Protein AF-0000000068856417 (afdb_homodimer)

Foldseek 3Di:
DAAAEDEDCPPPVLVLLQCQLDPVSCVVVQKFKAFALQLLVLCVVLVWAFQAKEFEPVCVVVCVCVVVCVSHDSHRYYYYHPVSVCSSDPDPDGNGMMTMTRQDADDFDPQWQEEEEEDQQQDLLLLLLLLLLCQVLVGRAYEYEPNHHDCRRHNNSVNNSNSSSPHHYDYDHDPVVVVVSCVSNVAQEEEAEQPFQAALLQDQLQGRYYYYFDDVSPPPHPGYHHRNPHDPLHVDDRSVSSSVSSNSSSVCNVVVDHRD/DAAAEDEDCPPPVLVLLQCQLDPVSCVVVQKFKAFALQLLVLCVVLVWAFQAKEFEPVCVVVCVCVVVCVSHDSHRYYYYHPVSVCSSDPDPDGNGMMTMTRQDADDFDPQWQEEEEEDQQQDLLLLLLLLLLCQVLVGRAYEYEPNHHDCRRHNNSVNNSNSSSPHHYDYDHDPVVVVVSCVSNVAQEEEAEQPFQAALLQDQLQGRYYYYFDDVSPPPHPGYHHRNPHDPLHVDDRSVSSSVSSNSSSVCNVVVDHRD

Organism: Emiliania huxleyi (strain CCMP1516) (NCBI:txid280463)

Radius of gyration: 24.49 Å; Cα contacts (8 Å, |Δi|>4): 1118; chains: 2; bounding box: 59×57×61 Å

Nearest PDB structures (foldseek):
  7qiu-assembly1_B  TM=8.416E-01  e=6.974E-22  Bacillus subtilis
  5l0z-assembly1_B  TM=7.896E-01  e=1.982E-21  Sinorhizobium meliloti 1021
  1x7p-assembly1_A  TM=8.608E-01  e=5.141E-20  Streptomyces viridochromogenes
  2i6d-assembly1_A  TM=8.213E-01  e=2.246E-19  Porphyromonas gingivalis W83
  3gyq-assembly1_B  TM=7.066E-01  e=2.794E-16  Streptomyces cyaneus

Structure (mmCIF, N/CA/C/O backbone):
data_AF-0000000068856417-model_v1
#
loop_
_entity.id
_entity.type
_entity.pdbx_description
1 polymer 'RNA 2-O ribose methyltransferase substrate binding domain-containing protein'
#
loop_
_atom_site.group_PDB
_atom_site.id
_atom_site.type_symbol
_atom_site.label_atom_id
_atom_site.label_alt_id
_atom_site.label_comp_id
_atom_site.label_asym_id
_atom_site.label_entity_id
_atom_site.label_seq_id
_atom_site.pdbx_PDB_ins_code
_atom_site.Cartn_x
_atom_site.Cartn_y
_atom_site.Cartn_z
_atom_site.occupancy
_atom_site.B_iso_or_equiv
_atom_site.auth_seq_id
_atom_site.auth_comp_id
_atom_site.auth_asym_id
_atom_site.auth_atom_id
_atom_site.pdbx_PDB_model_num
ATOM 1 N N . MET A 1 1 ? -13.047 20 32.531 1 62.34 1 MET A N 1
ATOM 2 C CA . MET A 1 1 ? -14.469 20.219 32.25 1 62.34 1 MET A CA 1
ATOM 3 C C . MET A 1 1 ? -14.992 19.172 31.281 1 62.34 1 MET A C 1
ATOM 5 O O . MET A 1 1 ? -14.266 18.703 30.406 1 62.34 1 MET A O 1
ATOM 9 N N . LYS A 1 2 ? -16.156 18.578 31.5 1 74.81 2 LYS A N 1
ATOM 10 C CA . LYS A 1 2 ? -16.766 17.531 30.688 1 74.81 2 LYS A CA 1
ATOM 11 C C . LYS A 1 2 ? -17.266 18.094 29.359 1 74.81 2 LYS A C 1
ATOM 13 O O . LYS A 1 2 ? -17.812 19.188 29.297 1 74.81 2 LYS A O 1
ATOM 18 N N . PRO A 1 3 ? -17.125 17.422 28.281 1 84.38 3 PRO A N 1
ATOM 19 C CA . PRO A 1 3 ? -17.641 17.891 26.984 1 84.38 3 PRO A CA 1
ATOM 20 C C . PRO A 1 3 ? -19.172 18.047 26.984 1 84.38 3 PRO A C 1
ATOM 22 O O . PRO A 1 3 ? -19.859 17.344 27.719 1 84.38 3 PRO A O 1
ATOM 25 N N . GLN A 1 4 ? -19.625 19.109 26.344 1 91.25 4 GLN A N 1
ATOM 26 C CA . GLN A 1 4 ? -21.062 19.281 26.156 1 91.25 4 GLN A CA 1
ATOM 27 C C . GLN A 1 4 ? -21.672 18.047 25.469 1 91.25 4 GLN A C 1
ATOM 29 O O . GLN A 1 4 ? -21.062 17.484 24.547 1 91.25 4 GLN A O 1
ATOM 34 N N . HIS A 1 5 ? -22.797 17.625 25.938 1 94.75 5 HIS A N 1
ATOM 35 C CA . HIS A 1 5 ? -23.453 16.484 25.328 1 94.75 5 HIS A CA 1
ATOM 36 C C . HIS A 1 5 ? -24.469 16.922 24.281 1 94.75 5 HIS A C 1
ATOM 38 O O . HIS A 1 5 ? -25.359 17.719 24.578 1 94.75 5 HIS A O 1
ATOM 44 N N . LEU A 1 6 ? -24.297 16.453 23.047 1 94.31 6 LEU A N 1
ATOM 45 C CA . LEU A 1 6 ? -25.203 16.766 21.953 1 94.31 6 LEU A CA 1
ATOM 46 C C . LEU A 1 6 ? -26.156 15.609 21.672 1 94.31 6 LEU A C 1
ATOM 48 O O . LEU A 1 6 ? -25.719 14.484 21.422 1 94.31 6 LEU A O 1
ATOM 52 N N . ASN A 1 7 ? -27.484 15.859 21.609 1 91.94 7 ASN A N 1
ATOM 53 C CA . ASN A 1 7 ? -28.469 14.789 21.484 1 91.94 7 ASN A CA 1
ATOM 54 C C . ASN A 1 7 ? -29.359 14.984 20.266 1 91.94 7 ASN A C 1
ATOM 56 O O . ASN A 1 7 ? -30.297 14.219 20.047 1 91.94 7 ASN A O 1
ATOM 60 N N . SER A 1 8 ? -29.125 16.031 19.547 1 91.44 8 SER A N 1
ATOM 61 C CA . SER A 1 8 ? -29.953 16.312 18.391 1 91.44 8 SER A CA 1
ATOM 62 C C . SER A 1 8 ? -29.156 16.188 17.094 1 91.44 8 SER A C 1
ATOM 64 O O . SER A 1 8 ? -28.094 16.781 16.953 1 91.44 8 SER A O 1
ATOM 66 N N . PRO A 1 9 ? -29.734 15.461 16.109 1 89.38 9 PRO A N 1
ATOM 67 C CA . PRO A 1 9 ? -29.078 15.383 14.812 1 89.38 9 PRO A CA 1
ATOM 68 C C . PRO A 1 9 ? -29.078 16.719 14.07 1 89.38 9 PRO A C 1
ATOM 70 O O . PRO A 1 9 ? -28.328 16.891 13.102 1 89.38 9 PRO A O 1
ATOM 73 N N . ASN A 1 10 ? -29.891 17.641 14.586 1 92.81 10 ASN A N 1
ATOM 74 C CA . ASN A 1 10 ? -30.031 18.938 13.914 1 92.81 10 ASN A CA 1
ATOM 75 C C . ASN A 1 10 ? -29.016 19.953 14.438 1 92.81 10 ASN A C 1
ATOM 77 O O . ASN A 1 10 ? -28.984 21.094 13.992 1 92.81 10 ASN A O 1
ATOM 81 N N . ASN A 1 11 ? -28.25 19.531 15.352 1 94.12 11 ASN A N 1
ATOM 82 C CA . ASN A 1 11 ? -27.188 20.406 15.82 1 94.12 11 ASN A CA 1
ATOM 83 C C . ASN A 1 11 ? -26.297 20.875 14.68 1 94.12 11 ASN A C 1
ATOM 85 O O . ASN A 1 11 ? -25.844 20.062 13.867 1 94.12 11 ASN A O 1
ATOM 89 N N . PRO A 1 12 ? -26.062 22.172 14.625 1 94.5 12 PRO A N 1
ATOM 90 C CA . PRO A 1 12 ? -25.328 22.719 13.484 1 94.5 12 PRO A CA 1
ATOM 91 C C . PRO A 1 12 ? -23.922 22.125 13.352 1 94.5 12 PRO A C 1
ATOM 93 O O . PRO A 1 12 ? -23.438 21.953 12.234 1 94.5 12 PRO A O 1
ATOM 96 N N . ARG A 1 13 ? -23.266 21.828 14.398 1 94.06 13 ARG A N 1
ATOM 97 C CA . ARG A 1 13 ? -21.922 21.266 14.359 1 94.06 13 ARG A CA 1
ATOM 98 C C . ARG A 1 13 ? -21.938 19.844 13.836 1 94.06 13 ARG A C 1
ATOM 100 O O . ARG A 1 13 ? -21.047 19.438 13.086 1 94.06 13 ARG A O 1
ATOM 107 N N . LEU A 1 14 ? -22.922 19.094 14.211 1 94.94 14 LEU A N 1
ATOM 108 C CA . LEU A 1 14 ? -23.078 17.734 13.711 1 94.94 14 LEU A CA 1
ATOM 109 C C . LEU A 1 14 ? -23.375 17.734 12.211 1 94.94 14 LEU A C 1
ATOM 111 O O . LEU A 1 14 ? -22.812 16.938 11.461 1 94.94 14 LEU A O 1
ATOM 115 N N . LYS A 1 15 ? -24.203 18.641 11.82 1 95 15 LYS A N 1
ATOM 116 C CA . LYS A 1 15 ? -24.547 18.766 10.406 1 95 15 LYS A CA 1
ATOM 117 C C . LYS A 1 15 ? -23.312 19.156 9.578 1 95 15 LYS A C 1
ATOM 119 O O . LYS A 1 15 ? -23.109 18.625 8.484 1 95 15 LYS A O 1
ATOM 124 N N . LEU A 1 16 ? -22.625 20.109 10.164 1 95.38 16 LEU A N 1
ATOM 125 C CA . LEU A 1 16 ? -21.406 20.531 9.492 1 95.38 16 LEU A CA 1
ATOM 126 C C . LEU A 1 16 ? -20.438 19.359 9.32 1 95.38 16 LEU A C 1
ATOM 128 O O . LEU A 1 16 ? -19.891 19.156 8.227 1 95.38 16 LEU A O 1
ATOM 132 N N . ALA A 1 17 ? -20.219 18.594 10.352 1 94.88 17 ALA A N 1
ATOM 133 C CA . ALA A 1 17 ? -19.344 17.438 10.305 1 94.88 17 ALA A CA 1
ATOM 134 C C . ALA A 1 17 ? -19.766 16.453 9.219 1 94.88 17 ALA A C 1
ATOM 136 O O . ALA A 1 17 ? -18.938 15.961 8.453 1 94.88 17 ALA A O 1
ATOM 137 N N . LYS A 1 18 ? -20.984 16.203 9.117 1 93.56 18 LYS A N 1
ATOM 138 C CA . LYS A 1 18 ? -21.531 15.273 8.125 1 93.56 18 LYS A CA 1
ATOM 139 C C . LYS A 1 18 ? -21.312 15.789 6.707 1 93.56 18 LYS A C 1
ATOM 141 O O . LYS A 1 18 ? -20.969 15.023 5.809 1 93.56 18 LYS A O 1
ATOM 146 N N . ARG A 1 19 ? -21.469 17.078 6.531 1 94.31 19 ARG A N 1
ATOM 147 C CA . ARG A 1 19 ? -21.344 17.688 5.207 1 94.31 19 ARG A CA 1
ATOM 148 C C . ARG A 1 19 ? -19.906 17.656 4.727 1 94.31 19 ARG A C 1
ATOM 150 O O . ARG A 1 19 ? -19.641 17.641 3.52 1 94.31 19 ARG A O 1
ATOM 157 N N . LEU A 1 20 ? -18.953 17.594 5.637 1 95.12 20 LEU A N 1
ATOM 158 C CA . LEU A 1 20 ? -17.547 17.703 5.305 1 95.12 20 LEU A CA 1
ATOM 159 C C . LEU A 1 20 ? -17.016 16.422 4.68 1 95.12 20 LEU A C 1
ATOM 161 O O . LEU A 1 20 ? -15.875 16.359 4.215 1 95.12 20 LEU A O 1
ATOM 165 N N . HIS A 1 21 ? -17.844 15.422 4.621 1 93.75 21 HIS A N 1
ATOM 166 C CA . HIS A 1 21 ? -17.469 14.234 3.857 1 93.75 21 HIS A CA 1
ATOM 167 C C . HIS A 1 21 ? -17.406 14.531 2.365 1 93.75 21 HIS A C 1
ATOM 169 O O . HIS A 1 21 ? -16.656 13.883 1.629 1 93.75 21 HIS A O 1
ATOM 175 N N . ALA A 1 22 ? -18.156 15.539 1.98 1 93.88 22 ALA A N 1
ATOM 176 C CA . ALA A 1 22 ? -18.172 15.945 0.58 1 93.88 22 ALA A CA 1
ATOM 177 C C . ALA A 1 22 ? -17.031 16.922 0.274 1 93.88 22 ALA A C 1
ATOM 179 O O . ALA A 1 22 ? -16.875 17.922 0.968 1 93.88 22 ALA A O 1
ATOM 180 N N . ARG A 1 23 ? -16.375 16.625 -0.775 1 94.62 23 ARG A N 1
ATOM 181 C CA . ARG A 1 23 ? -15.25 17.453 -1.191 1 94.62 23 ARG A CA 1
ATOM 182 C C . ARG A 1 23 ? -15.68 18.906 -1.379 1 94.62 23 ARG A C 1
ATOM 184 O O . ARG A 1 23 ? -15 19.828 -0.934 1 94.62 23 ARG A O 1
ATOM 191 N N . ARG A 1 24 ? -16.797 19.078 -2.006 1 95.31 24 ARG A N 1
ATOM 192 C CA . ARG A 1 24 ? -17.297 20.422 -2.311 1 95.31 24 ARG A CA 1
ATOM 193 C C . ARG A 1 24 ? -17.453 21.25 -1.041 1 95.31 24 ARG A C 1
ATOM 195 O O . ARG A 1 24 ? -17.125 22.438 -1.029 1 95.31 24 ARG A O 1
ATOM 202 N N . GLN A 1 25 ? -17.906 20.641 -0.025 1 96 25 GLN A N 1
ATOM 203 C CA . GLN A 1 25 ? -18.125 21.344 1.236 1 96 25 GLN A CA 1
ATOM 204 C C . GLN A 1 25 ? -16.781 21.703 1.894 1 96 25 GLN A C 1
ATOM 206 O O . GLN A 1 25 ? -16.641 22.766 2.486 1 96 25 GLN A O 1
ATOM 211 N N . ARG A 1 26 ? -15.836 20.797 1.819 1 96.31 26 ARG A N 1
ATOM 212 C CA . ARG A 1 26 ? -14.508 21.094 2.346 1 96.31 26 ARG A CA 1
ATOM 213 C C . ARG A 1 26 ? -13.867 22.25 1.603 1 96.31 26 ARG A C 1
ATOM 215 O O . ARG A 1 26 ? -13.266 23.141 2.221 1 96.31 26 ARG A O 1
ATOM 222 N N . GLU A 1 27 ? -14.031 22.281 0.336 1 94.88 27 GLU A N 1
ATOM 223 C CA . GLU A 1 27 ? -13.484 23.359 -0.479 1 94.88 27 GLU A CA 1
ATOM 224 C C . GLU A 1 27 ? -14.172 24.688 -0.166 1 94.88 27 GLU A C 1
ATOM 226 O O . GLU A 1 27 ? -13.516 25.734 -0.114 1 94.88 27 GLU A O 1
ATOM 231 N N . LYS A 1 28 ? -15.391 24.625 0.04 1 96.25 28 LYS A N 1
ATOM 232 C CA . LYS A 1 28 ? -16.172 25.828 0.326 1 96.25 28 LYS A CA 1
ATOM 233 C C . LYS A 1 28 ? -15.844 26.375 1.711 1 96.25 28 LYS A C 1
ATOM 235 O O . LYS A 1 28 ? -15.703 27.594 1.886 1 96.25 28 LYS A O 1
ATOM 240 N N . THR A 1 29 ? -15.695 25.562 2.717 1 96 29 THR A N 1
ATOM 241 C CA . THR A 1 29 ? -15.57 26 4.105 1 96 29 THR A CA 1
ATOM 242 C C . THR A 1 29 ? -14.102 26.156 4.488 1 96 29 THR A C 1
ATOM 244 O O . THR A 1 29 ? -13.773 26.859 5.449 1 96 29 THR A O 1
ATOM 247 N N . GLY A 1 30 ? -13.234 25.406 3.791 1 96.25 30 GLY A N 1
ATOM 248 C CA . GLY A 1 30 ? -11.836 25.391 4.164 1 96.25 30 GLY A CA 1
ATOM 249 C C . GLY A 1 30 ? -11.555 24.5 5.363 1 96.25 30 GLY A C 1
ATOM 250 O O . GLY A 1 30 ? -10.484 24.578 5.969 1 96.25 30 GLY A O 1
ATOM 251 N N . LEU A 1 31 ? -12.57 23.656 5.676 1 97.19 31 LEU A N 1
ATOM 252 C CA . LEU A 1 31 ? -12.43 22.766 6.816 1 97.19 31 LEU A CA 1
ATOM 253 C C . LEU A 1 31 ? -12.18 21.328 6.355 1 97.19 31 LEU A C 1
ATOM 255 O O . LEU A 1 31 ? -12.523 20.969 5.23 1 97.19 31 LEU A O 1
ATOM 259 N N . ILE A 1 32 ? -11.523 20.547 7.242 1 97.12 32 ILE A N 1
ATOM 260 C CA . ILE A 1 32 ? -11.352 19.125 7.012 1 97.12 32 ILE A CA 1
ATOM 261 C C . ILE A 1 32 ? -11.875 18.328 8.211 1 97.12 32 ILE A C 1
ATOM 263 O O . ILE A 1 32 ? -11.984 18.875 9.312 1 97.12 32 ILE A O 1
ATOM 267 N N . LEU A 1 33 ? -12.25 17.109 7.945 1 96.44 33 LEU A N 1
ATOM 268 C CA . LEU A 1 33 ? -12.773 16.188 8.953 1 96.44 33 LEU A CA 1
ATOM 269 C C . LEU A 1 33 ? -11.797 15.047 9.211 1 96.44 33 LEU A C 1
ATOM 271 O O . LEU A 1 33 ? -11.406 14.344 8.273 1 96.44 33 LEU A O 1
ATOM 275 N N . LEU A 1 34 ? -11.391 14.953 10.445 1 96.62 34 LEU A N 1
ATOM 276 C CA . LEU A 1 34 ? -10.5 13.859 10.844 1 96.62 34 LEU A CA 1
ATOM 277 C C . LEU A 1 34 ? -11.211 12.898 11.781 1 96.62 34 LEU A C 1
ATOM 279 O O . LEU A 1 34 ? -11.945 13.32 12.68 1 96.62 34 LEU A O 1
ATOM 283 N N . GLU A 1 35 ? -10.992 11.656 11.523 1 94.88 35 GLU A N 1
ATOM 284 C CA . GLU A 1 35 ? -11.555 10.617 12.375 1 94.88 35 GLU A CA 1
ATOM 285 C C . GLU A 1 35 ? -10.469 9.75 12.992 1 94.88 35 GLU A C 1
ATOM 287 O O . GLU A 1 35 ? -9.5 9.391 12.32 1 94.88 35 GLU A O 1
ATOM 292 N N . GLY A 1 36 ? -10.648 9.5 14.25 1 93.56 36 GLY A N 1
ATOM 293 C CA . GLY A 1 36 ? -9.727 8.609 14.945 1 93.56 36 GLY A CA 1
ATOM 294 C C . GLY A 1 36 ? -8.711 9.344 15.797 1 93.56 36 GLY A C 1
ATOM 295 O O . GLY A 1 36 ? -8.234 10.414 15.422 1 93.56 36 GLY A O 1
ATOM 296 N N . GLN A 1 37 ? -8.359 8.742 16.891 1 93.25 37 GLN A N 1
ATOM 297 C CA . GLN A 1 37 ? -7.492 9.359 17.891 1 93.25 37 GLN A CA 1
ATOM 298 C C . GLN A 1 37 ? -6.113 9.664 17.312 1 93.25 37 GLN A C 1
ATOM 300 O O . GLN A 1 37 ? -5.582 10.758 17.5 1 93.25 37 GLN A O 1
ATOM 305 N N . ARG A 1 38 ? -5.574 8.773 16.578 1 91.38 38 ARG A N 1
ATOM 306 C CA . ARG A 1 38 ? -4.215 8.922 16.062 1 91.38 38 ARG A CA 1
ATOM 307 C C . ARG A 1 38 ? -4.121 10.078 15.078 1 91.38 38 ARG A C 1
ATOM 309 O O . ARG A 1 38 ? -3.227 10.922 15.18 1 91.38 38 ARG A O 1
ATOM 316 N N . LEU A 1 39 ? -5.02 10.109 14.172 1 94 39 LEU A N 1
ATOM 317 C CA . LEU A 1 39 ? -5 11.148 13.148 1 94 39 LEU A CA 1
ATOM 318 C C . LEU A 1 39 ? -5.211 12.523 13.766 1 94 39 LEU A C 1
ATOM 320 O O . LEU A 1 39 ? -4.543 13.492 13.383 1 94 39 LEU A O 1
ATOM 324 N N . ILE A 1 40 ? -6.07 12.602 14.703 1 96.44 40 ILE A N 1
ATOM 325 C CA . ILE A 1 40 ? -6.348 13.867 15.375 1 96.44 40 ILE A CA 1
ATOM 326 C C . ILE A 1 40 ? -5.125 14.305 16.188 1 96.44 40 ILE A C 1
ATOM 328 O O . ILE A 1 40 ? -4.73 15.469 16.141 1 96.44 40 ILE A O 1
ATOM 332 N N . ALA A 1 41 ? -4.57 13.359 16.859 1 94.81 41 ALA A N 1
ATOM 333 C CA . ALA A 1 41 ? -3.355 13.656 17.625 1 94.81 41 ALA A CA 1
ATOM 334 C C . ALA A 1 41 ? -2.242 14.148 16.703 1 94.81 41 ALA A C 1
ATOM 336 O O . ALA A 1 41 ? -1.537 15.109 17.016 1 94.81 41 ALA A O 1
ATOM 337 N N . ASP A 1 42 ? -2.117 13.531 15.602 1 93.94 42 ASP A N 1
ATOM 338 C CA . ASP A 1 42 ? -1.106 13.93 14.625 1 93.94 42 ASP A CA 1
ATOM 339 C C . ASP A 1 42 ? -1.337 15.359 14.141 1 93.94 42 ASP A C 1
ATOM 341 O O . ASP A 1 42 ? -0.383 16.109 13.953 1 93.94 42 ASP A O 1
ATOM 345 N N . ALA A 1 43 ? -2.561 15.664 13.898 1 96.69 43 ALA A N 1
ATOM 346 C CA . ALA A 1 43 ? -2.893 17.031 13.469 1 96.69 43 ALA A CA 1
ATOM 347 C C . ALA A 1 43 ? -2.502 18.047 14.531 1 96.69 43 ALA A C 1
ATOM 349 O O . ALA A 1 43 ? -1.894 19.078 14.227 1 96.69 43 ALA A O 1
ATOM 350 N N . LEU A 1 44 ? -2.797 17.719 15.75 1 96.25 44 LEU A N 1
ATOM 351 C CA . LEU A 1 44 ? -2.441 18.594 16.859 1 96.25 44 LEU A CA 1
ATOM 352 C C . LEU A 1 44 ? -0.927 18.719 16.984 1 96.25 44 LEU A C 1
ATOM 354 O O . LEU A 1 44 ? -0.406 19.828 17.188 1 96.25 44 LEU A O 1
ATOM 358 N N . ASP A 1 45 ? -0.272 17.609 16.812 1 93.88 45 ASP A N 1
ATOM 359 C CA . ASP A 1 45 ? 1.186 17.594 16.891 1 93.88 45 ASP A CA 1
ATOM 360 C C . ASP A 1 45 ? 1.801 18.422 15.766 1 93.88 45 ASP A C 1
ATOM 362 O O . ASP A 1 45 ? 2.871 19.016 15.945 1 93.88 45 ASP A O 1
ATOM 366 N N . ALA A 1 46 ? 1.123 18.484 14.664 1 93.31 46 ALA A N 1
ATOM 367 C CA . ALA A 1 46 ? 1.611 19.25 13.516 1 93.31 46 ALA A CA 1
ATOM 368 C C . ALA A 1 46 ? 1.322 20.734 13.68 1 93.31 46 ALA A C 1
ATOM 370 O O . ALA A 1 46 ? 1.658 21.547 12.805 1 93.31 46 ALA A O 1
ATOM 371 N N . GLY A 1 47 ? 0.628 21.078 14.734 1 94.5 47 GLY A N 1
ATOM 372 C CA . GLY A 1 47 ? 0.387 22.484 15.039 1 94.5 47 GLY A CA 1
ATOM 373 C C . GLY A 1 47 ? -0.976 22.969 14.586 1 94.5 47 GLY A C 1
ATOM 374 O O . GLY A 1 47 ? -1.279 24.156 14.68 1 94.5 47 GLY A O 1
ATOM 375 N N . LEU A 1 48 ? -1.753 22.078 14.102 1 95.69 48 LEU A N 1
ATOM 376 C CA . LEU A 1 48 ? -3.1 22.469 13.711 1 95.69 48 LEU A CA 1
ATOM 377 C C . LEU A 1 48 ? -3.986 22.656 14.938 1 95.69 48 LEU A C 1
ATOM 379 O O . LEU A 1 48 ? -3.781 22 15.961 1 95.69 48 LEU A O 1
ATOM 383 N N . SER A 1 49 ? -4.945 23.516 14.789 1 94.44 49 SER A N 1
ATOM 384 C CA . SER A 1 49 ? -5.906 23.766 15.859 1 94.44 49 SER A CA 1
ATOM 385 C C . SER A 1 49 ? -7.281 23.203 15.5 1 94.44 49 SER A C 1
ATOM 387 O O . SER A 1 49 ? -7.797 23.469 14.406 1 94.44 49 SER A O 1
ATOM 389 N N . ALA A 1 50 ? -7.828 22.547 16.406 1 96.94 50 ALA A N 1
ATOM 390 C CA . ALA A 1 50 ? -9.164 21.984 16.203 1 96.94 50 ALA A CA 1
ATOM 391 C C . ALA A 1 50 ? -10.242 23.047 16.391 1 96.94 50 ALA A C 1
ATOM 393 O O . ALA A 1 50 ? -10.141 23.891 17.297 1 96.94 50 ALA A O 1
ATOM 394 N N . ASP A 1 51 ? -11.258 22.938 15.531 1 96.94 51 ASP A N 1
ATOM 395 C CA . ASP A 1 51 ? -12.43 23.812 15.68 1 96.94 51 ASP A CA 1
ATOM 396 C C . ASP A 1 51 ? -13.523 23.125 16.5 1 96.94 51 ASP A C 1
ATOM 398 O O . ASP A 1 51 ? -14.328 23.797 17.141 1 96.94 51 ASP A O 1
ATOM 402 N N . PHE A 1 52 ? -13.547 21.906 16.406 1 97.5 52 PHE A N 1
ATOM 403 C CA . PHE A 1 52 ? -14.578 21.109 17.047 1 97.5 52 PHE A CA 1
ATOM 404 C C . PHE A 1 52 ? -14.133 19.656 17.203 1 97.5 52 PHE A C 1
ATOM 406 O O . PHE A 1 52 ? -13.508 19.094 16.297 1 97.5 52 PHE A O 1
ATOM 413 N N . VAL A 1 53 ? -14.336 19.016 18.391 1 97.5 53 VAL A N 1
ATOM 414 C CA . VAL A 1 53 ? -14.055 17.609 18.641 1 97.5 53 VAL A CA 1
ATOM 415 C C . VAL A 1 53 ? -15.305 16.906 19.156 1 97.5 53 VAL A C 1
ATOM 417 O O . VAL A 1 53 ? -15.93 17.359 20.109 1 97.5 53 VAL A O 1
ATOM 420 N N . LEU A 1 54 ? -15.688 15.828 18.484 1 96.75 54 LEU A N 1
ATOM 421 C CA . LEU A 1 54 ? -16.859 15.039 18.875 1 96.75 54 LEU A CA 1
ATOM 422 C C . LEU A 1 54 ? -16.438 13.633 19.312 1 96.75 54 LEU A C 1
ATOM 424 O O . LEU A 1 54 ? -15.703 12.953 18.594 1 96.75 54 LEU A O 1
ATOM 428 N N . VAL A 1 55 ? -16.922 13.242 20.469 1 96.19 55 VAL A N 1
ATOM 429 C CA . VAL A 1 55 ? -16.578 11.922 21 1 96.19 55 VAL A CA 1
ATOM 430 C C . VAL A 1 55 ? -17.859 11.141 21.281 1 96.19 55 VAL A C 1
ATOM 432 O O . VAL A 1 55 ? -18.875 11.719 21.688 1 96.19 55 VAL A O 1
ATOM 435 N N . SER A 1 56 ? -17.812 9.875 20.984 1 94.69 56 SER A N 1
ATOM 436 C CA . SER A 1 56 ? -18.938 9.039 21.391 1 94.69 56 SER A CA 1
ATOM 437 C C . SER A 1 56 ? -19 8.883 22.906 1 94.69 56 SER A C 1
ATOM 439 O O . SER A 1 56 ? -17.953 8.828 23.562 1 94.69 56 SER A O 1
ATOM 441 N N . ASP A 1 57 ? -20.188 8.648 23.344 1 93.88 57 ASP A N 1
ATOM 442 C CA . ASP A 1 57 ? -20.375 8.484 24.797 1 93.88 57 ASP A CA 1
ATOM 443 C C . ASP A 1 57 ? -19.625 7.27 25.312 1 93.88 57 ASP A C 1
ATOM 445 O O . ASP A 1 57 ? -19.078 7.301 26.406 1 93.88 57 ASP A O 1
ATOM 449 N N . GLU A 1 58 ? -19.578 6.312 24.547 1 91.75 58 GLU A N 1
ATOM 450 C CA . GLU A 1 58 ? -18.891 5.078 24.922 1 91.75 58 GLU A CA 1
ATOM 451 C C . GLU A 1 58 ? -17.406 5.316 25.141 1 91.75 58 GLU A C 1
ATOM 453 O O . GLU A 1 58 ? -16.844 4.922 26.156 1 91.75 58 GLU A O 1
ATOM 458 N N . GLN A 1 59 ? -16.812 6.008 24.234 1 90.62 59 GLN A N 1
ATOM 459 C CA . GLN A 1 59 ? -15.375 6.273 24.312 1 90.62 59 GLN A CA 1
ATOM 460 C C . GLN A 1 59 ? -15.062 7.262 25.438 1 90.62 59 GLN A C 1
ATOM 462 O O . GLN A 1 59 ? -14 7.195 26.047 1 90.62 59 GLN A O 1
ATOM 467 N N . LEU A 1 60 ? -15.922 8.148 25.688 1 90.25 60 LEU A N 1
ATOM 468 C CA . LEU A 1 60 ? -15.75 9.109 26.766 1 90.25 60 LEU A CA 1
ATOM 469 C C . LEU A 1 60 ? -15.758 8.398 28.125 1 90.25 60 LEU A C 1
ATOM 471 O O . LEU A 1 60 ? -14.945 8.703 28.984 1 90.25 60 LEU A O 1
ATOM 475 N N . ARG A 1 61 ? -16.547 7.449 28.219 1 89.19 61 ARG A N 1
ATOM 476 C CA . ARG A 1 61 ? -16.734 6.742 29.484 1 89.19 61 ARG A CA 1
ATOM 477 C C . ARG A 1 61 ? -15.523 5.863 29.797 1 89.19 61 ARG A C 1
ATOM 479 O O . ARG A 1 61 ? -15.109 5.77 30.953 1 89.19 61 ARG A O 1
ATOM 486 N N . ASP A 1 62 ? -14.938 5.336 28.828 1 89.69 62 ASP A N 1
ATOM 487 C CA . ASP A 1 62 ? -13.867 4.379 29.062 1 89.69 62 ASP A CA 1
ATOM 488 C C . ASP A 1 62 ? -12.523 5.086 29.234 1 89.69 62 ASP A C 1
ATOM 490 O O . ASP A 1 62 ? -11.516 4.453 29.547 1 89.69 62 ASP A O 1
ATOM 494 N N . GLY A 1 63 ? -12.516 6.348 29.094 1 87.81 63 GLY A N 1
ATOM 495 C CA . GLY A 1 63 ? -11.32 7.148 29.344 1 87.81 63 GLY A CA 1
ATOM 496 C C . GLY A 1 63 ? -10.258 6.977 28.281 1 87.81 63 GLY A C 1
ATOM 497 O O . GLY A 1 63 ? -9.141 7.473 28.438 1 87.81 63 GLY A O 1
ATOM 498 N N . ALA A 1 64 ? -10.602 6.301 27.25 1 86.5 64 ALA A N 1
ATOM 499 C CA . ALA A 1 64 ? -9.641 5.973 26.203 1 86.5 64 ALA A CA 1
ATOM 500 C C . ALA A 1 64 ? -9.125 7.238 25.516 1 86.5 64 ALA A C 1
ATOM 502 O O . ALA A 1 64 ? -7.992 7.273 25.031 1 86.5 64 ALA A O 1
ATOM 503 N N . LEU A 1 65 ? -9.898 8.32 25.609 1 92.19 65 LEU A N 1
ATOM 504 C CA . LEU A 1 65 ? -9.578 9.516 24.844 1 92.19 65 LEU A CA 1
ATOM 505 C C . LEU A 1 65 ? -9.18 10.664 25.766 1 92.19 65 LEU A C 1
ATOM 507 O O . LEU A 1 65 ? -9.102 11.812 25.328 1 92.19 65 LEU A O 1
ATOM 511 N N . ASP A 1 66 ? -8.906 10.391 27.047 1 92.44 66 ASP A N 1
ATOM 512 C CA . ASP A 1 66 ? -8.609 11.422 28.031 1 92.44 66 ASP A CA 1
ATOM 513 C C . ASP A 1 66 ? -7.375 12.227 27.625 1 92.44 66 ASP A C 1
ATOM 515 O O . ASP A 1 66 ? -7.371 13.453 27.719 1 92.44 66 ASP A O 1
ATOM 519 N N . ARG A 1 67 ? -6.441 11.508 27.203 1 92.75 67 ARG A N 1
ATOM 520 C CA . ARG A 1 67 ? -5.199 12.164 26.812 1 92.75 67 ARG A CA 1
ATOM 521 C C . ARG A 1 67 ? -5.422 13.109 25.641 1 92.75 67 ARG A C 1
ATOM 523 O O . ARG A 1 67 ? -4.879 14.219 25.609 1 92.75 67 ARG A O 1
ATOM 530 N N . LEU A 1 68 ? -6.156 12.688 24.75 1 94.31 68 LEU A N 1
ATOM 531 C CA . LEU A 1 68 ? -6.441 13.508 23.578 1 94.31 68 LEU A CA 1
ATOM 532 C C . LEU A 1 68 ? -7.285 14.727 23.953 1 94.31 68 LEU A C 1
ATOM 534 O O . LEU A 1 68 ? -6.98 15.844 23.547 1 94.31 68 LEU A O 1
ATOM 538 N N . LEU A 1 69 ? -8.25 14.523 24.766 1 94.38 69 LEU A N 1
ATOM 539 C CA . LEU A 1 69 ? -9.172 15.586 25.156 1 94.38 69 LEU A CA 1
ATOM 540 C C . LEU A 1 69 ? -8.477 16.641 26.016 1 94.38 69 LEU A C 1
ATOM 542 O O . LEU A 1 69 ? -8.875 17.797 26.016 1 94.38 69 LEU A O 1
ATOM 546 N N . ALA A 1 70 ? -7.461 16.188 26.672 1 94.62 70 ALA A N 1
ATOM 547 C CA . ALA A 1 70 ? -6.691 17.125 27.484 1 94.62 70 ALA A CA 1
ATOM 548 C C . ALA A 1 70 ? -5.91 18.109 26.625 1 94.62 70 ALA A C 1
ATOM 550 O O . ALA A 1 70 ? -5.465 19.156 27.109 1 94.62 70 ALA A O 1
ATOM 551 N N . ARG A 1 71 ? -5.785 17.797 25.344 1 94.94 71 ARG A N 1
ATOM 552 C CA . ARG A 1 71 ? -4.969 18.609 24.453 1 94.94 71 ARG A CA 1
ATOM 553 C C . ARG A 1 71 ? -5.809 19.703 23.781 1 94.94 71 ARG A C 1
ATOM 555 O O . ARG A 1 71 ? -5.277 20.531 23.047 1 94.94 71 ARG A O 1
ATOM 562 N N . VAL A 1 72 ? -7.102 19.641 23.984 1 95.06 72 VAL A N 1
ATOM 563 C CA . VAL A 1 72 ? -7.977 20.609 23.328 1 95.06 72 VAL A CA 1
ATOM 564 C C . VAL A 1 72 ? -8.812 21.328 24.375 1 95.06 72 VAL A C 1
ATOM 566 O O . VAL A 1 72 ? -9.078 20.797 25.453 1 95.06 72 VAL A O 1
ATOM 569 N N . PRO A 1 73 ? -9.219 22.609 24.062 1 93.94 73 PRO A N 1
ATOM 570 C CA . PRO A 1 73 ? -10.117 23.312 25 1 93.94 73 PRO A CA 1
ATOM 571 C C . PRO A 1 73 ? -11.453 22.594 25.172 1 93.94 73 PRO A C 1
ATOM 573 O O . PRO A 1 73 ? -12.008 22.062 24.219 1 93.94 73 PRO A O 1
ATOM 576 N N . ALA A 1 74 ? -11.914 22.625 26.359 1 92.12 74 ALA A N 1
ATOM 577 C CA . ALA A 1 74 ? -13.172 21.953 26.703 1 92.12 74 ALA A CA 1
ATOM 578 C C . ALA A 1 74 ? -14.336 22.562 25.922 1 92.12 74 ALA A C 1
ATOM 580 O O . ALA A 1 74 ? -15.289 21.859 25.578 1 92.12 74 ALA A O 1
ATOM 581 N N . GLU A 1 75 ? -14.203 23.766 25.609 1 93.75 75 GLU A N 1
ATOM 582 C CA . GLU A 1 75 ? -15.289 24.516 24.984 1 93.75 75 GLU A CA 1
ATOM 583 C C . GLU A 1 75 ? -15.547 24.016 23.562 1 93.75 75 GLU A C 1
ATOM 585 O O . GLU A 1 75 ? -16.625 24.25 23 1 93.75 75 GLU A O 1
ATOM 590 N N . ILE A 1 76 ? -14.555 23.328 23.031 1 95.81 76 ILE A N 1
ATOM 591 C CA . ILE A 1 76 ? -14.734 22.906 21.641 1 95.81 76 ILE A CA 1
ATOM 592 C C . ILE A 1 76 ? -14.969 21.391 21.578 1 95.81 76 ILE A C 1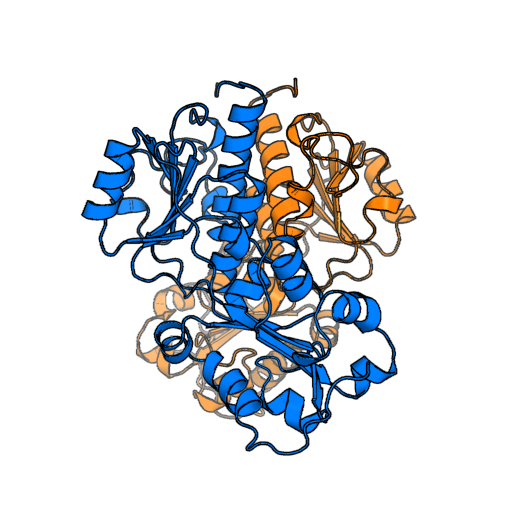
ATOM 594 O O . ILE A 1 76 ? -15.039 20.812 20.5 1 95.81 76 ILE A O 1
ATOM 598 N N . ALA A 1 77 ? -15.047 20.766 22.703 1 96.62 77 ALA A N 1
ATOM 599 C CA . ALA A 1 77 ? -15.281 19.328 22.781 1 96.62 77 ALA A CA 1
ATOM 600 C C . ALA A 1 77 ? -16.734 19.031 23.125 1 96.62 77 ALA A C 1
ATOM 602 O O . ALA A 1 77 ? -17.344 19.719 23.953 1 96.62 77 ALA A O 1
ATOM 603 N N . ALA A 1 78 ? -17.281 18 22.453 1 97 78 ALA A N 1
ATOM 604 C CA . ALA A 1 78 ? -18.641 17.562 22.75 1 97 78 ALA A CA 1
ATOM 605 C C . ALA A 1 78 ? -18.75 16.031 22.656 1 97 78 ALA A C 1
ATOM 607 O O . ALA A 1 78 ? -17.875 15.375 22.109 1 97 78 ALA A O 1
ATOM 608 N N . SER A 1 79 ? -19.734 15.516 23.281 1 96.5 79 SER A N 1
ATOM 609 C CA . SER A 1 79 ? -20.047 14.094 23.188 1 96.5 79 SER A CA 1
ATOM 610 C C . SER A 1 79 ? -21.438 13.867 22.641 1 96.5 79 SER A C 1
ATOM 612 O O . SER A 1 79 ? -22.266 14.789 22.609 1 96.5 79 SER A O 1
ATOM 614 N N . THR A 1 80 ? -21.656 12.711 22.078 1 95.88 80 THR A N 1
ATOM 615 C CA . THR A 1 80 ? -22.984 12.367 21.578 1 95.88 80 THR A CA 1
ATOM 616 C C . THR A 1 80 ? -23.219 10.859 21.672 1 95.88 80 THR A C 1
ATOM 618 O O . THR A 1 80 ? -22.328 10.109 22.047 1 95.88 80 THR A O 1
ATOM 621 N N . THR A 1 81 ? -24.422 10.43 21.312 1 93.88 81 THR A N 1
ATOM 622 C CA . THR A 1 81 ? -24.781 9.016 21.375 1 93.88 81 THR A CA 1
ATOM 623 C C . THR A 1 81 ? -24.156 8.25 20.219 1 93.88 81 THR A C 1
ATOM 625 O O . THR A 1 81 ? -23.781 8.836 19.203 1 93.88 81 THR A O 1
ATOM 628 N N . ALA A 1 82 ? -24.094 6.918 20.453 1 91.12 82 ALA A N 1
ATOM 629 C CA . ALA A 1 82 ? -23.453 6.059 19.453 1 91.12 82 ALA A CA 1
ATOM 630 C C . ALA A 1 82 ? -24.188 6.148 18.125 1 91.12 82 ALA A C 1
ATOM 632 O O . ALA A 1 82 ? -23.547 6.285 17.078 1 91.12 82 ALA A O 1
ATOM 633 N N . PRO A 1 83 ? -25.5 6.152 18.078 1 91.06 83 PRO A N 1
ATOM 634 C CA . PRO A 1 83 ? -26.219 6.25 16.797 1 91.06 83 PRO A CA 1
ATOM 635 C C . PRO A 1 83 ? -25.969 7.578 16.078 1 91.06 83 PRO A C 1
ATOM 637 O O . PRO A 1 83 ? -25.766 7.605 14.867 1 91.06 83 PRO A O 1
ATOM 640 N N . LEU A 1 84 ? -26 8.633 16.875 1 92.81 84 LEU A N 1
ATOM 641 C CA . LEU A 1 84 ? -25.75 9.938 16.281 1 92.81 84 LEU A CA 1
ATOM 642 C C . LEU A 1 84 ? -24.312 10.039 15.773 1 92.81 84 LEU A C 1
ATOM 644 O O . LEU A 1 84 ? -24.062 10.625 14.719 1 92.81 84 LEU A O 1
ATOM 648 N N . PHE A 1 85 ? -23.406 9.523 16.516 1 94.56 85 PHE A N 1
ATOM 649 C CA . PHE A 1 85 ? -22.016 9.523 16.094 1 94.56 85 PHE A CA 1
ATOM 650 C C . PHE A 1 85 ? -21.844 8.758 14.789 1 94.56 85 PHE A C 1
ATOM 652 O O . PHE A 1 85 ? -21.125 9.203 13.891 1 94.56 85 PHE A O 1
ATOM 659 N N . ARG A 1 86 ? -22.438 7.605 14.656 1 91.38 86 ARG A N 1
ATOM 660 C CA . ARG A 1 86 ? -22.344 6.781 13.453 1 91.38 86 ARG A CA 1
ATOM 661 C C . ARG A 1 86 ? -22.891 7.52 12.242 1 91.38 86 ARG A C 1
ATOM 663 O O . ARG A 1 86 ? -22.391 7.348 11.125 1 91.38 86 ARG A O 1
ATOM 670 N N . ASP A 1 87 ? -23.844 8.289 12.461 1 90.44 87 ASP A N 1
ATOM 671 C CA . ASP A 1 87 ? -24.469 9.055 11.391 1 90.44 87 ASP A CA 1
ATOM 672 C C . ASP A 1 87 ? -23.484 10.078 10.812 1 90.44 87 ASP A C 1
ATOM 674 O O . ASP A 1 87 ? -23.562 10.414 9.625 1 90.44 87 ASP A O 1
ATOM 678 N N . VAL A 1 88 ? -22.625 10.539 11.648 1 91.5 88 VAL A N 1
ATOM 679 C CA . VAL A 1 88 ? -21.688 11.586 11.234 1 91.5 88 VAL A CA 1
ATOM 680 C C . VAL A 1 88 ? -20.391 10.961 10.758 1 91.5 88 VAL A C 1
ATOM 682 O O . VAL A 1 88 ? -19.594 11.609 10.07 1 91.5 88 VAL A O 1
ATOM 685 N N . SER A 1 89 ? -20.172 9.742 11.008 1 88.06 89 SER A N 1
ATOM 686 C CA . SER A 1 89 ? -18.922 9.062 10.703 1 88.06 89 SER A CA 1
ATOM 687 C C . SER A 1 89 ? -18.953 8.43 9.312 1 88.06 89 SER A C 1
ATOM 689 O O . SER A 1 89 ? -20.031 8.156 8.773 1 88.06 89 SER A O 1
ATOM 691 N N . ASP A 1 90 ? -17.766 8.312 8.633 1 75.12 90 ASP A N 1
ATOM 692 C CA . ASP A 1 90 ? -17.594 7.719 7.312 1 75.12 90 ASP A CA 1
ATOM 693 C C . ASP A 1 90 ? -17.297 6.223 7.418 1 75.12 90 ASP A C 1
ATOM 695 O O . ASP A 1 90 ? -17.344 5.504 6.422 1 75.12 90 ASP A O 1
ATOM 699 N N . THR A 1 91 ? -17.094 5.73 8.609 1 71.44 91 THR A N 1
ATOM 700 C CA . THR A 1 91 ? -16.656 4.348 8.742 1 71.44 91 THR A CA 1
ATOM 701 C C . THR A 1 91 ? -17.766 3.475 9.32 1 71.44 91 THR A C 1
ATOM 703 O O . THR A 1 91 ? -18.656 3.975 10.016 1 71.44 91 THR A O 1
ATOM 706 N N . THR A 1 92 ? -17.719 2.271 8.875 1 67.5 92 THR A N 1
ATOM 707 C CA . THR A 1 92 ? -18.672 1.299 9.383 1 67.5 92 THR A CA 1
ATOM 708 C C . THR A 1 92 ? -18.438 1.046 10.875 1 67.5 92 THR A C 1
ATOM 710 O O . THR A 1 92 ? -19.391 0.771 11.617 1 67.5 92 THR A O 1
ATOM 713 N N . THR A 1 93 ? -17.203 1.13 11.312 1 66.69 93 THR A N 1
ATOM 714 C CA . THR A 1 93 ? -16.844 0.994 12.719 1 66.69 93 THR A CA 1
ATOM 715 C C . THR A 1 93 ? -16.109 2.232 13.211 1 66.69 93 THR A C 1
ATOM 717 O O . THR A 1 93 ? -14.875 2.27 13.188 1 66.69 93 THR A O 1
ATOM 720 N N . PRO A 1 94 ? -16.875 3.043 13.68 1 74.25 94 PRO A N 1
ATOM 721 C CA . PRO A 1 94 ? -16.266 4.332 14 1 74.25 94 PRO A CA 1
ATOM 722 C C . PRO A 1 94 ? -15.273 4.238 15.164 1 74.25 94 PRO A C 1
ATOM 724 O O . PRO A 1 94 ? -15.477 3.449 16.094 1 74.25 94 PRO A O 1
ATOM 727 N N . ALA A 1 95 ? -14.219 4.988 15.109 1 80.94 95 ALA A N 1
ATOM 728 C CA . ALA A 1 95 ? -13.156 5.031 16.109 1 80.94 95 ALA A CA 1
ATOM 729 C C . ALA A 1 95 ? -13.617 5.773 17.359 1 80.94 95 ALA A C 1
ATOM 731 O O . ALA A 1 95 ? -12.93 5.762 18.391 1 80.94 95 ALA A O 1
ATOM 732 N N . GLY A 1 96 ? -14.797 6.445 17.281 1 92 96 GLY A N 1
ATOM 733 C CA . GLY A 1 96 ? -15.406 7.055 18.453 1 92 96 GLY A CA 1
ATOM 734 C C . GLY A 1 96 ? -14.984 8.5 18.672 1 92 96 GLY A C 1
ATOM 735 O O . GLY A 1 96 ? -15.328 9.109 19.688 1 92 96 GLY A O 1
ATOM 736 N N . VAL A 1 97 ? -14.219 9.023 17.797 1 95.56 97 VAL A N 1
ATOM 737 C CA . VAL A 1 97 ? -13.844 10.43 17.906 1 95.56 97 VAL A CA 1
ATOM 738 C C . VAL A 1 97 ? -13.641 11.023 16.516 1 95.56 97 VAL A C 1
ATOM 740 O O . VAL A 1 97 ? -13.094 10.359 15.625 1 95.56 97 VAL A O 1
ATOM 743 N N . LEU A 1 98 ? -14.148 12.188 16.312 1 96.25 98 LEU A N 1
ATOM 744 C CA . LEU A 1 98 ? -13.922 12.953 15.086 1 96.25 98 LEU A CA 1
ATOM 745 C C . LEU A 1 98 ? -13.688 14.43 15.406 1 96.25 98 LEU A C 1
ATOM 747 O O . LEU A 1 98 ? -14.094 14.906 16.469 1 96.25 98 LEU A O 1
ATOM 751 N N . ALA A 1 99 ? -13 15.109 14.523 1 97.31 99 ALA A N 1
ATOM 752 C CA . ALA A 1 99 ? -12.68 16.516 14.781 1 97.31 99 ALA A CA 1
ATOM 753 C C . ALA A 1 99 ? -12.633 17.312 13.484 1 97.31 99 ALA A C 1
ATOM 755 O O . ALA A 1 99 ? -12.344 16.766 12.414 1 97.31 99 ALA A O 1
ATOM 756 N N . LEU A 1 100 ? -12.984 18.516 13.648 1 97.81 100 LEU A N 1
ATOM 757 C CA . LEU A 1 100 ? -12.906 19.469 12.547 1 97.81 100 LEU A CA 1
ATOM 758 C C . LEU A 1 100 ? -11.688 20.375 12.688 1 97.81 100 LEU A C 1
ATOM 760 O O . LEU A 1 100 ? -11.398 20.859 13.781 1 97.81 100 LEU A O 1
ATOM 764 N N . PHE A 1 101 ? -10.945 20.531 11.617 1 98.06 101 PHE A N 1
ATOM 765 C CA . PHE A 1 101 ? -9.789 21.406 11.57 1 98.06 101 PHE A CA 1
ATOM 766 C C . PHE A 1 101 ? -9.867 22.344 10.359 1 98.06 101 PHE A C 1
ATOM 768 O O . PHE A 1 101 ? -10.492 22 9.352 1 98.06 101 PHE A O 1
ATOM 775 N N . GLN A 1 102 ? -9.195 23.5 10.539 1 96.88 102 GLN A N 1
ATOM 776 C CA . GLN A 1 102 ? -8.898 24.281 9.344 1 96.88 102 GLN A CA 1
ATOM 777 C C . GLN A 1 102 ? -7.867 23.578 8.469 1 96.88 102 GLN A C 1
ATOM 779 O O . GLN A 1 102 ? -6.855 23.094 8.969 1 96.88 102 GLN A O 1
ATOM 784 N N . LYS A 1 103 ? -8.188 23.469 7.219 1 96.19 103 LYS A N 1
ATOM 785 C CA . LYS A 1 103 ? -7.219 22.891 6.297 1 96.19 103 LYS A CA 1
ATOM 786 C C . LYS A 1 103 ? -5.898 23.656 6.332 1 96.19 103 LYS A C 1
ATOM 788 O O . LYS A 1 103 ? -5.879 24.875 6.176 1 96.19 103 LYS A O 1
ATOM 793 N N . PRO A 1 104 ? -4.84 22.969 6.559 1 95.88 104 PRO A N 1
ATOM 794 C CA . PRO A 1 104 ? -3.564 23.688 6.605 1 95.88 104 PRO A CA 1
ATOM 795 C C . PRO A 1 104 ? -3.105 24.156 5.23 1 95.88 104 PRO A C 1
ATOM 797 O O . PRO A 1 104 ? -3.418 23.531 4.219 1 95.88 104 PRO A O 1
ATOM 800 N N . ILE A 1 105 ? -2.402 25.297 5.262 1 92.19 105 ILE A N 1
ATOM 801 C CA . ILE A 1 105 ? -1.751 25.828 4.066 1 92.19 105 ILE A CA 1
ATOM 802 C C . ILE A 1 105 ? -0.239 25.656 4.184 1 92.19 105 ILE A C 1
ATOM 804 O O . ILE A 1 105 ? 0.412 26.328 4.984 1 92.19 105 ILE A O 1
ATOM 808 N N . LEU A 1 106 ? 0.22 24.703 3.461 1 93.25 106 LEU A N 1
ATOM 809 C CA . LEU A 1 106 ? 1.659 24.469 3.422 1 93.25 106 LEU A CA 1
ATOM 810 C C . LEU A 1 106 ? 2.256 24.969 2.107 1 93.25 106 LEU A C 1
ATOM 812 O O . LEU A 1 106 ? 1.702 24.703 1.035 1 93.25 106 LEU A O 1
ATOM 816 N N . THR A 1 107 ? 3.332 25.656 2.148 1 93.75 107 THR A N 1
ATOM 817 C CA . THR A 1 107 ? 3.965 26.219 0.964 1 93.75 107 THR A CA 1
ATOM 818 C C . THR A 1 107 ? 5.215 25.438 0.585 1 93.75 107 THR A C 1
ATOM 820 O O . THR A 1 107 ? 5.977 25.016 1.458 1 93.75 107 THR A O 1
ATOM 823 N N . LEU A 1 108 ? 5.336 25.203 -0.676 1 94.69 108 LEU A N 1
ATOM 824 C CA . LEU A 1 108 ? 6.566 24.609 -1.179 1 94.69 108 LEU A CA 1
ATOM 825 C C . LEU A 1 108 ? 7.75 25.547 -0.972 1 94.69 108 LEU A C 1
ATOM 827 O O . LEU A 1 108 ? 7.625 26.75 -1.153 1 94.69 108 LEU A O 1
ATOM 831 N N . PRO A 1 109 ? 8.875 24.969 -0.632 1 95 109 PRO A N 1
ATOM 832 C CA . PRO A 1 109 ? 10.062 25.828 -0.57 1 95 109 PRO A CA 1
ATOM 833 C C . PRO A 1 109 ? 10.453 26.391 -1.936 1 95 109 PRO A C 1
ATOM 835 O O . PRO A 1 109 ? 10.102 25.812 -2.967 1 95 109 PRO A O 1
ATOM 838 N N . PRO A 1 110 ? 11.117 27.453 -1.922 1 93.12 110 PRO A N 1
ATOM 839 C CA . PRO A 1 110 ? 11.484 28.109 -3.176 1 93.12 110 PRO A CA 1
ATOM 840 C C . PRO A 1 110 ? 12.344 27.234 -4.078 1 93.12 110 PRO A C 1
ATOM 842 O O . PRO A 1 110 ? 12.25 27.312 -5.305 1 93.12 110 PRO A O 1
ATOM 845 N N . SER A 1 111 ? 13.203 26.406 -3.465 1 94 111 SER A N 1
ATOM 846 C CA . SER A 1 111 ? 14.07 25.516 -4.23 1 94 111 SER A CA 1
ATOM 847 C C . SER A 1 111 ? 13.992 24.078 -3.715 1 94 111 SER A C 1
ATOM 849 O O . SER A 1 111 ? 14.93 23.578 -3.098 1 94 111 SER A O 1
ATOM 851 N N . PRO A 1 112 ? 12.891 23.5 -4.09 1 96.69 112 PRO A N 1
ATOM 852 C CA . PRO A 1 112 ? 12.781 22.109 -3.625 1 96.69 112 PRO A CA 1
ATOM 853 C C . PRO A 1 112 ? 13.812 21.188 -4.273 1 96.69 112 PRO A C 1
ATOM 855 O O . PRO A 1 112 ? 14.125 21.344 -5.453 1 96.69 112 PRO A O 1
ATOM 858 N N . SER A 1 113 ? 14.32 20.25 -3.486 1 95.81 113 SER A N 1
ATOM 859 C CA . SER A 1 113 ? 15.367 19.344 -3.955 1 95.81 113 SER A CA 1
ATOM 860 C C . SER A 1 113 ? 14.797 18 -4.359 1 95.81 113 SER A C 1
ATOM 862 O O . SER A 1 113 ? 15.359 17.312 -5.215 1 95.81 113 SER A O 1
ATOM 864 N N . LEU A 1 114 ? 13.734 17.578 -3.748 1 97 114 LEU A N 1
ATOM 865 C CA . LEU A 1 114 ? 13.047 16.328 -4.062 1 97 114 LEU A CA 1
ATOM 866 C C . LEU A 1 114 ? 11.539 16.531 -4.141 1 97 114 LEU A C 1
ATOM 868 O O . LEU A 1 114 ? 10.906 16.891 -3.145 1 97 114 LEU A O 1
ATOM 872 N N . VAL A 1 115 ? 11.023 16.297 -5.344 1 97.44 115 VAL A N 1
ATOM 873 C CA . VAL A 1 115 ? 9.609 16.562 -5.594 1 97.44 115 VAL A CA 1
ATOM 874 C C . VAL A 1 115 ? 8.93 15.297 -6.113 1 97.44 115 VAL A C 1
ATOM 876 O O . VAL A 1 115 ? 9.5 14.578 -6.938 1 97.44 115 VAL A O 1
ATOM 879 N N . LEU A 1 116 ? 7.734 15.023 -5.609 1 96.62 116 LEU A N 1
ATOM 880 C CA . LEU A 1 116 ? 6.906 13.945 -6.148 1 96.62 116 LEU A CA 1
ATOM 881 C C . LEU A 1 116 ? 5.812 14.508 -7.051 1 96.62 116 LEU A C 1
ATOM 883 O O . LEU A 1 116 ? 5.117 15.453 -6.676 1 96.62 116 LEU A O 1
ATOM 887 N N . VAL A 1 117 ? 5.727 13.961 -8.219 1 95.19 117 VAL A N 1
ATOM 888 C CA . VAL A 1 117 ? 4.629 14.289 -9.125 1 95.19 117 VAL A CA 1
ATOM 889 C C . VAL A 1 117 ? 3.684 13.094 -9.242 1 95.19 117 VAL A C 1
ATOM 891 O O . VAL A 1 117 ? 4.066 12.039 -9.742 1 95.19 117 VAL A O 1
ATOM 894 N N . CYS A 1 118 ? 2.439 13.312 -8.727 1 94.75 118 CYS A N 1
ATOM 895 C CA . CYS A 1 118 ? 1.406 12.289 -8.859 1 94.75 118 CYS A CA 1
ATOM 896 C C . CYS A 1 118 ? 0.601 12.5 -10.141 1 94.75 118 CYS A C 1
ATOM 898 O O . CYS A 1 118 ? -0.119 13.492 -10.266 1 94.75 118 CYS A O 1
ATOM 900 N N . ASP A 1 119 ? 0.749 11.547 -11 1 91.88 119 ASP A N 1
ATOM 901 C CA . ASP A 1 119 ? 0.054 11.633 -12.273 1 91.88 119 ASP A CA 1
ATOM 902 C C . ASP A 1 119 ? -1.174 10.727 -12.297 1 91.88 119 ASP A C 1
ATOM 904 O O . ASP A 1 119 ? -1.079 9.555 -12.664 1 91.88 119 ASP A O 1
ATOM 908 N N . SER A 1 120 ? -2.273 11.297 -11.93 1 90.12 120 SER A N 1
ATOM 909 C CA . SER A 1 120 ? -3.58 10.648 -12.008 1 90.12 120 SER A CA 1
ATOM 910 C C . SER A 1 120 ? -3.664 9.461 -11.055 1 90.12 120 SER A C 1
ATOM 912 O O . SER A 1 120 ? -4.07 8.367 -11.453 1 90.12 120 SER A O 1
ATOM 914 N N . ILE A 1 121 ? -3.084 9.617 -9.883 1 94 121 ILE A N 1
ATOM 915 C CA . ILE A 1 121 ? -3.303 8.648 -8.82 1 94 121 ILE A CA 1
ATOM 916 C C . ILE A 1 121 ? -4.738 8.758 -8.305 1 94 121 ILE A C 1
ATOM 918 O O . ILE A 1 121 ? -5.012 9.508 -7.363 1 94 121 ILE A O 1
ATOM 922 N N . SER A 1 122 ? -5.621 7.992 -8.891 1 93.12 122 SER A N 1
ATOM 923 C CA . SER A 1 122 ? -7.051 8.188 -8.688 1 93.12 122 SER A CA 1
ATOM 924 C C . SER A 1 122 ? -7.547 7.434 -7.457 1 93.12 122 SER A C 1
ATOM 926 O O . SER A 1 122 ? -8.625 7.73 -6.934 1 93.12 122 SER A O 1
ATOM 928 N N . ASP A 1 123 ? -6.844 6.438 -7.047 1 93.06 123 ASP A N 1
ATOM 929 C CA . ASP A 1 123 ? -7.23 5.707 -5.844 1 93.06 123 ASP A CA 1
ATOM 930 C C . ASP A 1 123 ? -6.805 6.457 -4.582 1 93.06 123 ASP A C 1
ATOM 932 O O . ASP A 1 123 ? -5.613 6.695 -4.371 1 93.06 123 ASP A O 1
ATOM 936 N N . PRO A 1 124 ? -7.695 6.805 -3.646 1 95.56 124 PRO A N 1
ATOM 937 C CA . PRO A 1 124 ? -7.352 7.594 -2.461 1 95.56 124 PRO A CA 1
ATOM 938 C C . PRO A 1 124 ? -6.375 6.871 -1.534 1 95.56 124 PRO A C 1
ATOM 940 O O . PRO A 1 124 ? -5.531 7.512 -0.906 1 95.56 124 PRO A O 1
ATOM 943 N N . GLY A 1 125 ? -6.477 5.586 -1.405 1 94.81 125 GLY A N 1
ATOM 944 C CA . GLY A 1 125 ? -5.52 4.832 -0.607 1 94.81 125 GLY A CA 1
ATOM 945 C C . GLY A 1 125 ? -4.102 4.926 -1.132 1 94.81 125 GLY A C 1
ATOM 946 O O . GLY A 1 125 ? -3.162 5.137 -0.361 1 94.81 125 GLY A O 1
ATOM 947 N N . ASN A 1 126 ? -3.973 4.805 -2.438 1 94.06 126 ASN A N 1
ATOM 948 C CA . ASN A 1 126 ? -2.666 4.926 -3.074 1 94.06 126 ASN A CA 1
ATOM 949 C C . ASN A 1 126 ? -2.086 6.328 -2.898 1 94.06 126 ASN A C 1
ATOM 951 O O . ASN A 1 126 ? -0.894 6.48 -2.621 1 94.06 126 ASN A O 1
ATOM 955 N N . LEU A 1 127 ? -2.949 7.281 -3.064 1 96.62 127 LEU A N 1
ATOM 956 C CA . LEU A 1 127 ? -2.48 8.648 -2.893 1 96.62 127 LEU A CA 1
ATOM 957 C C . LEU A 1 127 ? -2.004 8.883 -1.463 1 96.62 127 LEU A C 1
ATOM 959 O O . LEU A 1 127 ? -0.914 9.422 -1.249 1 96.62 127 LEU A O 1
ATOM 963 N N . GLY A 1 128 ? -2.82 8.477 -0.489 1 97 128 GLY A N 1
ATOM 964 C CA . GLY A 1 128 ? -2.41 8.602 0.9 1 97 128 GLY A CA 1
ATOM 965 C C . GLY A 1 128 ? -1.102 7.895 1.203 1 97 128 GLY A C 1
ATOM 966 O O . GLY A 1 128 ? -0.225 8.461 1.862 1 97 128 GLY A O 1
ATOM 967 N N . THR A 1 129 ? -0.966 6.73 0.696 1 95.5 129 THR A N 1
ATOM 968 C CA . THR A 1 129 ? 0.237 5.93 0.899 1 95.5 129 THR A CA 1
ATOM 969 C C . THR A 1 129 ? 1.461 6.641 0.332 1 95.5 129 THR A C 1
ATOM 971 O O . THR A 1 129 ? 2.512 6.688 0.974 1 95.5 129 THR A O 1
ATOM 974 N N . LEU A 1 130 ? 1.297 7.164 -0.802 1 95.88 130 LEU A N 1
ATOM 975 C CA . LEU A 1 130 ? 2.391 7.883 -1.448 1 95.88 130 LEU A CA 1
ATOM 976 C C . LEU A 1 130 ? 2.771 9.125 -0.65 1 95.88 130 LEU A C 1
ATOM 978 O O . LEU A 1 130 ? 3.957 9.414 -0.477 1 95.88 130 LEU A O 1
ATOM 982 N N . LEU A 1 131 ? 1.791 9.828 -0.211 1 97.06 131 LEU A N 1
ATOM 983 C CA . LEU A 1 131 ? 2.055 11.008 0.609 1 97.06 131 LEU A CA 1
ATOM 984 C C . LEU A 1 131 ? 2.775 10.625 1.897 1 97.06 131 LEU A C 1
ATOM 986 O O . LEU A 1 131 ? 3.721 11.297 2.311 1 97.06 131 LEU A O 1
ATOM 990 N N . ARG A 1 132 ? 2.305 9.516 2.486 1 95.94 132 ARG A N 1
ATOM 991 C CA . ARG A 1 132 ? 2.943 9.031 3.705 1 95.94 132 ARG A CA 1
ATOM 992 C C . ARG A 1 132 ? 4.402 8.664 3.453 1 95.94 132 ARG A C 1
ATOM 994 O O . ARG A 1 132 ? 5.285 9.031 4.234 1 95.94 132 ARG A O 1
ATOM 1001 N N . ALA A 1 133 ? 4.645 8.031 2.387 1 94.69 133 ALA A N 1
ATOM 1002 C CA . ALA A 1 133 ? 6.008 7.691 1.996 1 94.69 133 ALA A CA 1
ATOM 1003 C C . ALA A 1 133 ? 6.824 8.953 1.713 1 94.69 133 ALA A C 1
ATOM 1005 O O . ALA A 1 133 ? 8.016 9.008 2.02 1 94.69 133 ALA A O 1
ATOM 1006 N N . SER A 1 134 ? 6.219 9.906 1.116 1 96.19 134 SER A N 1
ATOM 1007 C CA . SER A 1 134 ? 6.875 11.18 0.808 1 96.19 134 SER A CA 1
ATOM 1008 C C . SER A 1 134 ? 7.336 11.883 2.078 1 96.19 134 SER A C 1
ATOM 1010 O O . SER A 1 134 ? 8.477 12.344 2.16 1 96.19 134 SER A O 1
ATOM 1012 N N . ALA A 1 135 ? 6.453 11.922 3.051 1 94.62 135 ALA A N 1
ATOM 1013 C CA . ALA A 1 135 ? 6.809 12.539 4.324 1 94.62 135 ALA A CA 1
ATOM 1014 C C . ALA A 1 135 ? 7.992 11.828 4.969 1 94.62 135 ALA A C 1
ATOM 1016 O O . ALA A 1 135 ? 8.938 12.469 5.438 1 94.62 135 ALA A O 1
ATOM 1017 N N . ALA A 1 136 ? 7.953 10.539 4.914 1 91.44 136 ALA A N 1
ATOM 1018 C CA . ALA A 1 136 ? 9 9.734 5.539 1 91.44 136 ALA A CA 1
ATOM 1019 C C . ALA A 1 136 ? 10.32 9.883 4.789 1 91.44 136 ALA A C 1
ATOM 1021 O O . ALA A 1 136 ? 11.398 9.812 5.395 1 91.44 136 ALA A O 1
ATOM 1022 N N . ALA A 1 137 ? 10.289 10.102 3.496 1 93.38 137 ALA A N 1
ATOM 1023 C CA . ALA A 1 137 ? 11.484 10.156 2.658 1 93.38 137 ALA A CA 1
ATOM 1024 C C . ALA A 1 137 ? 12.055 11.57 2.619 1 93.38 137 ALA A C 1
ATOM 1026 O O . ALA A 1 137 ? 13.125 11.797 2.045 1 93.38 137 ALA A O 1
ATOM 1027 N N . GLY A 1 138 ? 11.352 12.484 3.123 1 93.94 138 GLY A N 1
ATOM 1028 C CA . GLY A 1 138 ? 11.836 13.852 3.148 1 93.94 138 GLY A CA 1
ATOM 1029 C C . GLY A 1 138 ? 11.562 14.609 1.862 1 93.94 138 GLY A C 1
ATOM 1030 O O . GLY A 1 138 ? 12.367 15.453 1.449 1 93.94 138 GLY A O 1
ATOM 1031 N N . VAL A 1 139 ? 10.508 14.312 1.202 1 96.44 139 VAL A N 1
ATOM 1032 C CA . VAL A 1 139 ? 10.078 15.023 0.003 1 96.44 139 VAL A CA 1
ATOM 1033 C C . VAL A 1 139 ? 9.695 16.453 0.361 1 96.44 139 VAL A C 1
ATOM 1035 O O . VAL A 1 139 ? 9.047 16.688 1.384 1 96.44 139 VAL A O 1
ATOM 1038 N N . ASP A 1 140 ? 10.094 17.391 -0.525 1 97.5 140 ASP A N 1
ATOM 1039 C CA . ASP A 1 140 ? 9.883 18.797 -0.245 1 97.5 140 ASP A CA 1
ATOM 1040 C C . ASP A 1 140 ? 8.461 19.219 -0.614 1 97.5 140 ASP A C 1
ATOM 1042 O O . ASP A 1 140 ? 7.934 20.188 -0.068 1 97.5 140 ASP A O 1
ATOM 1046 N N . GLY A 1 141 ? 7.914 18.516 -1.546 1 97.44 141 GLY A N 1
ATOM 1047 C CA . GLY A 1 141 ? 6.566 18.828 -1.991 1 97.44 141 GLY A CA 1
ATOM 1048 C C . GLY A 1 141 ? 6.027 17.844 -3.006 1 97.44 141 GLY A C 1
ATOM 1049 O O . GLY A 1 141 ? 6.793 17.094 -3.629 1 97.44 141 GLY A O 1
ATOM 1050 N N . CYS A 1 142 ? 4.699 17.891 -3.121 1 97.69 142 CYS A N 1
ATOM 1051 C CA . CYS A 1 142 ? 4.02 16.984 -4.051 1 97.69 142 CYS A CA 1
ATOM 1052 C C . CYS A 1 142 ? 3.16 17.766 -5.035 1 97.69 142 CYS A C 1
ATOM 1054 O O . CYS A 1 142 ? 2.379 18.641 -4.633 1 97.69 142 CYS A O 1
ATOM 1056 N N . LEU A 1 143 ? 3.398 17.5 -6.305 1 96.88 143 LEU A N 1
ATOM 1057 C CA . LEU A 1 143 ? 2.51 18.016 -7.34 1 96.88 143 LEU A CA 1
ATOM 1058 C C . LEU A 1 143 ? 1.418 17.016 -7.672 1 96.88 143 LEU A C 1
ATOM 1060 O O . LEU A 1 143 ? 1.712 15.867 -8.023 1 96.88 143 LEU A O 1
ATOM 1064 N N . LEU A 1 144 ? 0.168 17.453 -7.508 1 96.44 144 LEU A N 1
ATOM 1065 C CA . LEU A 1 144 ? -0.977 16.609 -7.832 1 96.44 144 LEU A CA 1
ATOM 1066 C C . LEU A 1 144 ? -1.58 17 -9.18 1 96.44 144 LEU A C 1
ATOM 1068 O O . LEU A 1 144 ? -2.23 18.031 -9.289 1 96.44 144 LEU A O 1
ATOM 1072 N N . MET A 1 145 ? -1.355 16.141 -10.133 1 94.12 145 MET A N 1
ATOM 1073 C CA . MET A 1 145 ? -1.9 16.406 -11.461 1 94.12 145 MET A CA 1
ATOM 1074 C C . MET A 1 145 ? -3.395 16.109 -11.508 1 94.12 145 MET A C 1
ATOM 1076 O O . MET A 1 145 ? -3.934 15.484 -10.594 1 94.12 145 MET A O 1
ATOM 1080 N N . ALA A 1 146 ? -4.027 16.562 -12.609 1 91.62 146 ALA A N 1
ATOM 1081 C CA . ALA A 1 146 ? -5.445 16.281 -12.812 1 91.62 146 ALA A CA 1
ATOM 1082 C C . ALA A 1 146 ? -5.703 14.773 -12.789 1 91.62 146 ALA A C 1
ATOM 1084 O O . ALA A 1 146 ? -4.922 13.992 -13.336 1 91.62 146 ALA A O 1
ATOM 1085 N N . GLY A 1 147 ? -6.824 14.445 -12.125 1 91.69 147 GLY A N 1
ATOM 1086 C CA . GLY A 1 147 ? -7.188 13.031 -12.078 1 91.69 147 GLY A CA 1
ATOM 1087 C C . GLY A 1 147 ? -6.824 12.367 -10.766 1 91.69 147 GLY A C 1
ATOM 1088 O O . GLY A 1 147 ? -7.281 11.266 -10.477 1 91.69 147 GLY A O 1
ATOM 1089 N N . CYS A 1 148 ? -6.035 13.055 -9.938 1 95.06 148 CYS A N 1
ATOM 1090 C CA . CYS A 1 148 ? -5.691 12.508 -8.625 1 95.06 148 CYS A CA 1
ATOM 1091 C C . CYS A 1 148 ? -6.898 12.539 -7.695 1 95.06 148 CYS A C 1
ATOM 1093 O O . CYS A 1 148 ? -7.777 13.391 -7.832 1 95.06 148 CYS A O 1
ATOM 1095 N N . ALA A 1 149 ? -6.918 11.586 -6.848 1 95.94 149 ALA A N 1
ATOM 1096 C CA . ALA A 1 149 ? -7.918 11.594 -5.781 1 95.94 149 ALA A CA 1
ATOM 1097 C C . ALA A 1 149 ? -7.766 12.82 -4.891 1 95.94 149 ALA A C 1
ATOM 1099 O O . ALA A 1 149 ? -6.73 13.492 -4.918 1 95.94 149 ALA A O 1
ATOM 1100 N N . ASP A 1 150 ? -8.812 13.109 -4.18 1 96.56 150 ASP A N 1
ATOM 1101 C CA . ASP A 1 150 ? -8.789 14.18 -3.186 1 96.56 150 ASP A CA 1
ATOM 1102 C C . ASP A 1 150 ? -7.922 13.789 -1.986 1 96.56 150 ASP A C 1
ATOM 1104 O O . ASP A 1 150 ? -8.266 12.867 -1.243 1 96.56 150 ASP A O 1
ATOM 1108 N N . PRO A 1 151 ? -6.82 14.516 -1.757 1 97.62 151 PRO A N 1
ATOM 1109 C CA . PRO A 1 151 ? -5.926 14.133 -0.664 1 97.62 151 PRO A CA 1
ATOM 1110 C C . PRO A 1 151 ? -6.539 14.375 0.714 1 97.62 151 PRO A C 1
ATOM 1112 O O . PRO A 1 151 ? -6.02 13.883 1.72 1 97.62 151 PRO A O 1
ATOM 1115 N N . TRP A 1 152 ? -7.633 15.008 0.805 1 97.25 152 TRP A N 1
ATOM 1116 C CA . TRP A 1 152 ? -8.219 15.383 2.086 1 97.25 152 TRP A CA 1
ATOM 1117 C C . TRP A 1 152 ? -9.484 14.578 2.359 1 97.25 152 TRP A C 1
ATOM 1119 O O . TRP A 1 152 ? -10.172 14.805 3.361 1 97.25 152 TRP A O 1
ATOM 1129 N N . GLY A 1 153 ? -9.766 13.695 1.467 1 95.44 153 GLY A N 1
ATOM 1130 C CA . GLY A 1 153 ? -10.852 12.758 1.742 1 95.44 153 GLY A CA 1
ATOM 1131 C C . GLY A 1 153 ? -10.516 11.766 2.838 1 95.44 153 GLY A C 1
ATOM 1132 O O . GLY A 1 153 ? -9.344 11.516 3.119 1 95.44 153 GLY A O 1
ATOM 1133 N N . PRO A 1 154 ? -11.531 11.141 3.395 1 91.56 154 PRO A N 1
ATOM 1134 C CA . PRO A 1 154 ? -11.32 10.273 4.559 1 91.56 154 PRO A CA 1
ATOM 1135 C C . PRO A 1 154 ? -10.375 9.117 4.27 1 91.56 154 PRO A C 1
ATOM 1137 O O . PRO A 1 154 ? -9.484 8.828 5.074 1 91.56 154 PRO A O 1
ATOM 1140 N N . LYS A 1 155 ? -10.555 8.523 3.127 1 92.25 155 LYS A N 1
ATOM 1141 C CA . LYS A 1 155 ? -9.727 7.367 2.793 1 92.25 155 LYS A CA 1
ATOM 1142 C C . LYS A 1 155 ? -8.273 7.777 2.59 1 92.25 155 LYS A C 1
ATOM 1144 O O . LYS A 1 155 ? -7.359 7.094 3.057 1 92.25 155 LYS A O 1
ATOM 1149 N N . ALA A 1 156 ? -8.07 8.875 1.886 1 96.44 156 ALA A N 1
ATOM 1150 C CA . ALA A 1 156 ? -6.711 9.375 1.669 1 96.44 156 ALA A CA 1
ATOM 1151 C C . ALA A 1 156 ? -6.066 9.797 2.984 1 96.44 156 ALA A C 1
ATOM 1153 O O . ALA A 1 156 ? -4.895 9.516 3.229 1 96.44 156 ALA A O 1
ATOM 1154 N N . LEU A 1 157 ? -6.809 10.391 3.83 1 95.69 157 LEU A N 1
ATOM 1155 C CA . LEU A 1 157 ? -6.309 10.836 5.125 1 95.69 157 LEU A CA 1
ATOM 1156 C C . LEU A 1 157 ? -5.883 9.648 5.984 1 95.69 157 LEU A C 1
ATOM 1158 O O . LEU A 1 157 ? -4.82 9.672 6.609 1 95.69 157 LEU A O 1
ATOM 1162 N N . ARG A 1 158 ? -6.668 8.695 5.969 1 91.38 158 ARG A N 1
ATOM 1163 C CA . ARG A 1 158 ? -6.352 7.508 6.758 1 91.38 158 ARG A CA 1
ATOM 1164 C C . ARG A 1 158 ? -5.086 6.832 6.242 1 91.38 158 ARG A C 1
ATOM 1166 O O . ARG A 1 158 ? -4.234 6.418 7.031 1 91.38 158 ARG A O 1
ATOM 1173 N N . ALA A 1 159 ? -4.969 6.789 4.957 1 93.62 159 ALA A N 1
ATOM 1174 C CA . ALA A 1 159 ? -3.805 6.145 4.355 1 93.62 159 ALA A CA 1
ATOM 1175 C C . ALA A 1 159 ? -2.553 6.996 4.535 1 93.62 159 ALA A C 1
ATOM 1177 O O . ALA A 1 159 ? -1.448 6.465 4.676 1 93.62 159 ALA A O 1
ATOM 1178 N N . GLY A 1 160 ? -2.734 8.266 4.562 1 95.44 160 GLY A N 1
ATOM 1179 C CA . GLY A 1 160 ? -1.621 9.195 4.676 1 95.44 160 GLY A CA 1
ATOM 1180 C C . GLY A 1 160 ? -1.092 9.328 6.09 1 95.44 160 GLY A C 1
ATOM 1181 O O . GLY A 1 160 ? 0.06 9.719 6.293 1 95.44 160 GLY A O 1
ATOM 1182 N N . MET A 1 161 ? -1.962 9.047 7.047 1 92.5 161 MET A N 1
ATOM 1183 C CA . MET A 1 161 ? -1.616 9.047 8.469 1 92.5 161 MET A CA 1
ATOM 1184 C C . MET A 1 161 ? -0.9 10.344 8.844 1 92.5 161 MET A C 1
ATOM 1186 O O . MET A 1 161 ? 0.182 10.305 9.438 1 92.5 161 MET A O 1
ATOM 1190 N N . GLY A 1 162 ? -1.448 11.453 8.445 1 93.44 162 GLY A N 1
ATOM 1191 C CA . GLY A 1 162 ? -0.962 12.75 8.891 1 93.44 162 GLY A CA 1
ATOM 1192 C C . GLY A 1 162 ? 0.057 13.359 7.945 1 93.44 162 GLY A C 1
ATOM 1193 O O . GLY A 1 162 ? 0.493 14.5 8.148 1 93.44 162 GLY A O 1
ATOM 1194 N N . ALA A 1 163 ? 0.45 12.648 6.914 1 95.94 163 ALA A N 1
ATOM 1195 C CA . ALA A 1 163 ? 1.412 13.18 5.953 1 95.94 163 ALA A CA 1
ATOM 1196 C C . ALA A 1 163 ? 0.907 14.484 5.332 1 95.94 163 ALA A C 1
ATOM 1198 O O . ALA A 1 163 ? 1.696 15.375 5.023 1 95.94 163 ALA A O 1
ATOM 1199 N N . GLN A 1 164 ? -0.371 14.594 5.195 1 97 164 GLN A N 1
ATOM 1200 C CA . GLN A 1 164 ? -1.004 15.758 4.574 1 97 164 GLN A CA 1
ATOM 1201 C C . GLN A 1 164 ? -0.785 17.016 5.402 1 97 164 GLN A C 1
ATOM 1203 O O . GLN A 1 164 ? -0.923 18.125 4.898 1 97 164 GLN A O 1
ATOM 1208 N N . PHE A 1 165 ? -0.399 16.781 6.672 1 96.5 165 PHE A N 1
ATOM 1209 C CA . PHE A 1 165 ? -0.167 17.922 7.551 1 96.5 165 PHE A CA 1
ATOM 1210 C C . PHE A 1 165 ? 1.278 18.406 7.449 1 96.5 165 PHE A C 1
ATOM 1212 O O . PHE A 1 165 ? 1.632 19.453 7.996 1 96.5 165 PHE A O 1
ATOM 1219 N N . ARG A 1 166 ? 2.111 17.656 6.73 1 94.12 166 ARG A N 1
ATOM 1220 C CA . ARG A 1 166 ? 3.549 17.906 6.793 1 94.12 166 ARG A CA 1
ATOM 1221 C C . ARG A 1 166 ? 4.133 18.109 5.402 1 94.12 166 ARG A C 1
ATOM 1223 O O . ARG A 1 166 ? 5.188 18.719 5.25 1 94.12 166 ARG A O 1
ATOM 1230 N N . VAL A 1 167 ? 3.496 17.641 4.426 1 95.75 167 VAL A N 1
ATOM 1231 C CA . VAL A 1 167 ? 4.035 17.703 3.07 1 95.75 167 VAL A CA 1
ATOM 1232 C C . VAL A 1 167 ? 3.24 18.719 2.244 1 95.75 167 VAL A C 1
ATOM 1234 O O . VAL A 1 167 ? 2.045 18.531 2.008 1 95.75 167 VAL A O 1
ATOM 1237 N N . PRO A 1 168 ? 3.941 19.766 1.755 1 97.75 168 PRO A N 1
ATOM 1238 C CA . PRO A 1 168 ? 3.242 20.703 0.865 1 97.75 168 PRO A CA 1
ATOM 1239 C C . PRO A 1 168 ? 2.725 20.031 -0.404 1 97.75 168 PRO A C 1
ATOM 1241 O O . PRO A 1 168 ? 3.414 19.188 -0.984 1 97.75 168 PRO A O 1
ATOM 1244 N N . MET A 1 169 ? 1.458 20.359 -0.716 1 97.56 169 MET A N 1
ATOM 1245 C CA . MET A 1 169 ? 0.844 19.828 -1.93 1 97.56 169 MET A CA 1
ATOM 1246 C C . MET A 1 169 ? 0.35 20.953 -2.83 1 97.56 169 MET A C 1
ATOM 1248 O O . MET A 1 169 ? -0.198 21.938 -2.346 1 97.56 169 MET A O 1
ATOM 1252 N N . MET A 1 170 ? 0.587 20.766 -4.098 1 95.81 170 MET A N 1
ATOM 1253 C CA . MET A 1 170 ? 0.124 21.75 -5.086 1 95.81 170 MET A CA 1
ATOM 1254 C C . MET A 1 170 ? -0.638 21.047 -6.211 1 95.81 170 MET A C 1
ATOM 1256 O O . MET A 1 170 ? -0.13 20.109 -6.824 1 95.81 170 MET A O 1
ATOM 1260 N N . GLN A 1 171 ? -1.848 21.516 -6.441 1 94.62 171 GLN A N 1
ATOM 1261 C CA . GLN A 1 171 ? -2.613 21.031 -7.582 1 94.62 171 GLN A CA 1
ATOM 1262 C C . GLN A 1 171 ? -2.15 21.672 -8.883 1 94.62 171 GLN A C 1
ATOM 1264 O O . GLN A 1 171 ? -1.993 22.891 -8.945 1 94.62 171 GLN A O 1
ATOM 1269 N N . VAL A 1 172 ? -1.868 20.859 -9.828 1 93.38 172 VAL A N 1
ATOM 1270 C CA . VAL A 1 172 ? -1.444 21.359 -11.125 1 93.38 172 VAL A CA 1
ATOM 1271 C C . VAL A 1 172 ? -2.346 20.781 -12.219 1 93.38 172 VAL A C 1
ATOM 1273 O O . VAL A 1 172 ? -2.555 19.562 -12.289 1 93.38 172 VAL A O 1
ATOM 1276 N N . ASP A 1 173 ? -2.793 21.594 -13.086 1 90.12 173 ASP A N 1
ATOM 1277 C CA . ASP A 1 173 ? -3.857 21.188 -14 1 90.12 173 ASP A CA 1
ATOM 1278 C C . ASP A 1 173 ? -3.281 20.625 -15.297 1 90.12 173 ASP A C 1
ATOM 1280 O O . ASP A 1 173 ? -3.982 19.953 -16.062 1 90.12 173 ASP A O 1
ATOM 1284 N N . SER A 1 174 ? -1.99 21.016 -15.562 1 88.88 174 SER A N 1
ATOM 1285 C CA . SER A 1 174 ? -1.423 20.578 -16.828 1 88.88 174 SER A CA 1
ATOM 1286 C C . SER A 1 174 ? 0.045 20.203 -16.688 1 88.88 174 SER A C 1
ATOM 1288 O O . SER A 1 174 ? 0.729 20.688 -15.781 1 88.88 174 SER A O 1
ATOM 1290 N N . TRP A 1 175 ? 0.443 19.406 -17.562 1 87.56 175 TRP A N 1
ATOM 1291 C CA . TRP A 1 175 ? 1.846 19 -17.578 1 87.56 175 TRP A CA 1
ATOM 1292 C C . TRP A 1 175 ? 2.75 20.172 -17.922 1 87.56 175 TRP A C 1
ATOM 1294 O O . TRP A 1 175 ? 3.873 20.266 -17.422 1 87.56 175 TRP A O 1
ATOM 1304 N N . ALA A 1 176 ? 2.254 21.016 -18.781 1 87.94 176 ALA A N 1
ATOM 1305 C CA . ALA A 1 176 ? 3.02 22.219 -19.109 1 87.94 176 ALA A CA 1
ATOM 1306 C C . ALA A 1 176 ? 3.312 23.031 -17.844 1 87.94 176 ALA A C 1
ATOM 1308 O O . ALA A 1 176 ? 4.434 23.5 -17.656 1 87.94 176 ALA A O 1
ATOM 1309 N N . GLY A 1 177 ? 2.326 23.188 -17.062 1 90.25 177 GLY A N 1
ATOM 1310 C CA . GLY A 1 177 ? 2.508 23.891 -15.805 1 90.25 177 GLY A CA 1
ATOM 1311 C C . GLY A 1 177 ? 3.465 23.188 -14.859 1 90.25 177 GLY A C 1
ATOM 1312 O O . GLY A 1 177 ? 4.324 23.828 -14.25 1 90.25 177 GLY A O 1
ATOM 1313 N N . ALA A 1 178 ? 3.314 21.922 -14.734 1 91.5 178 ALA A N 1
ATOM 1314 C CA . ALA A 1 178 ? 4.211 21.141 -13.883 1 91.5 178 ALA A CA 1
ATOM 1315 C C . ALA A 1 178 ? 5.652 21.25 -14.359 1 91.5 178 ALA A C 1
ATOM 1317 O O . ALA A 1 178 ? 6.562 21.484 -13.562 1 91.5 178 ALA A O 1
ATOM 1318 N N . ALA A 1 179 ? 5.809 21.078 -15.633 1 89.69 179 ALA A N 1
ATOM 1319 C CA . ALA A 1 179 ? 7.145 21.125 -16.219 1 89.69 179 ALA A CA 1
ATOM 1320 C C . ALA A 1 179 ? 7.793 22.484 -15.992 1 89.69 179 ALA A C 1
ATOM 1322 O O . ALA A 1 179 ? 8.984 22.578 -15.688 1 89.69 179 ALA A O 1
ATOM 1323 N N . ALA A 1 180 ? 7.051 23.516 -16.156 1 91.25 180 ALA A N 1
ATOM 1324 C CA . ALA A 1 180 ? 7.559 24.875 -15.93 1 91.25 180 ALA A CA 1
ATOM 1325 C C . ALA A 1 180 ? 8.094 25.031 -14.508 1 91.25 180 ALA A C 1
ATOM 1327 O O . ALA A 1 180 ? 9.195 25.547 -14.305 1 91.25 180 ALA A O 1
ATOM 1328 N N . SER A 1 181 ? 7.359 24.547 -13.57 1 93.12 181 SER A N 1
ATOM 1329 C CA . SER A 1 181 ? 7.777 24.609 -12.172 1 93.12 181 SER A CA 1
ATOM 1330 C C . SER A 1 181 ? 9.047 23.797 -11.938 1 93.12 181 SER A C 1
ATOM 1332 O O . SER A 1 181 ? 9.984 24.281 -11.289 1 93.12 181 SER A O 1
ATOM 1334 N N . LEU A 1 182 ? 9.047 22.672 -12.461 1 93.75 182 LEU A N 1
ATOM 1335 C CA . LEU A 1 182 ? 10.164 21.766 -12.242 1 93.75 182 LEU A CA 1
ATOM 1336 C C . LEU A 1 182 ? 11.445 22.312 -12.867 1 93.75 182 LEU A C 1
ATOM 1338 O O . LEU A 1 182 ? 12.523 22.188 -12.289 1 93.75 182 LEU A O 1
ATOM 1342 N N . VAL A 1 183 ? 11.297 22.891 -14.055 1 92.31 183 VAL A N 1
ATOM 1343 C CA . VAL A 1 183 ? 12.438 23.516 -14.727 1 92.31 183 VAL A CA 1
ATOM 1344 C C . VAL A 1 183 ? 12.945 24.703 -13.898 1 92.31 183 VAL A C 1
ATOM 1346 O O . VAL A 1 183 ? 14.148 24.844 -13.688 1 92.31 183 VAL A O 1
ATOM 1349 N N . GLU A 1 184 ? 12.039 25.438 -13.477 1 94.06 184 GLU A N 1
ATOM 1350 C CA . GLU A 1 184 ? 12.391 26.578 -12.648 1 94.06 184 GLU A CA 1
ATOM 1351 C C . GLU A 1 184 ? 13.141 26.141 -11.391 1 94.06 184 GLU A C 1
ATOM 1353 O O . GLU A 1 184 ? 14.062 26.828 -10.945 1 94.06 184 GLU A O 1
ATOM 1358 N N . TRP A 1 185 ? 12.805 25.016 -10.875 1 95.19 185 TRP A N 1
ATOM 1359 C CA . TRP A 1 185 ? 13.398 24.5 -9.641 1 95.19 185 TRP A CA 1
ATOM 1360 C C . TRP A 1 185 ? 14.695 23.75 -9.93 1 95.19 185 TRP A C 1
ATOM 1362 O O . TRP A 1 185 ? 15.398 23.344 -9 1 95.19 185 TRP A O 1
ATOM 1372 N N . GLY A 1 186 ? 14.977 23.547 -11.203 1 94.44 186 GLY A N 1
ATOM 1373 C CA . GLY A 1 186 ? 16.188 22.828 -11.578 1 94.44 186 GLY A CA 1
ATOM 1374 C C . GLY A 1 186 ? 16.094 21.328 -11.328 1 94.44 186 GLY A C 1
ATOM 1375 O O . GLY A 1 186 ? 17.109 20.672 -11.102 1 9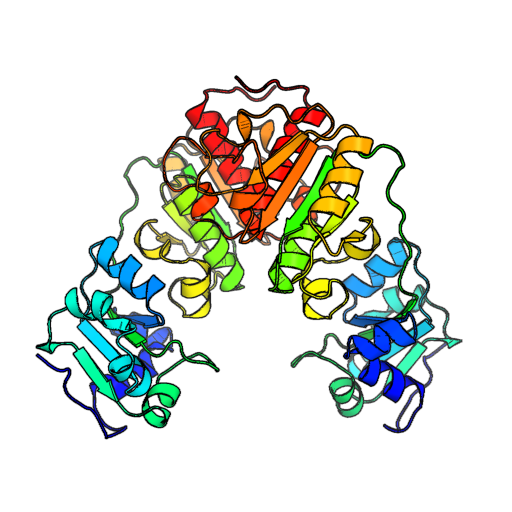4.44 186 GLY A O 1
ATOM 1376 N N . CYS A 1 187 ? 14.898 20.766 -11.391 1 94 187 CYS A N 1
ATOM 1377 C CA . CYS A 1 187 ? 14.695 19.344 -11.078 1 94 187 CYS A CA 1
ATOM 1378 C C . CYS A 1 187 ? 14.852 18.484 -12.328 1 94 187 CYS A C 1
ATOM 1380 O O . CYS A 1 187 ? 14.266 18.781 -13.367 1 94 187 CYS A O 1
ATOM 1382 N N . ALA A 1 188 ? 15.625 17.406 -12.219 1 90.88 188 ALA A N 1
ATOM 1383 C CA . ALA A 1 188 ? 15.586 16.344 -13.227 1 90.88 188 ALA A CA 1
ATOM 1384 C C . ALA A 1 188 ? 14.328 15.484 -13.078 1 90.88 188 ALA A C 1
ATOM 1386 O O . ALA A 1 188 ? 14.023 15.016 -11.977 1 90.88 188 ALA A O 1
ATOM 1387 N N . ILE A 1 189 ? 13.617 15.305 -14.172 1 88.5 189 ILE A N 1
ATOM 1388 C CA . ILE A 1 189 ? 12.352 14.586 -14.125 1 88.5 189 ILE A CA 1
ATOM 1389 C C . ILE A 1 189 ? 12.602 13.102 -14.391 1 88.5 189 ILE A C 1
ATOM 1391 O O . ILE A 1 189 ? 13.156 12.734 -15.43 1 88.5 189 ILE A O 1
ATOM 1395 N N . ARG A 1 190 ? 12.141 12.305 -13.391 1 85.25 190 ARG A N 1
ATOM 1396 C CA . ARG A 1 190 ? 12.305 10.859 -13.5 1 85.25 190 ARG A CA 1
ATOM 1397 C C . ARG A 1 190 ? 10.984 10.133 -13.281 1 85.25 190 ARG A C 1
ATOM 1399 O O . ARG A 1 190 ? 10.195 10.523 -12.414 1 85.25 190 ARG A O 1
ATOM 1406 N N . ALA A 1 191 ? 10.711 9.07 -14.086 1 80.12 191 ALA A N 1
ATOM 1407 C CA . ALA A 1 191 ? 9.445 8.359 -13.984 1 80.12 191 ALA A CA 1
ATOM 1408 C C . ALA A 1 191 ? 9.656 6.934 -13.477 1 80.12 191 ALA A C 1
ATOM 1410 O O . ALA A 1 191 ? 10.602 6.258 -13.891 1 80.12 191 ALA A O 1
ATOM 1411 N N . ALA A 1 192 ? 8.828 6.645 -12.5 1 68.06 192 ALA A N 1
ATOM 1412 C CA . ALA A 1 192 ? 8.789 5.25 -12.062 1 68.06 192 ALA A CA 1
ATOM 1413 C C . ALA A 1 192 ? 7.922 4.41 -13 1 68.06 192 ALA A C 1
ATOM 1415 O O . ALA A 1 192 ? 6.695 4.414 -12.891 1 68.06 192 ALA A O 1
ATOM 1416 N N . ASP A 1 193 ? 8.414 4.031 -14.219 1 60.16 193 ASP A N 1
ATOM 1417 C CA . ASP A 1 193 ? 7.566 3.318 -15.164 1 60.16 193 ASP A CA 1
ATOM 1418 C C . ASP A 1 193 ? 8.219 2.018 -15.617 1 60.16 193 ASP A C 1
ATOM 1420 O O . ASP A 1 193 ? 9.445 1.883 -15.57 1 60.16 193 ASP A O 1
ATOM 1424 N N . ALA A 1 194 ? 7.363 1.104 -15.797 1 53.72 194 ALA A N 1
ATOM 1425 C CA . ALA A 1 194 ? 7.68 -0.241 -16.266 1 53.72 194 ALA A CA 1
ATOM 1426 C C . ALA A 1 194 ? 8.594 -0.193 -17.484 1 53.72 194 ALA A C 1
ATOM 1428 O O . ALA A 1 194 ? 9.422 -1.088 -17.688 1 53.72 194 ALA A O 1
ATOM 1429 N N . GLY A 1 195 ? 8.492 0.806 -18.219 1 51.78 195 GLY A N 1
ATOM 1430 C CA . GLY A 1 195 ? 9.18 0.738 -19.5 1 51.78 195 GLY A CA 1
ATOM 1431 C C . GLY A 1 195 ? 10.547 1.396 -19.5 1 51.78 195 GLY A C 1
ATOM 1432 O O . GLY A 1 195 ? 11.141 1.618 -20.547 1 51.78 195 GLY A O 1
ATOM 1433 N N . GLY A 1 196 ? 10.984 1.55 -18.203 1 57.06 196 GLY A N 1
ATOM 1434 C CA . GLY A 1 196 ? 12.234 2.289 -18.203 1 57.06 196 GLY A CA 1
ATOM 1435 C C . GLY A 1 196 ? 13.461 1.399 -18.359 1 57.06 196 GLY A C 1
ATOM 1436 O O . GLY A 1 196 ? 13.336 0.172 -18.359 1 57.06 196 GLY A O 1
ATOM 1437 N N . THR A 1 197 ? 14.547 2.006 -18.891 1 53.09 197 THR A N 1
ATOM 1438 C CA . THR A 1 197 ? 15.781 1.312 -19.219 1 53.09 197 THR A CA 1
ATOM 1439 C C . THR A 1 197 ? 16.75 1.333 -18.047 1 53.09 197 THR A C 1
ATOM 1441 O O . THR A 1 197 ? 17.766 0.62 -18.047 1 53.09 197 THR A O 1
ATOM 1444 N N . SER A 1 198 ? 16.453 2.168 -17.047 1 60.94 198 SER A N 1
ATOM 1445 C CA . SER A 1 198 ? 17.422 2.289 -15.961 1 60.94 198 SER A CA 1
ATOM 1446 C C . SER A 1 198 ? 16.797 1.896 -14.633 1 60.94 198 SER A C 1
ATOM 1448 O O . SER A 1 198 ? 15.625 2.197 -14.375 1 60.94 198 SER A O 1
ATOM 1450 N N . ALA A 1 199 ? 17.672 1.15 -13.875 1 72.12 199 ALA A N 1
ATOM 1451 C CA . ALA A 1 199 ? 17.25 0.847 -12.508 1 72.12 199 ALA A CA 1
ATOM 1452 C C . ALA A 1 199 ? 17.172 2.117 -11.672 1 72.12 199 ALA A C 1
ATOM 1454 O O . ALA A 1 199 ? 17.938 3.064 -11.883 1 72.12 199 ALA A O 1
ATOM 1455 N N . HIS A 1 200 ? 16.203 2.141 -10.859 1 76.69 200 HIS A N 1
ATOM 1456 C CA . HIS A 1 200 ? 15.961 3.309 -10.016 1 76.69 200 HIS A CA 1
ATOM 1457 C C . HIS A 1 200 ? 17.188 3.621 -9.156 1 76.69 200 HIS A C 1
ATOM 1459 O O . HIS A 1 200 ? 17.391 4.766 -8.75 1 76.69 200 HIS A O 1
ATOM 1465 N N . TYR A 1 201 ? 18.062 2.654 -8.898 1 76.44 201 TYR A N 1
ATOM 1466 C CA . TYR A 1 201 ? 19.234 2.902 -8.07 1 76.44 201 TYR A CA 1
ATOM 1467 C C . TYR A 1 201 ? 20.438 3.287 -8.93 1 76.44 201 TYR A C 1
ATOM 1469 O O . TYR A 1 201 ? 21.5 3.641 -8.406 1 76.44 201 TYR A O 1
ATOM 1477 N N . ASP A 1 202 ? 20.203 3.291 -10.234 1 81.38 202 ASP A N 1
ATOM 1478 C CA . ASP A 1 202 ? 21.25 3.73 -11.148 1 81.38 202 ASP A CA 1
ATOM 1479 C C . ASP A 1 202 ? 21.125 5.223 -11.453 1 81.38 202 ASP A C 1
ATOM 1481 O O . ASP A 1 202 ? 22.062 5.832 -11.984 1 81.38 202 ASP A O 1
ATOM 1485 N N . CYS A 1 203 ? 20.062 5.762 -11.07 1 83.56 203 CYS A N 1
ATOM 1486 C CA . CYS A 1 203 ? 19.844 7.191 -11.242 1 83.56 203 CYS A CA 1
ATOM 1487 C C . CYS A 1 203 ? 20.484 7.98 -10.109 1 83.56 203 CYS A C 1
ATOM 1489 O O . CYS A 1 203 ? 20.484 7.527 -8.961 1 83.56 203 CYS A O 1
ATOM 1491 N N . ASP A 1 204 ? 21.031 9.156 -10.469 1 88.44 204 ASP A N 1
ATOM 1492 C CA . ASP A 1 204 ? 21.594 10.031 -9.445 1 88.44 204 ASP A CA 1
ATOM 1493 C C . ASP A 1 204 ? 20.516 10.914 -8.82 1 88.44 204 ASP A C 1
ATOM 1495 O O . ASP A 1 204 ? 20.031 11.852 -9.453 1 88.44 204 ASP A O 1
ATOM 1499 N N . TRP A 1 205 ? 20.234 10.609 -7.578 1 92.06 205 TRP A N 1
ATOM 1500 C CA . TRP A 1 205 ? 19.156 11.305 -6.883 1 92.06 205 TRP A CA 1
ATOM 1501 C C . TRP A 1 205 ? 19.703 12.391 -5.969 1 92.06 205 TRP A C 1
ATOM 1503 O O . TRP A 1 205 ? 18.953 13.039 -5.242 1 92.06 205 TRP A O 1
ATOM 1513 N N . ARG A 1 206 ? 21.031 12.68 -6.012 1 93.06 206 ARG A N 1
ATOM 1514 C CA . ARG A 1 206 ? 21.656 13.617 -5.09 1 93.06 206 ARG A CA 1
ATOM 1515 C C . ARG A 1 206 ? 21.344 15.062 -5.465 1 93.06 206 ARG A C 1
ATOM 1517 O O . ARG A 1 206 ? 21.234 15.922 -4.59 1 93.06 206 ARG A O 1
ATOM 1524 N N . ASP A 1 207 ? 21.094 15.25 -6.773 1 92.94 207 ASP A N 1
ATOM 1525 C CA . ASP A 1 207 ? 20.719 16.578 -7.242 1 92.94 207 ASP A CA 1
ATOM 1526 C C . ASP A 1 207 ? 19.188 16.75 -7.25 1 92.94 207 ASP A C 1
ATOM 1528 O O . ASP A 1 207 ? 18.453 15.797 -7.012 1 92.94 207 ASP A O 1
ATOM 1532 N N . ALA A 1 208 ? 18.766 18 -7.48 1 95.88 208 ALA A N 1
ATOM 1533 C CA . ALA A 1 208 ? 17.344 18.297 -7.523 1 95.88 208 ALA A CA 1
ATOM 1534 C C . ALA A 1 208 ? 16.625 17.391 -8.531 1 95.88 208 ALA A C 1
ATOM 1536 O O . ALA A 1 208 ? 17.016 17.328 -9.695 1 95.88 208 ALA A O 1
ATOM 1537 N N . SER A 1 209 ? 15.633 16.641 -8.047 1 94.69 209 SER A N 1
ATOM 1538 C CA . SER A 1 209 ? 14.969 15.633 -8.852 1 94.69 209 SER A CA 1
ATOM 1539 C C . SER A 1 209 ? 13.469 15.594 -8.57 1 94.69 209 SER A C 1
ATOM 1541 O O . SER A 1 209 ? 13.031 15.914 -7.465 1 94.69 209 SER A O 1
ATOM 1543 N N . ALA A 1 210 ? 12.781 15.242 -9.633 1 94.56 210 ALA A N 1
ATOM 1544 C CA . ALA A 1 210 ? 11.352 14.977 -9.508 1 94.56 210 ALA A CA 1
ATOM 1545 C C . ALA A 1 210 ? 11.023 13.547 -9.93 1 94.56 210 ALA A C 1
ATOM 1547 O O . ALA A 1 210 ? 11.469 13.086 -10.992 1 94.56 210 ALA A O 1
ATOM 1548 N N . LEU A 1 211 ? 10.297 12.891 -9.055 1 93.25 211 LEU A N 1
ATOM 1549 C CA . LEU A 1 211 ? 9.805 11.562 -9.391 1 93.25 211 LEU A CA 1
ATOM 1550 C C . LEU A 1 211 ? 8.352 11.625 -9.844 1 93.25 211 LEU A C 1
ATOM 1552 O O . LEU A 1 211 ? 7.492 12.133 -9.125 1 93.25 211 LEU A O 1
ATOM 1556 N N . VAL A 1 212 ? 8.109 11.102 -11.008 1 91.5 212 VAL A N 1
ATOM 1557 C CA . VAL A 1 212 ? 6.746 11.008 -11.508 1 91.5 212 VAL A CA 1
ATOM 1558 C C . VAL A 1 212 ? 6.207 9.594 -11.281 1 91.5 212 VAL A C 1
ATOM 1560 O O . VAL A 1 212 ? 6.828 8.609 -11.688 1 91.5 212 VAL A O 1
ATOM 1563 N N . VAL A 1 213 ? 5.047 9.508 -10.562 1 90.94 213 VAL A N 1
ATOM 1564 C CA . VAL A 1 213 ? 4.375 8.234 -10.336 1 90.94 213 VAL A CA 1
ATOM 1565 C C . VAL A 1 213 ? 2.973 8.273 -10.938 1 90.94 213 VAL A C 1
ATOM 1567 O O . VAL A 1 213 ? 2.203 9.203 -10.672 1 90.94 213 VAL A O 1
ATOM 1570 N N . GLY A 1 214 ? 2.484 7.215 -11.602 1 82.31 214 GLY A N 1
ATOM 1571 C CA . GLY A 1 214 ? 1.129 7.148 -12.125 1 82.31 214 GLY A CA 1
ATOM 1572 C C . GLY A 1 214 ? 1.064 6.648 -13.555 1 82.31 214 GLY A C 1
ATOM 1573 O O . GLY A 1 214 ? 2.035 6.086 -14.062 1 82.31 214 GLY A O 1
ATOM 1574 N N . SER A 1 215 ? -0.268 6.504 -14.156 1 63.38 215 SER A N 1
ATOM 1575 C CA . SER A 1 215 ? -0.658 5.898 -15.422 1 63.38 215 SER A CA 1
ATOM 1576 C C . SER A 1 215 ? 0.198 6.422 -16.578 1 63.38 215 SER A C 1
ATOM 1578 O O . SER A 1 215 ? 0.592 5.664 -17.453 1 63.38 215 SER A O 1
ATOM 1580 N N . GLU A 1 216 ? 0.108 7.691 -16.859 1 50.25 216 GLU A N 1
ATOM 1581 C CA . GLU A 1 216 ? 0.661 8.281 -18.078 1 50.25 216 GLU A CA 1
ATOM 1582 C C . GLU A 1 216 ? 2.145 8.602 -17.906 1 50.25 216 GLU A C 1
ATOM 1584 O O . GLU A 1 216 ? 2.688 9.445 -18.625 1 50.25 216 GLU A O 1
ATOM 1589 N N . ALA A 1 217 ? 2.803 8.008 -16.797 1 47.69 217 ALA A N 1
ATOM 1590 C CA . ALA A 1 217 ? 4.191 8.422 -16.625 1 47.69 217 ALA A CA 1
ATOM 1591 C C . ALA A 1 217 ? 4.969 8.297 -17.938 1 47.69 217 ALA A C 1
ATOM 1593 O O . ALA A 1 217 ? 5.953 9.008 -18.156 1 47.69 217 ALA A O 1
ATOM 1594 N N . HIS A 1 218 ? 4.523 7.441 -18.781 1 48.31 218 HIS A N 1
ATOM 1595 C CA . HIS A 1 218 ? 5.242 7.211 -20.031 1 48.31 218 HIS A CA 1
ATOM 1596 C C . HIS A 1 218 ? 5.387 8.5 -20.828 1 48.31 218 HIS A C 1
ATOM 1598 O O . HIS A 1 218 ? 6.398 8.711 -21.5 1 48.31 218 HIS A O 1
ATOM 1604 N N . GLY A 1 219 ? 4.352 9.211 -20.906 1 42.88 219 GLY A N 1
ATOM 1605 C CA . GLY A 1 219 ? 4.434 10.258 -21.906 1 42.88 219 GLY A CA 1
ATOM 1606 C C . GLY A 1 219 ? 5.355 11.398 -21.5 1 42.88 219 GLY A C 1
ATOM 1607 O O . GLY A 1 219 ? 5.68 12.258 -22.328 1 42.88 219 GLY A O 1
ATOM 1608 N N . ILE A 1 220 ? 5.48 11.594 -20.359 1 42.59 220 ILE A N 1
ATOM 1609 C CA . ILE A 1 220 ? 6.133 12.867 -20.078 1 42.59 220 ILE A CA 1
ATOM 1610 C C . ILE A 1 220 ? 7.605 12.625 -19.75 1 42.59 220 ILE A C 1
ATOM 1612 O O . ILE A 1 220 ? 8.383 13.578 -19.641 1 42.59 220 ILE A O 1
ATOM 1616 N N . SER A 1 221 ? 8 11.477 -19.094 1 48.56 221 SER A N 1
ATOM 1617 C CA . SER A 1 221 ? 9.32 11.43 -18.484 1 48.56 221 SER A CA 1
ATOM 1618 C C . SER A 1 221 ? 10.406 11.148 -19.516 1 48.56 221 SER A C 1
ATOM 1620 O O . SER A 1 221 ? 10.18 10.398 -20.469 1 48.56 221 SER A O 1
ATOM 1622 N N . ARG A 1 222 ? 11.336 12 -19.641 1 46.91 222 ARG A N 1
ATOM 1623 C CA . ARG A 1 222 ? 12.547 11.734 -20.422 1 46.91 222 ARG A CA 1
ATOM 1624 C C . ARG A 1 222 ? 13.211 10.438 -19.984 1 46.91 222 ARG A C 1
ATOM 1626 O O . ARG A 1 222 ? 13.789 9.711 -20.797 1 46.91 222 ARG A O 1
ATOM 1633 N N . GLU A 1 223 ? 13.469 10.305 -18.688 1 43.03 223 GLU A N 1
ATOM 1634 C CA . GLU A 1 223 ? 14.109 9.094 -18.203 1 43.03 223 GLU A CA 1
ATOM 1635 C C . GLU A 1 223 ? 13.109 8.195 -17.484 1 43.03 223 GLU A C 1
ATOM 1637 O O . GLU A 1 223 ? 12.508 8.602 -16.484 1 43.03 223 GLU A O 1
ATOM 1642 N N . VAL A 1 224 ? 12.641 7.344 -18.219 1 43.53 224 VAL A N 1
ATOM 1643 C CA . VAL A 1 224 ? 11.727 6.328 -17.688 1 43.53 224 VAL A CA 1
ATOM 1644 C C . VAL A 1 224 ? 12.523 5.258 -16.953 1 43.53 224 VAL A C 1
ATOM 1646 O O . VAL A 1 224 ? 13.477 4.691 -17.484 1 43.53 224 VAL A O 1
ATOM 1649 N N . LEU A 1 225 ? 12.469 5.211 -15.703 1 45.47 225 LEU A N 1
ATOM 1650 C CA . LEU A 1 225 ? 13.195 4.285 -14.836 1 45.47 225 LEU A CA 1
ATOM 1651 C C . LEU A 1 225 ? 12.703 2.854 -15.047 1 45.47 225 LEU A C 1
ATOM 1653 O O . LEU A 1 225 ? 11.5 2.617 -15.164 1 45.47 225 LEU A O 1
ATOM 1657 N N . ALA A 1 226 ? 13.586 2.088 -15.867 1 46.84 226 ALA A N 1
ATOM 1658 C CA . ALA A 1 226 ? 13.266 0.667 -15.977 1 46.84 226 ALA A CA 1
ATOM 1659 C C . ALA A 1 226 ? 14.227 -0.177 -15.141 1 46.84 226 ALA A C 1
ATOM 1661 O O . ALA A 1 226 ? 15.375 0.204 -14.938 1 46.84 226 ALA A O 1
ATOM 1662 N N . ASP A 1 227 ? 13.773 -0.832 -14.109 1 47.88 227 ASP A N 1
ATOM 1663 C CA . ASP A 1 227 ? 14.68 -1.775 -13.461 1 47.88 227 ASP A CA 1
ATOM 1664 C C . ASP A 1 227 ? 15.133 -2.857 -14.445 1 47.88 227 ASP A C 1
ATOM 1666 O O . ASP A 1 227 ? 14.312 -3.455 -15.141 1 47.88 227 ASP A O 1
ATOM 1670 N N . PRO A 1 228 ? 16.422 -2.781 -14.922 1 41.47 228 PRO A N 1
ATOM 1671 C CA . PRO A 1 228 ? 16.922 -3.73 -15.922 1 41.47 228 PRO A CA 1
ATOM 1672 C C . PRO A 1 228 ? 16.312 -5.117 -15.773 1 41.47 228 PRO A C 1
ATOM 1674 O O . PRO A 1 228 ? 16.188 -5.852 -16.766 1 41.47 228 PRO A O 1
ATOM 1677 N N . ARG A 1 229 ? 16.578 -5.863 -14.664 1 45.62 229 ARG A N 1
ATOM 1678 C CA . ARG A 1 229 ? 16 -7.207 -14.641 1 45.62 229 ARG A CA 1
ATOM 1679 C C . ARG A 1 229 ? 14.484 -7.16 -14.609 1 45.62 229 ARG A C 1
ATOM 1681 O O . ARG A 1 229 ? 13.891 -6.316 -13.938 1 45.62 229 ARG A O 1
ATOM 1688 N N . ALA A 1 230 ? 13.711 -7.539 -15.641 1 41.41 230 ALA A N 1
ATOM 1689 C CA . ALA A 1 230 ? 12.352 -7.672 -16.156 1 41.41 230 ALA A CA 1
ATOM 1690 C C . ALA A 1 230 ? 11.336 -7.773 -15.016 1 41.41 230 ALA A C 1
ATOM 1692 O O . ALA A 1 230 ? 11.469 -8.625 -14.141 1 41.41 230 ALA A O 1
ATOM 1693 N N . GLY A 1 231 ? 10.359 -6.824 -14.797 1 48.53 231 GLY A N 1
ATOM 1694 C CA . GLY A 1 231 ? 9.039 -7.027 -14.211 1 48.53 231 GLY A CA 1
ATOM 1695 C C . GLY A 1 231 ? 8.914 -6.465 -12.805 1 48.53 231 GLY A C 1
ATOM 1696 O O . GLY A 1 231 ? 7.879 -6.629 -12.156 1 48.53 231 GLY A O 1
ATOM 1697 N N . ASP A 1 232 ? 10.195 -5.719 -12.266 1 61.22 232 ASP A N 1
ATOM 1698 C CA . ASP A 1 232 ? 10.273 -5.66 -10.812 1 61.22 232 ASP A CA 1
ATOM 1699 C C . ASP A 1 232 ? 9.352 -4.574 -10.258 1 61.22 232 ASP A C 1
ATOM 1701 O O . ASP A 1 232 ? 8.359 -4.871 -9.594 1 61.22 232 ASP A O 1
ATOM 1705 N N . LEU A 1 233 ? 9.688 -3.242 -10.75 1 60.59 233 LEU A N 1
ATOM 1706 C CA . LEU A 1 233 ? 8.852 -2.205 -10.156 1 60.59 233 LEU A CA 1
ATOM 1707 C C . LEU A 1 233 ? 7.48 -2.162 -10.828 1 60.59 233 LEU A C 1
ATOM 1709 O O . LEU A 1 233 ? 6.484 -1.82 -10.195 1 60.59 233 LEU A O 1
ATOM 1713 N N . GLU A 1 234 ? 7.461 -2.68 -12.055 1 63.38 234 GLU A N 1
ATOM 1714 C CA . GLU A 1 234 ? 6.242 -2.607 -12.852 1 63.38 234 GLU A CA 1
ATOM 1715 C C . GLU A 1 234 ? 5.172 -3.555 -12.32 1 63.38 234 GLU A C 1
ATOM 1717 O O . GLU A 1 234 ? 3.979 -3.348 -12.547 1 63.38 234 GLU A O 1
ATOM 1722 N N . SER A 1 235 ? 5.711 -4.418 -11.742 1 76.94 235 SER A N 1
ATOM 1723 C CA . SER A 1 235 ? 4.773 -5.414 -11.234 1 76.94 235 SER A CA 1
ATOM 1724 C C . SER A 1 235 ? 4.199 -4.996 -9.883 1 76.94 235 SER A C 1
ATOM 1726 O O . SER A 1 235 ? 3.264 -5.625 -9.383 1 76.94 235 SER A O 1
ATOM 1728 N N . LEU A 1 236 ? 4.742 -3.814 -9.531 1 87.56 236 LEU A N 1
ATOM 1729 C CA . LEU A 1 236 ? 4.344 -3.385 -8.195 1 87.56 236 LEU A CA 1
ATOM 1730 C C . LEU A 1 236 ? 3.193 -2.387 -8.273 1 87.56 236 LEU A C 1
ATOM 1732 O O . LEU A 1 236 ? 2.918 -1.827 -9.336 1 87.56 236 LEU A O 1
ATOM 1736 N N . ASN A 1 237 ? 2.486 -2.293 -7.219 1 88 237 ASN A N 1
ATOM 1737 C CA . ASN A 1 237 ? 1.558 -1.185 -7.027 1 88 237 ASN A CA 1
ATOM 1738 C C . ASN A 1 237 ? 2.258 0.164 -7.164 1 88 237 ASN A C 1
ATOM 1740 O O . ASN A 1 237 ? 3.371 0.343 -6.668 1 88 237 ASN A O 1
ATOM 1744 N N . ALA A 1 238 ? 1.575 1.099 -7.773 1 88.19 238 ALA A N 1
ATOM 1745 C CA . ALA A 1 238 ? 2.197 2.381 -8.094 1 88.19 238 ALA A CA 1
ATOM 1746 C C . ALA A 1 238 ? 2.688 3.08 -6.824 1 88.19 238 ALA A C 1
ATOM 1748 O O . ALA A 1 238 ? 3.762 3.688 -6.82 1 88.19 238 ALA A O 1
ATOM 1749 N N . ALA A 1 239 ? 1.878 3.029 -5.758 1 92.5 239 ALA A N 1
ATOM 1750 C CA . ALA A 1 239 ? 2.268 3.697 -4.52 1 92.5 239 ALA A CA 1
ATOM 1751 C C . ALA A 1 239 ? 3.484 3.023 -3.893 1 92.5 239 ALA A C 1
ATOM 1753 O O . ALA A 1 239 ? 4.375 3.699 -3.369 1 92.5 239 ALA A O 1
ATOM 1754 N N . VAL A 1 240 ? 3.516 1.721 -3.977 1 92 240 VAL A N 1
ATOM 1755 C CA . VAL A 1 240 ? 4.637 0.968 -3.426 1 92 240 VAL A CA 1
ATOM 1756 C C . VAL A 1 240 ? 5.895 1.241 -4.246 1 92 240 VAL A C 1
ATOM 1758 O O . VAL A 1 240 ? 6.965 1.499 -3.689 1 92 240 VAL A O 1
ATOM 1761 N N . ALA A 1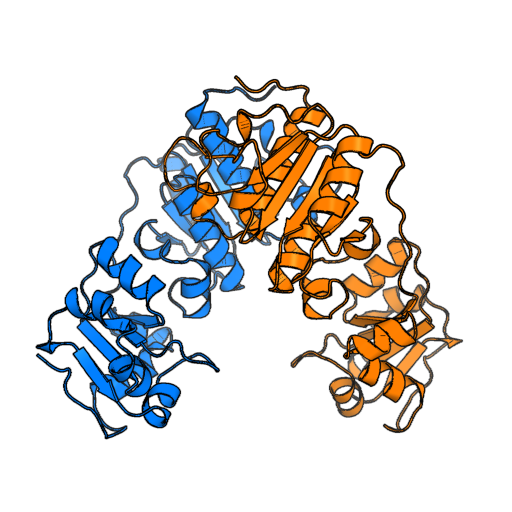 241 ? 5.777 1.216 -5.57 1 91.25 241 ALA A N 1
ATOM 1762 C CA . ALA A 1 241 ? 6.902 1.525 -6.449 1 91.25 241 ALA A CA 1
ATOM 1763 C C . ALA A 1 241 ? 7.453 2.92 -6.164 1 91.25 241 ALA A C 1
ATOM 1765 O O . ALA A 1 241 ? 8.664 3.098 -6.027 1 91.25 241 ALA A O 1
ATOM 1766 N N . GLY A 1 242 ? 6.52 3.857 -6.098 1 92.38 242 GLY A N 1
ATOM 1767 C CA . GLY A 1 242 ? 6.934 5.211 -5.762 1 92.38 242 GLY A CA 1
ATOM 1768 C C . GLY A 1 242 ? 7.672 5.297 -4.438 1 92.38 242 GLY A C 1
ATOM 1769 O O . GLY A 1 242 ? 8.688 5.988 -4.332 1 92.38 242 GLY A O 1
ATOM 1770 N N . ALA A 1 243 ? 7.184 4.598 -3.395 1 92.88 243 ALA A N 1
ATOM 1771 C CA . ALA A 1 243 ? 7.809 4.602 -2.074 1 92.88 243 ALA A CA 1
ATOM 1772 C C . ALA A 1 243 ? 9.227 4.047 -2.139 1 92.88 243 ALA A C 1
ATOM 1774 O O . ALA A 1 243 ? 10.141 4.598 -1.518 1 92.88 243 ALA A O 1
ATOM 1775 N N . ILE A 1 244 ? 9.43 2.994 -2.883 1 91.56 244 ILE A N 1
ATOM 1776 C CA . ILE A 1 244 ? 10.734 2.359 -3.023 1 91.56 244 ILE A CA 1
ATOM 1777 C C . ILE A 1 244 ? 11.719 3.34 -3.652 1 91.56 244 ILE A C 1
ATOM 1779 O O . ILE A 1 244 ? 12.844 3.504 -3.162 1 91.56 244 ILE A O 1
ATOM 1783 N N . VAL A 1 245 ? 11.312 4.016 -4.699 1 91.75 245 VAL A N 1
ATOM 1784 C CA . VAL A 1 245 ? 12.195 4.93 -5.418 1 91.75 245 VAL A CA 1
ATOM 1785 C C . VAL A 1 245 ? 12.508 6.141 -4.547 1 91.75 245 VAL A C 1
ATOM 1787 O O . VAL A 1 245 ? 13.656 6.598 -4.492 1 91.75 245 VAL A O 1
ATOM 1790 N N . LEU A 1 246 ? 11.523 6.641 -3.883 1 93.69 246 LEU A N 1
ATOM 1791 C CA . LEU A 1 246 ? 11.734 7.781 -2.996 1 93.69 246 LEU A CA 1
ATOM 1792 C C . LEU A 1 246 ? 12.742 7.445 -1.904 1 93.69 246 LEU A C 1
ATOM 1794 O O . LEU A 1 246 ? 13.57 8.281 -1.542 1 93.69 246 LEU A O 1
ATOM 1798 N N . HIS A 1 247 ? 12.695 6.297 -1.4 1 91.38 247 HIS A N 1
ATOM 1799 C CA . HIS A 1 247 ? 13.594 5.945 -0.309 1 91.38 247 HIS A CA 1
ATOM 1800 C C . HIS A 1 247 ? 14.992 5.633 -0.829 1 91.38 247 HIS A C 1
ATOM 1802 O O . HIS A 1 247 ? 15.969 5.727 -0.083 1 91.38 247 HIS A O 1
ATOM 1808 N N . GLU A 1 248 ? 15.062 5.215 -2.111 1 90.88 248 GLU A N 1
ATOM 1809 C CA . GLU A 1 248 ? 16.375 5.176 -2.754 1 90.88 248 GLU A CA 1
ATOM 1810 C C . GLU A 1 248 ? 16.953 6.578 -2.893 1 90.88 248 GLU A C 1
ATOM 1812 O O . GLU A 1 248 ? 18.156 6.785 -2.646 1 90.88 248 GLU A O 1
ATOM 1817 N N . ALA A 1 249 ? 16.172 7.527 -3.291 1 91.69 249 ALA A N 1
ATOM 1818 C CA . ALA A 1 249 ? 16.609 8.914 -3.369 1 91.69 249 ALA A CA 1
ATOM 1819 C C . ALA A 1 249 ? 17.109 9.414 -2.016 1 91.69 249 ALA A C 1
ATOM 1821 O O . ALA A 1 249 ? 18.156 10.055 -1.928 1 91.69 249 ALA A O 1
ATOM 1822 N N . GLN A 1 250 ? 16.344 9.086 -0.991 1 91.38 250 GLN A N 1
ATOM 1823 C CA . GLN A 1 250 ? 16.75 9.469 0.359 1 91.38 250 GLN A CA 1
ATOM 1824 C C . GLN A 1 250 ? 18.078 8.844 0.738 1 91.38 250 GLN A C 1
ATOM 1826 O O . GLN A 1 250 ? 18.953 9.523 1.28 1 91.38 250 GLN A O 1
ATOM 1831 N N . ARG A 1 251 ? 18.203 7.562 0.482 1 89.19 251 ARG A N 1
ATOM 1832 C CA . ARG A 1 251 ? 19.438 6.859 0.799 1 89.19 251 ARG A CA 1
ATOM 1833 C C . ARG A 1 251 ? 20.641 7.543 0.147 1 89.19 251 ARG A C 1
ATOM 1835 O O . ARG A 1 251 ? 21.656 7.785 0.802 1 89.19 251 ARG A O 1
ATOM 1842 N N . GLN A 1 252 ? 20.5 7.844 -1.134 1 91.38 252 GLN A N 1
ATOM 1843 C CA . GLN A 1 252 ? 21.609 8.469 -1.856 1 91.38 252 GLN A CA 1
ATOM 1844 C C . GLN A 1 252 ? 21.938 9.844 -1.275 1 91.38 252 GLN A C 1
ATOM 1846 O O . GLN A 1 252 ? 23.109 10.203 -1.129 1 91.38 252 GLN A O 1
ATOM 1851 N N . ARG A 1 253 ? 20.984 10.531 -0.91 1 91.25 253 ARG A N 1
ATOM 1852 C CA . ARG A 1 253 ? 21.156 11.891 -0.406 1 91.25 253 ARG A CA 1
ATOM 1853 C C . ARG A 1 253 ? 21.75 11.883 0.999 1 91.25 253 ARG A C 1
ATOM 1855 O O . ARG A 1 253 ? 22.516 12.781 1.363 1 91.25 253 ARG A O 1
ATOM 1862 N N . MET A 1 254 ? 21.453 10.852 1.718 1 87.5 254 MET A N 1
ATOM 1863 C CA . MET A 1 254 ? 21.938 10.766 3.092 1 87.5 254 MET A CA 1
ATOM 1864 C C . MET A 1 254 ? 23.344 10.211 3.135 1 87.5 254 MET A C 1
ATOM 1866 O O . MET A 1 254 ? 24.141 10.594 3.994 1 87.5 254 MET A O 1
ATOM 1870 N N . THR A 1 255 ? 23.625 9.312 2.203 1 86.25 255 THR A N 1
ATOM 1871 C CA . THR A 1 255 ? 24.906 8.609 2.27 1 86.25 255 THR A CA 1
ATOM 1872 C C . THR A 1 255 ? 25.891 9.203 1.272 1 86.25 255 THR A C 1
ATOM 1874 O O . THR A 1 255 ? 27.094 8.961 1.368 1 86.25 255 THR A O 1
ATOM 1877 N N . GLY A 1 256 ? 25.422 9.93 0.339 1 86.44 256 GLY A N 1
ATOM 1878 C CA . GLY A 1 256 ? 26.266 10.422 -0.736 1 86.44 256 GLY A CA 1
ATOM 1879 C C . GLY A 1 256 ? 26.656 9.344 -1.732 1 86.44 256 GLY A C 1
ATOM 1880 O O . GLY A 1 256 ? 27.562 9.523 -2.535 1 86.44 256 GLY A O 1
ATOM 1881 N N . ALA A 1 257 ? 25.938 8.227 -1.617 1 80 257 ALA A N 1
ATOM 1882 C CA . ALA A 1 257 ? 26.25 7.098 -2.496 1 80 257 ALA A CA 1
ATOM 1883 C C . ALA A 1 257 ? 25.938 7.441 -3.953 1 80 257 ALA A C 1
ATOM 1885 O O . ALA A 1 257 ? 24.906 8.023 -4.258 1 80 257 ALA A O 1
ATOM 1886 N N . VAL A 1 258 ? 26.875 7.164 -4.816 1 71.94 258 VAL A N 1
ATOM 1887 C CA . VAL A 1 258 ? 26.734 7.414 -6.25 1 71.94 258 VAL A CA 1
ATOM 1888 C C . VAL A 1 258 ? 26.281 6.133 -6.953 1 71.94 258 VAL A C 1
ATOM 1890 O O . VAL A 1 258 ? 26.797 5.047 -6.668 1 71.94 258 VAL A O 1
ATOM 1893 N N . PRO A 1 259 ? 25.266 6.262 -7.699 1 66.81 259 PRO A N 1
ATOM 1894 C CA . PRO A 1 259 ? 24.859 5.078 -8.445 1 66.81 259 PRO A CA 1
ATOM 1895 C C . PRO A 1 259 ? 25.984 4.488 -9.297 1 66.81 259 PRO A C 1
ATOM 1897 O O . PRO A 1 259 ? 26.875 5.215 -9.719 1 66.81 259 PRO A O 1
ATOM 1900 N N . ARG A 1 260 ? 26.234 3.127 -9.414 1 57.06 260 ARG A N 1
ATOM 1901 C CA . ARG A 1 260 ? 27.281 2.514 -10.227 1 57.06 260 ARG A CA 1
ATOM 1902 C C . ARG A 1 260 ? 26.891 2.512 -11.703 1 57.06 260 ARG A C 1
ATOM 1904 O O . ARG A 1 260 ? 25.719 2.475 -12.039 1 57.06 260 ARG A O 1
ATOM 1911 N N . MET B 1 1 ? -15.93 -22.969 -29.438 1 62.16 1 MET B N 1
ATOM 1912 C CA . MET B 1 1 ? -17.203 -23.422 -28.875 1 62.16 1 MET B CA 1
ATOM 1913 C C . MET B 1 1 ? -17.688 -22.469 -27.781 1 62.16 1 MET B C 1
ATOM 1915 O O . MET B 1 1 ? -16.875 -21.875 -27.078 1 62.16 1 MET B O 1
ATOM 1919 N N . LYS B 1 2 ? -18.938 -22.094 -27.75 1 74.69 2 LYS B N 1
ATOM 1920 C CA . LYS B 1 2 ? -19.547 -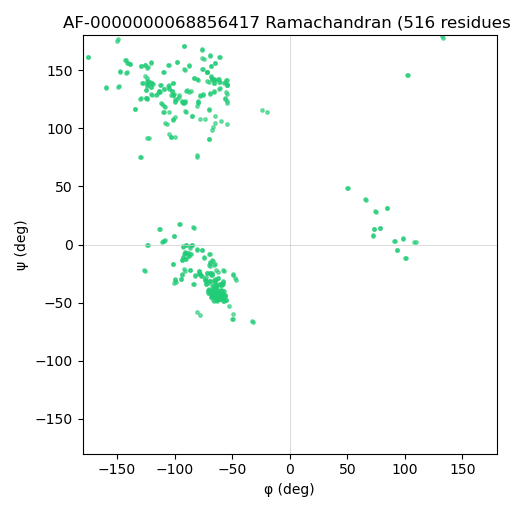21.156 -26.812 1 74.69 2 LYS B CA 1
ATOM 1921 C C . LYS B 1 2 ? -19.641 -21.766 -25.406 1 74.69 2 LYS B C 1
ATOM 1923 O O . LYS B 1 2 ? -19.969 -22.938 -25.266 1 74.69 2 LYS B O 1
ATOM 1928 N N . PRO B 1 3 ? -19.391 -21.062 -24.391 1 83.94 3 PRO B N 1
ATOM 1929 C CA . PRO B 1 3 ? -19.547 -21.578 -23.016 1 83.94 3 PRO B CA 1
ATOM 1930 C C . PRO B 1 3 ? -20.969 -22 -22.703 1 83.94 3 PRO B C 1
ATOM 1932 O O . PRO B 1 3 ? -21.922 -21.438 -23.266 1 83.94 3 PRO B O 1
ATOM 1935 N N . GLN B 1 4 ? -21.094 -23.109 -22 1 91.19 4 GLN B N 1
ATOM 1936 C CA . GLN B 1 4 ? -22.406 -23.516 -21.5 1 91.19 4 GLN B CA 1
ATOM 1937 C C . GLN B 1 4 ? -23.047 -22.391 -20.688 1 91.19 4 GLN B C 1
ATOM 1939 O O . GLN B 1 4 ? -22.375 -21.703 -19.922 1 91.19 4 GLN B O 1
ATOM 1944 N N . HIS B 1 5 ? -24.312 -22.188 -20.906 1 94.75 5 HIS B N 1
ATOM 1945 C CA . HIS B 1 5 ? -25.016 -21.156 -20.141 1 94.75 5 HIS B CA 1
ATOM 1946 C C . HIS B 1 5 ? -25.688 -21.734 -18.906 1 94.75 5 HIS B C 1
ATOM 1948 O O . HIS B 1 5 ? -26.484 -22.672 -19.016 1 94.75 5 HIS B O 1
ATOM 1954 N N . LEU B 1 6 ? -25.359 -21.203 -17.734 1 94.19 6 LEU B N 1
ATOM 1955 C CA . LEU B 1 6 ? -25.938 -21.656 -16.469 1 94.19 6 LEU B CA 1
ATOM 1956 C C . LEU B 1 6 ? -27 -20.672 -15.977 1 94.19 6 LEU B C 1
ATOM 1958 O O . LEU B 1 6 ? -26.734 -19.484 -15.82 1 94.19 6 LEU B O 1
ATOM 1962 N N . ASN B 1 7 ? -28.219 -21.156 -15.648 1 91.94 7 ASN B N 1
ATOM 1963 C CA . ASN B 1 7 ? -29.328 -20.266 -15.305 1 91.94 7 ASN B CA 1
ATOM 1964 C C . ASN B 1 7 ? -29.891 -20.578 -13.922 1 91.94 7 ASN B C 1
ATOM 1966 O O . ASN B 1 7 ? -30.875 -19.969 -13.492 1 91.94 7 ASN B O 1
ATOM 1970 N N . SER B 1 8 ? -29.344 -21.547 -13.281 1 91.44 8 SER B N 1
ATOM 1971 C CA . SER B 1 8 ? -29.859 -21.938 -11.977 1 91.44 8 SER B CA 1
ATOM 1972 C C . SER B 1 8 ? -28.844 -21.656 -10.875 1 91.44 8 SER B C 1
ATOM 1974 O O . SER B 1 8 ? -27.672 -22.062 -10.969 1 91.44 8 SER B O 1
ATOM 1976 N N . PRO B 1 9 ? -29.312 -21.016 -9.789 1 89.38 9 PRO B N 1
ATOM 1977 C CA . PRO B 1 9 ? -28.422 -20.812 -8.648 1 89.38 9 PRO B CA 1
ATOM 1978 C C . PRO B 1 9 ? -28.031 -22.109 -7.953 1 89.38 9 PRO B C 1
ATOM 1980 O O . PRO B 1 9 ? -27.078 -22.141 -7.168 1 89.38 9 PRO B O 1
ATOM 1983 N N . ASN B 1 10 ? -28.766 -23.156 -8.297 1 92.81 10 ASN B N 1
ATOM 1984 C CA . ASN B 1 10 ? -28.531 -24.438 -7.637 1 92.81 10 ASN B CA 1
ATOM 1985 C C . ASN B 1 10 ? -27.5 -25.281 -8.375 1 92.81 10 ASN B C 1
ATOM 1987 O O . ASN B 1 10 ? -27.188 -26.406 -7.965 1 92.81 10 ASN B O 1
ATOM 1991 N N . ASN B 1 11 ? -27.031 -24.766 -9.422 1 94.06 11 ASN B N 1
ATOM 1992 C CA . ASN B 1 11 ? -25.953 -25.453 -10.125 1 94.06 11 ASN B CA 1
ATOM 1993 C C . ASN B 1 11 ? -24.766 -25.734 -9.195 1 94.06 11 ASN B C 1
ATOM 1995 O O . ASN B 1 11 ? -24.312 -24.844 -8.484 1 94.06 11 ASN B O 1
ATOM 1999 N N . PRO B 1 12 ? -24.328 -26.984 -9.211 1 94.5 12 PRO B N 1
ATOM 2000 C CA . PRO B 1 12 ? -23.281 -27.375 -8.266 1 94.5 12 PRO B CA 1
ATOM 2001 C C . PRO B 1 12 ? -22 -26.547 -8.422 1 94.5 12 PRO B C 1
ATOM 2003 O O . PRO B 1 12 ? -21.328 -26.25 -7.43 1 94.5 12 PRO B O 1
ATOM 2006 N N . ARG B 1 13 ? -21.641 -26.156 -9.586 1 94.06 13 ARG B N 1
ATOM 2007 C CA . ARG B 1 13 ? -20.422 -25.375 -9.82 1 94.06 13 ARG B CA 1
ATOM 2008 C C . ARG B 1 13 ? -20.578 -23.953 -9.273 1 94.06 13 ARG B C 1
ATOM 2010 O O . ARG B 1 13 ? -19.641 -23.391 -8.727 1 94.06 13 ARG B O 1
ATOM 2017 N N . LEU B 1 14 ? -21.734 -23.391 -9.43 1 94.94 14 LEU B N 1
ATOM 2018 C CA . LEU B 1 14 ? -22.016 -22.062 -8.883 1 94.94 14 LEU B CA 1
ATOM 2019 C C . LEU B 1 14 ? -21.984 -22.094 -7.359 1 94.94 14 LEU B C 1
ATOM 2021 O O . LEU B 1 14 ? -21.422 -21.203 -6.727 1 94.94 14 LEU B O 1
ATOM 2025 N N . LYS B 1 15 ? -22.547 -23.109 -6.812 1 95 15 LYS B N 1
ATOM 2026 C CA . LYS B 1 15 ? -22.547 -23.266 -5.363 1 95 15 LYS B CA 1
ATOM 2027 C C . LYS B 1 15 ? -21.141 -23.438 -4.816 1 95 15 LYS B C 1
ATOM 2029 O O . LYS B 1 15 ? -20.797 -22.859 -3.783 1 95 15 LYS B O 1
ATOM 2034 N N . LEU B 1 16 ? -20.422 -24.25 -5.551 1 95.31 16 LEU B N 1
ATOM 2035 C CA . LEU B 1 16 ? -19.031 -24.453 -5.156 1 95.31 16 LEU B CA 1
ATOM 2036 C C . LEU B 1 16 ? -18.266 -23.141 -5.172 1 95.31 16 LEU B C 1
ATOM 2038 O O . LEU B 1 16 ? -17.562 -22.812 -4.219 1 95.31 16 LEU B O 1
ATOM 2042 N N . ALA B 1 17 ? -18.422 -22.359 -6.211 1 94.88 17 ALA B N 1
ATOM 2043 C CA . ALA B 1 17 ? -17.75 -21.078 -6.336 1 94.88 17 ALA B CA 1
ATOM 2044 C C . ALA B 1 17 ? -18.109 -20.156 -5.172 1 94.88 17 ALA B C 1
ATOM 2046 O O . ALA B 1 17 ? -17.234 -19.516 -4.586 1 94.88 17 ALA B O 1
ATOM 2047 N N . LYS B 1 18 ? -19.297 -20.125 -4.797 1 93.56 18 LYS B N 1
ATOM 2048 C CA . LYS B 1 18 ? -19.781 -19.281 -3.703 1 93.56 18 LYS B CA 1
ATOM 2049 C C . LYS B 1 18 ? -19.172 -19.719 -2.371 1 93.56 18 LYS B C 1
ATOM 2051 O O . LYS B 1 18 ? -18.781 -18.891 -1.554 1 93.56 18 LYS B O 1
ATOM 2056 N N . ARG B 1 19 ? -19.078 -21.016 -2.186 1 94.31 19 ARG B N 1
ATOM 2057 C CA . ARG B 1 19 ? -18.578 -21.562 -0.93 1 94.31 19 ARG B CA 1
ATOM 2058 C C . ARG B 1 19 ? -17.078 -21.281 -0.762 1 94.31 19 ARG B C 1
ATOM 2060 O O . ARG B 1 19 ? -16.578 -21.188 0.363 1 94.31 19 ARG B O 1
ATOM 2067 N N . LEU B 1 20 ? -16.375 -21.078 -1.848 1 95.12 20 LEU B N 1
ATOM 2068 C CA . LEU B 1 20 ? -14.922 -20.938 -1.825 1 95.12 20 LEU B CA 1
ATOM 2069 C C . LEU B 1 20 ? -14.508 -19.562 -1.304 1 95.12 20 LEU B C 1
ATOM 2071 O O . LEU B 1 20 ? -13.32 -19.297 -1.094 1 95.12 20 LEU B O 1
ATOM 2075 N N . HIS B 1 21 ? -15.453 -18.719 -1.054 1 93.75 21 HIS B N 1
ATOM 2076 C CA . HIS B 1 21 ? -15.148 -17.469 -0.365 1 93.75 21 HIS B CA 1
ATOM 2077 C C . HIS B 1 21 ? -14.719 -17.719 1.075 1 93.75 21 HIS B C 1
ATOM 2079 O O . HIS B 1 21 ? -13.961 -16.938 1.651 1 93.75 21 HIS B O 1
ATOM 2085 N N . ALA B 1 22 ? -15.172 -18.844 1.588 1 93.88 22 ALA B N 1
ATOM 2086 C CA . ALA B 1 22 ? -14.836 -19.219 2.955 1 93.88 22 ALA B CA 1
ATOM 2087 C C . ALA B 1 22 ? -13.516 -19.984 3.002 1 93.88 22 ALA B C 1
ATOM 2089 O O . ALA B 1 22 ? -13.328 -20.969 2.275 1 93.88 22 ALA B O 1
ATOM 2090 N N . ARG B 1 23 ? -12.703 -19.547 3.895 1 94.56 23 ARG B N 1
ATOM 2091 C CA . ARG B 1 23 ? -11.391 -20.156 4.055 1 94.56 23 ARG B CA 1
ATOM 2092 C C . ARG B 1 23 ? -11.523 -21.656 4.305 1 94.56 23 ARG B C 1
ATOM 2094 O O . ARG B 1 23 ? -10.797 -22.453 3.709 1 94.56 23 ARG B O 1
ATOM 2101 N N . ARG B 1 24 ? -12.438 -22.016 5.145 1 95.38 24 ARG B N 1
ATOM 2102 C CA . ARG B 1 24 ? -12.617 -23.406 5.527 1 95.38 24 ARG B CA 1
ATOM 2103 C C . ARG B 1 24 ? -12.891 -24.281 4.305 1 95.38 24 ARG B C 1
ATOM 2105 O O . ARG B 1 24 ? -12.375 -25.391 4.203 1 95.38 24 ARG B O 1
ATOM 2112 N N . GLN B 1 25 ? -13.664 -23.781 3.414 1 95.94 25 GLN B N 1
ATOM 2113 C CA . GLN B 1 25 ? -14.008 -24.531 2.213 1 95.94 25 GLN B CA 1
ATOM 2114 C C . GLN B 1 25 ? -12.805 -24.672 1.284 1 95.94 25 GLN B C 1
ATOM 2116 O O . GLN B 1 25 ? -12.609 -25.719 0.657 1 95.94 25 GLN B O 1
ATOM 2121 N N . ARG B 1 26 ? -12.016 -23.609 1.169 1 96.25 26 ARG B N 1
ATOM 2122 C CA . ARG B 1 26 ? -10.797 -23.688 0.369 1 96.25 26 ARG B CA 1
ATOM 2123 C C . ARG B 1 26 ? -9.82 -24.719 0.942 1 96.25 26 ARG B C 1
ATOM 2125 O O . ARG B 1 26 ? -9.227 -25.484 0.198 1 96.25 26 ARG B O 1
ATOM 2132 N N . GLU B 1 27 ? -9.711 -24.75 2.215 1 94.81 27 GLU B N 1
ATOM 2133 C CA . GLU B 1 27 ? -8.828 -25.703 2.877 1 94.81 27 GLU B CA 1
ATOM 2134 C C . GLU B 1 27 ? -9.32 -27.125 2.697 1 94.81 27 GLU B C 1
ATOM 2136 O O . GLU B 1 27 ? -8.523 -28.047 2.49 1 94.81 27 GLU B O 1
ATOM 2141 N N . LYS B 1 28 ? -10.562 -27.281 2.754 1 96.19 28 LYS B N 1
ATOM 2142 C CA . LYS B 1 28 ? -11.172 -28.609 2.619 1 96.19 28 LYS B CA 1
ATOM 2143 C C . LYS B 1 28 ? -11.047 -29.125 1.188 1 96.19 28 LYS B C 1
ATOM 2145 O O . LYS B 1 28 ? -10.742 -30.297 0.97 1 96.19 28 LYS B O 1
ATOM 2150 N N . THR B 1 29 ? -11.25 -28.312 0.185 1 96.06 29 THR B N 1
ATOM 2151 C CA . THR B 1 29 ? -11.352 -28.75 -1.206 1 96.06 29 THR B CA 1
ATOM 2152 C C . THR B 1 29 ? -9.984 -28.656 -1.892 1 96.06 29 THR B C 1
ATOM 2154 O O . THR B 1 29 ? -9.758 -29.312 -2.914 1 96.06 29 THR B O 1
ATOM 2157 N N . GLY B 1 30 ? -9.133 -27.766 -1.379 1 96.25 30 GLY B N 1
ATOM 2158 C CA . GLY B 1 30 ? -7.863 -27.5 -2.041 1 96.25 30 GLY B CA 1
ATOM 2159 C C . GLY B 1 30 ? -7.996 -26.594 -3.254 1 96.25 30 GLY B C 1
ATOM 2160 O O . GLY B 1 30 ? -7.082 -26.516 -4.074 1 96.25 30 GLY B O 1
ATOM 2161 N N . LEU B 1 31 ? -9.195 -25.953 -3.33 1 97.19 31 LEU B N 1
ATOM 2162 C CA . LEU B 1 31 ? -9.453 -25.078 -4.461 1 97.19 31 LEU B CA 1
ATOM 2163 C C . LEU B 1 31 ? -9.359 -23.609 -4.039 1 97.19 31 LEU B C 1
ATOM 2165 O O . LEU B 1 31 ? -9.508 -23.297 -2.859 1 97.19 31 LEU B O 1
ATOM 2169 N N . ILE B 1 32 ? -9.039 -22.75 -5.035 1 97.12 32 ILE B N 1
ATOM 2170 C CA . ILE B 1 32 ? -9.07 -21.312 -4.82 1 97.12 32 ILE B CA 1
ATOM 2171 C C . ILE B 1 32 ? -9.961 -20.641 -5.867 1 97.12 32 ILE B C 1
ATOM 2173 O O . ILE B 1 32 ? -10.203 -21.219 -6.934 1 97.12 32 ILE B O 1
ATOM 2177 N N . LEU B 1 33 ? -10.484 -19.484 -5.508 1 96.44 33 LEU B N 1
ATOM 2178 C CA . LEU B 1 33 ? -11.352 -18.703 -6.367 1 96.44 33 LEU B CA 1
ATOM 2179 C C . LEU B 1 33 ? -10.664 -17.406 -6.801 1 96.44 33 LEU B C 1
ATOM 2181 O O . LEU B 1 33 ? -10.211 -16.625 -5.961 1 96.44 33 LEU B O 1
ATOM 2185 N N . LEU B 1 34 ? -10.547 -17.266 -8.094 1 96.62 34 LEU B N 1
ATOM 2186 C CA . LEU B 1 34 ? -9.961 -16.047 -8.648 1 96.62 34 LEU B CA 1
ATOM 2187 C C . LEU B 1 34 ? -11 -15.242 -9.406 1 96.62 34 LEU B C 1
ATOM 2189 O O . LEU B 1 34 ? -11.82 -15.805 -10.141 1 96.62 34 LEU B O 1
ATOM 2193 N N . GLU B 1 35 ? -10.953 -13.977 -9.18 1 94.81 35 GLU B N 1
ATOM 2194 C CA . GLU B 1 35 ? -11.859 -13.062 -9.875 1 94.81 35 GLU B CA 1
ATOM 2195 C C . GLU B 1 35 ? -11.078 -12.031 -10.695 1 94.81 35 GLU B C 1
ATOM 2197 O O . GLU B 1 35 ? -10.07 -11.492 -10.234 1 94.81 35 GLU B O 1
ATOM 2202 N N . GLY B 1 36 ? -11.562 -11.852 -11.883 1 93.5 36 GLY B N 1
ATOM 2203 C CA . GLY B 1 36 ? -10.977 -10.828 -12.734 1 93.5 36 GLY B CA 1
ATOM 2204 C C . GLY B 1 36 ? -10.055 -11.391 -13.797 1 93.5 36 GLY B C 1
ATOM 2205 O O . GLY B 1 36 ? -9.328 -12.359 -13.547 1 93.5 36 GLY B O 1
ATOM 2206 N N . GLN B 1 37 ? -10.047 -10.766 -14.938 1 93.25 37 GLN B N 1
ATOM 2207 C CA . GLN B 1 37 ? -9.32 -11.242 -16.109 1 93.25 37 GLN B CA 1
ATOM 2208 C C . GLN B 1 37 ? -7.816 -11.297 -15.836 1 93.25 37 GLN B C 1
ATOM 2210 O O . GLN B 1 37 ? -7.156 -12.289 -16.156 1 93.25 37 GLN B O 1
ATOM 2215 N N . ARG B 1 38 ? -7.297 -10.32 -15.211 1 91.38 38 ARG B N 1
ATOM 2216 C CA . ARG B 1 38 ? -5.855 -10.219 -15.008 1 91.38 38 ARG B CA 1
ATOM 2217 C C . ARG B 1 38 ? -5.355 -11.32 -14.078 1 91.38 38 ARG B C 1
ATOM 2219 O O . ARG B 1 38 ? -4.375 -12 -14.383 1 91.38 38 ARG B O 1
ATOM 2226 N N . LEU B 1 39 ? -6.031 -11.492 -13 1 93.94 39 LEU B N 1
ATOM 2227 C CA . LEU B 1 39 ? -5.617 -12.492 -12.016 1 93.94 39 LEU B CA 1
ATOM 2228 C C . LEU B 1 39 ? -5.715 -13.898 -12.594 1 93.94 39 LEU B C 1
ATOM 2230 O O . LEU B 1 39 ? -4.824 -14.727 -12.383 1 93.94 39 LEU B O 1
ATOM 2234 N N . ILE B 1 40 ? -6.723 -14.133 -13.344 1 96.38 40 ILE B N 1
ATOM 2235 C CA . ILE B 1 40 ? -6.914 -15.438 -13.961 1 96.38 40 ILE B CA 1
ATOM 2236 C C . ILE B 1 40 ? -5.832 -15.68 -15.008 1 96.38 40 ILE B C 1
ATOM 2238 O O . ILE B 1 40 ? -5.242 -16.766 -15.07 1 96.38 40 ILE B O 1
ATOM 2242 N N . ALA B 1 41 ? -5.602 -14.664 -15.781 1 94.81 41 ALA B N 1
ATOM 2243 C CA . ALA B 1 41 ? -4.543 -14.773 -16.781 1 94.81 41 ALA B CA 1
ATOM 2244 C C . ALA B 1 41 ? -3.193 -15.039 -16.125 1 94.81 41 ALA B C 1
ATOM 2246 O O . ALA B 1 41 ? -2.416 -15.875 -16.609 1 94.81 41 ALA B O 1
ATOM 2247 N N . ASP B 1 42 ? -2.943 -14.398 -15.062 1 93.88 42 ASP B N 1
ATOM 2248 C CA . ASP B 1 42 ? -1.7 -14.594 -14.32 1 93.88 42 ASP B CA 1
ATOM 2249 C C . ASP B 1 42 ? -1.575 -16.031 -13.828 1 93.88 42 ASP B C 1
ATOM 2251 O O . ASP B 1 42 ? -0.488 -16.609 -13.859 1 93.88 42 ASP B O 1
ATOM 2255 N N . ALA B 1 43 ? -2.652 -16.547 -13.344 1 96.62 43 ALA B N 1
ATOM 2256 C CA . ALA B 1 43 ? -2.65 -17.922 -12.875 1 96.62 43 ALA B CA 1
ATOM 2257 C C . ALA B 1 43 ? -2.322 -18.891 -14.016 1 96.62 43 ALA B C 1
ATOM 2259 O O . ALA B 1 43 ? -1.496 -19.781 -13.859 1 96.62 43 ALA B O 1
ATOM 2260 N N . LEU B 1 44 ? -2.908 -18.625 -15.133 1 96.19 44 LEU B N 1
ATOM 2261 C CA . LEU B 1 44 ? -2.648 -19.453 -16.312 1 96.19 44 LEU B CA 1
ATOM 2262 C C . LEU B 1 44 ? -1.195 -19.328 -16.75 1 96.19 44 LEU B C 1
ATOM 2264 O O . LEU B 1 44 ? -0.547 -20.328 -17.078 1 96.19 44 LEU B O 1
ATOM 2268 N N . ASP B 1 45 ? -0.721 -18.109 -16.703 1 93.69 45 ASP B N 1
ATOM 2269 C CA . ASP B 1 45 ? 0.664 -17.844 -17.078 1 93.69 45 ASP B CA 1
ATOM 2270 C C . ASP B 1 45 ? 1.635 -18.547 -16.125 1 93.69 45 ASP B C 1
ATOM 2272 O O . ASP B 1 45 ? 2.73 -18.938 -16.531 1 93.69 45 ASP B O 1
ATOM 2276 N N . ALA B 1 46 ? 1.225 -18.703 -14.906 1 93.19 46 ALA B N 1
ATOM 2277 C CA . ALA B 1 46 ? 2.068 -19.344 -13.898 1 93.19 46 ALA B CA 1
ATOM 2278 C C . ALA B 1 46 ? 2.008 -20.859 -14.016 1 93.19 46 ALA B C 1
ATOM 2280 O O . ALA B 1 46 ? 2.65 -21.578 -13.25 1 93.19 46 ALA B O 1
ATOM 2281 N N . GLY B 1 47 ? 1.183 -21.344 -14.914 1 94.38 47 GLY B N 1
ATOM 2282 C CA . GLY B 1 47 ? 1.126 -22.766 -15.18 1 94.38 47 GLY B CA 1
ATOM 2283 C C . GLY B 1 47 ? -0.007 -23.469 -14.461 1 94.38 47 GLY B C 1
ATOM 2284 O O . GLY B 1 47 ? -0.116 -24.688 -14.508 1 94.38 47 GLY B O 1
ATOM 2285 N N . LEU B 1 48 ? -0.816 -22.719 -13.812 1 95.62 48 LEU B N 1
ATOM 2286 C CA . LEU B 1 48 ? -1.962 -23.328 -13.156 1 95.62 48 LEU B CA 1
ATOM 2287 C C . LEU B 1 48 ? -3.041 -23.688 -14.172 1 95.62 48 LEU B C 1
ATOM 2289 O O . LEU B 1 48 ? -3.172 -23.031 -15.203 1 95.62 48 LEU B O 1
ATOM 2293 N N . SER B 1 49 ? -3.779 -24.703 -13.836 1 94.38 49 SER B N 1
ATOM 2294 C CA . SER B 1 49 ? -4.891 -25.125 -14.688 1 94.38 49 SER B CA 1
ATOM 2295 C C . SER B 1 49 ? -6.234 -24.812 -14.039 1 94.38 49 SER B C 1
ATOM 2297 O O . SER B 1 49 ? -6.453 -25.125 -12.867 1 94.38 49 SER B O 1
ATOM 2299 N N . ALA B 1 50 ? -7.059 -24.281 -14.812 1 96.94 50 ALA B N 1
ATOM 2300 C CA . ALA B 1 50 ? -8.398 -23.953 -14.312 1 96.94 50 ALA B CA 1
ATOM 2301 C C . ALA B 1 50 ? -9.289 -25.188 -14.297 1 96.94 50 ALA B C 1
ATOM 2303 O O . ALA B 1 50 ? -9.234 -26.016 -15.219 1 96.94 50 ALA B O 1
ATOM 2304 N N . ASP B 1 51 ? -10.109 -25.234 -13.227 1 96.94 51 ASP B N 1
ATOM 2305 C CA . ASP B 1 51 ? -11.117 -26.297 -13.141 1 96.94 51 ASP B CA 1
ATOM 2306 C C . ASP B 1 51 ? -12.461 -25.828 -13.695 1 96.94 51 ASP B C 1
ATOM 2308 O O . ASP B 1 51 ? -13.258 -26.625 -14.172 1 96.94 51 ASP B O 1
ATOM 2312 N N . PHE B 1 52 ? -12.68 -24.609 -13.578 1 97.44 52 PHE B N 1
ATOM 2313 C CA . PHE B 1 52 ? -13.945 -24.016 -13.984 1 97.44 52 PHE B CA 1
ATOM 2314 C C . PHE B 1 52 ? -13.789 -22.516 -14.211 1 97.44 52 PHE B C 1
ATOM 2316 O O . PHE B 1 52 ? -13.094 -21.828 -13.453 1 97.44 52 PHE B O 1
ATOM 2323 N N . VAL B 1 53 ? -14.352 -21.938 -15.312 1 97.5 53 VAL B N 1
ATOM 2324 C CA . VAL B 1 53 ? -14.367 -20.516 -15.602 1 97.5 53 VAL B CA 1
ATOM 2325 C C . VAL B 1 53 ? -15.805 -20.047 -15.82 1 97.5 53 VAL B C 1
ATOM 2327 O O . VAL B 1 53 ? -16.531 -20.625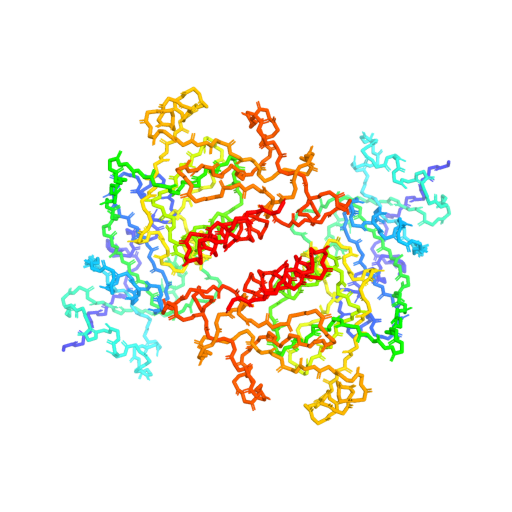 -16.641 1 97.5 53 VAL B O 1
ATOM 2330 N N . LEU B 1 54 ? -16.219 -19.016 -15.07 1 96.75 54 LEU B N 1
ATOM 2331 C CA . LEU B 1 54 ? -17.562 -18.453 -15.188 1 96.75 54 LEU B CA 1
ATOM 2332 C C . LEU B 1 54 ? -17.484 -17 -15.672 1 96.75 54 LEU B C 1
ATOM 2334 O O . LEU B 1 54 ? -16.75 -16.188 -15.117 1 96.75 54 LEU B O 1
ATOM 2338 N N . VAL B 1 55 ? -18.25 -16.719 -16.719 1 96.19 55 VAL B N 1
ATOM 2339 C CA . VAL B 1 55 ? -18.266 -15.375 -17.281 1 96.19 55 VAL B CA 1
ATOM 2340 C C . VAL B 1 55 ? -19.703 -14.836 -17.281 1 96.19 55 VAL B C 1
ATOM 2342 O O . VAL B 1 55 ? -20.656 -15.586 -17.484 1 96.19 55 VAL B O 1
ATOM 2345 N N . SER B 1 56 ? -19.812 -13.57 -16.969 1 94.69 56 SER B N 1
ATOM 2346 C CA . SER B 1 56 ? -21.125 -12.945 -17.109 1 94.69 56 SER B CA 1
ATOM 2347 C C . SER B 1 56 ? -21.531 -12.836 -18.578 1 94.69 56 SER B C 1
ATOM 2349 O O . SER B 1 56 ? -20.688 -12.625 -19.438 1 94.69 56 SER B O 1
ATOM 2351 N N . ASP B 1 57 ? -22.812 -12.812 -18.766 1 93.88 57 ASP B N 1
ATOM 2352 C CA . ASP B 1 57 ? -23.312 -12.719 -20.125 1 93.88 57 ASP B CA 1
ATOM 2353 C C . ASP B 1 57 ? -22.906 -11.398 -20.781 1 93.88 57 ASP B C 1
ATOM 2355 O O . ASP B 1 57 ? -22.609 -11.359 -21.969 1 93.88 57 ASP B O 1
ATOM 2359 N N . GLU B 1 58 ? -22.875 -10.438 -20.031 1 91.88 58 GLU B N 1
ATOM 2360 C CA . GLU B 1 58 ? -22.5 -9.117 -20.531 1 91.88 58 GLU B CA 1
ATOM 2361 C C . GLU B 1 58 ? -21.078 -9.102 -21.047 1 91.88 58 GLU B C 1
ATOM 2363 O O . GLU B 1 58 ? -20.812 -8.633 -22.156 1 91.88 58 GLU B O 1
ATOM 2368 N N . GLN B 1 59 ? -20.203 -9.656 -20.281 1 90.62 59 GLN B N 1
ATOM 2369 C CA . GLN B 1 59 ? -18.781 -9.68 -20.672 1 90.62 59 GLN B CA 1
ATOM 2370 C C . GLN B 1 59 ? -18.547 -10.625 -21.844 1 90.62 59 GLN B C 1
ATOM 2372 O O . GLN B 1 59 ? -17.672 -10.383 -22.672 1 90.62 59 GLN B O 1
ATOM 2377 N N . LEU B 1 60 ? -19.281 -11.641 -21.938 1 90.38 60 LEU B N 1
ATOM 2378 C CA . LEU B 1 60 ? -19.172 -12.578 -23.047 1 90.38 60 LEU B CA 1
ATOM 2379 C C . LEU B 1 60 ? -19.594 -11.906 -24.359 1 90.38 60 LEU B C 1
ATOM 2381 O O . LEU B 1 60 ? -18.938 -12.078 -25.375 1 90.38 60 LEU B O 1
ATOM 2385 N N . ARG B 1 61 ? -20.531 -11.125 -24.266 1 89.31 61 ARG B N 1
ATOM 2386 C CA . ARG B 1 61 ? -21.094 -10.484 -25.453 1 89.31 61 ARG B CA 1
ATOM 2387 C C . ARG B 1 61 ? -20.156 -9.422 -26 1 89.31 61 ARG B C 1
ATOM 2389 O O . ARG B 1 61 ? -20 -9.281 -27.219 1 89.31 61 ARG B O 1
ATOM 2396 N N . ASP B 1 62 ? -19.469 -8.766 -25.156 1 89.69 62 ASP B N 1
ATOM 2397 C CA . ASP B 1 62 ? -18.656 -7.645 -25.609 1 89.69 62 ASP B CA 1
ATOM 2398 C C . ASP B 1 62 ? -17.266 -8.117 -26.062 1 89.69 62 ASP B C 1
ATOM 2400 O O . ASP B 1 62 ? -16.469 -7.328 -26.562 1 89.69 62 ASP B O 1
ATOM 2404 N N . GLY B 1 63 ? -17.016 -9.359 -25.953 1 87.88 63 GLY B N 1
ATOM 2405 C CA . GLY B 1 63 ? -15.781 -9.945 -26.453 1 87.88 63 GLY B CA 1
ATOM 2406 C C . GLY B 1 63 ? -14.562 -9.578 -25.625 1 87.88 63 GLY B C 1
ATOM 2407 O O . GLY B 1 63 ? -13.43 -9.867 -26.016 1 87.88 63 GLY B O 1
ATOM 2408 N N . ALA B 1 64 ? -14.805 -8.945 -24.547 1 86.25 64 ALA B N 1
ATOM 2409 C CA . ALA B 1 64 ? -13.711 -8.445 -23.703 1 86.25 64 ALA B CA 1
ATOM 2410 C C . ALA B 1 64 ? -12.859 -9.586 -23.172 1 86.25 64 ALA B C 1
ATOM 2412 O O . ALA B 1 64 ? -11.664 -9.414 -22.922 1 86.25 64 ALA B O 1
ATOM 2413 N N . LEU B 1 65 ? -13.438 -10.781 -23.109 1 92.12 65 LEU B N 1
ATOM 2414 C CA . LEU B 1 65 ? -12.766 -11.898 -22.453 1 92.12 65 LEU B CA 1
ATOM 2415 C C . LEU B 1 65 ? -12.375 -12.977 -23.453 1 92.12 65 LEU B C 1
ATOM 2417 O O . LEU B 1 65 ? -12 -14.086 -23.078 1 92.12 65 LEU B O 1
ATOM 2421 N N . ASP B 1 66 ? -12.422 -12.68 -24.766 1 92.38 66 ASP B N 1
ATOM 2422 C CA . ASP B 1 66 ? -12.172 -13.656 -25.812 1 92.38 66 ASP B CA 1
ATOM 2423 C C . ASP B 1 66 ? -10.758 -14.234 -25.688 1 92.38 66 ASP B C 1
ATOM 2425 O O . ASP B 1 66 ? -10.562 -15.445 -25.797 1 92.38 66 ASP B O 1
ATOM 2429 N N . ARG B 1 67 ? -9.906 -13.359 -25.453 1 92.81 67 ARG B N 1
ATOM 2430 C CA . ARG B 1 67 ? -8.516 -13.797 -25.359 1 92.81 67 ARG B CA 1
ATOM 2431 C C . ARG B 1 67 ? -8.32 -14.742 -24.172 1 92.81 67 ARG B C 1
ATOM 2433 O O . ARG B 1 67 ? -7.602 -15.734 -24.297 1 92.81 67 ARG B O 1
ATOM 2440 N N . LEU B 1 68 ? -8.906 -14.438 -23.141 1 94.31 68 LEU B N 1
ATOM 2441 C CA . LEU B 1 68 ? -8.789 -15.273 -21.953 1 94.31 68 LEU B CA 1
ATOM 2442 C C . LEU B 1 68 ? -9.477 -16.625 -22.172 1 94.31 68 LEU B C 1
ATOM 2444 O O . LEU B 1 68 ? -8.906 -17.672 -21.859 1 94.31 68 LEU B O 1
ATOM 2448 N N . LEU B 1 69 ? -10.617 -16.594 -22.75 1 94.38 69 LEU B N 1
ATOM 2449 C CA . LEU B 1 69 ? -11.398 -17.812 -22.953 1 94.38 69 LEU B CA 1
ATOM 2450 C C . LEU B 1 69 ? -10.727 -18.734 -23.953 1 94.38 69 LEU B C 1
ATOM 2452 O O . LEU B 1 69 ? -10.914 -19.953 -23.906 1 94.38 69 LEU B O 1
ATOM 2456 N N . ALA B 1 70 ? -9.969 -18.141 -24.812 1 94.62 70 ALA B N 1
ATOM 2457 C CA . ALA B 1 70 ? -9.242 -18.938 -25.797 1 94.62 70 ALA B CA 1
ATOM 2458 C C . ALA B 1 70 ? -8.141 -19.766 -25.125 1 94.62 70 ALA B C 1
ATOM 2460 O O . ALA B 1 70 ? -7.637 -20.719 -25.719 1 94.62 70 ALA B O 1
ATOM 2461 N N . ARG B 1 71 ? -7.809 -19.422 -23.906 1 94.94 71 ARG B N 1
ATOM 2462 C CA . ARG B 1 71 ? -6.695 -20.062 -23.219 1 94.94 71 ARG B CA 1
ATOM 2463 C C . ARG B 1 71 ? -7.176 -21.266 -22.406 1 94.94 71 ARG B C 1
ATOM 2465 O O . ARG B 1 71 ? -6.367 -21.984 -21.812 1 94.94 71 ARG B O 1
ATOM 2472 N N . VAL B 1 72 ? -8.469 -21.422 -22.312 1 95 72 VAL B N 1
ATOM 2473 C CA . VAL B 1 72 ? -9 -22.516 -21.516 1 95 72 VAL B CA 1
ATOM 2474 C C . VAL B 1 72 ? -9.906 -23.391 -22.375 1 95 72 VAL B C 1
ATOM 2476 O O . VAL B 1 72 ? -10.484 -22.938 -23.359 1 95 72 VAL B O 1
ATOM 2479 N N . PRO B 1 73 ? -10.016 -24.719 -22 1 93.81 73 PRO B N 1
ATOM 2480 C CA . PRO B 1 73 ? -10.945 -25.578 -22.734 1 93.81 73 PRO B CA 1
ATOM 2481 C C . PRO B 1 73 ? -12.398 -25.109 -22.609 1 93.81 73 PRO B C 1
ATOM 2483 O O . PRO B 1 73 ? -12.82 -24.656 -21.547 1 93.81 73 PRO B O 1
ATOM 2486 N N . ALA B 1 74 ? -13.086 -25.25 -23.672 1 92.06 74 ALA B N 1
ATOM 2487 C CA . ALA B 1 74 ? -14.477 -24.812 -23.734 1 92.06 74 ALA B CA 1
ATOM 2488 C C . ALA B 1 74 ? -15.328 -25.594 -22.734 1 92.06 74 ALA B C 1
ATOM 2490 O O . ALA B 1 74 ? -16.297 -25.047 -22.172 1 92.06 74 ALA B O 1
ATOM 2491 N N . GLU B 1 75 ? -14.938 -26.75 -22.469 1 93.62 75 GLU 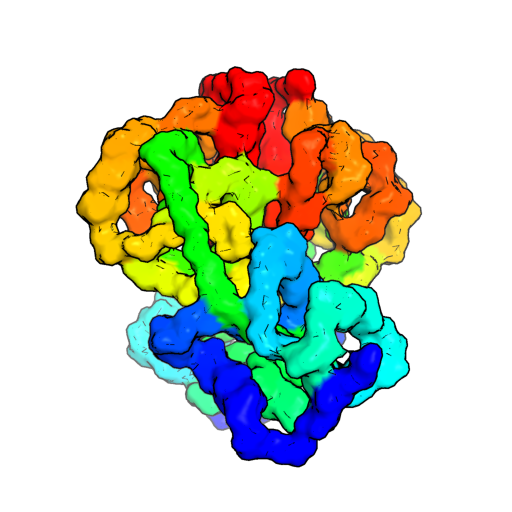B N 1
ATOM 2492 C CA . GLU B 1 75 ? -15.727 -27.656 -21.641 1 93.62 75 GLU B CA 1
ATOM 2493 C C . GLU B 1 75 ? -15.75 -27.188 -20.188 1 93.62 75 GLU B C 1
ATOM 2495 O O . GLU B 1 75 ? -16.625 -27.578 -19.422 1 93.62 75 GLU B O 1
ATOM 2500 N N . ILE B 1 76 ? -14.805 -26.312 -19.859 1 95.81 76 ILE B N 1
ATOM 2501 C CA . ILE B 1 76 ? -14.758 -25.906 -18.469 1 95.81 76 ILE B CA 1
ATOM 2502 C C . ILE B 1 76 ? -15.227 -24.453 -18.328 1 95.81 76 ILE B C 1
ATOM 2504 O O . ILE B 1 76 ? -15.164 -23.859 -17.25 1 95.81 76 ILE B O 1
ATOM 2508 N N . ALA B 1 77 ? -15.633 -23.875 -19.406 1 96.56 77 ALA B N 1
ATOM 2509 C CA . ALA B 1 77 ? -16.125 -22.5 -19.406 1 96.56 77 ALA B CA 1
ATOM 2510 C C . ALA B 1 77 ? -17.656 -22.453 -19.438 1 96.56 77 ALA B C 1
ATOM 2512 O O . ALA B 1 77 ? -18.281 -23.266 -20.125 1 96.56 77 ALA B O 1
ATOM 2513 N N . ALA B 1 78 ? -18.219 -21.531 -18.656 1 97 78 ALA B N 1
ATOM 2514 C CA . ALA B 1 78 ? -19.672 -21.328 -18.641 1 97 78 ALA B CA 1
ATOM 2515 C C . ALA B 1 78 ? -20.016 -19.844 -18.516 1 97 78 ALA B C 1
ATOM 2517 O O . ALA B 1 78 ? -19.172 -19.031 -18.141 1 97 78 ALA B O 1
ATOM 2518 N N . SER B 1 79 ? -21.172 -19.516 -18.906 1 96.5 79 SER B N 1
ATOM 2519 C CA . SER B 1 79 ? -21.688 -18.172 -18.734 1 96.5 79 SER B CA 1
ATOM 2520 C C . SER B 1 79 ? -22.969 -18.172 -17.891 1 96.5 79 SER B C 1
ATOM 2522 O O . SER B 1 79 ? -23.594 -19.219 -17.703 1 96.5 79 SER B O 1
ATOM 2524 N N . THR B 1 80 ? -23.266 -17.047 -17.281 1 95.88 80 THR B N 1
ATOM 2525 C CA . THR B 1 80 ? -24.484 -16.922 -16.5 1 95.88 80 THR B CA 1
ATOM 2526 C C . THR B 1 80 ? -24.984 -15.484 -16.516 1 95.88 80 THR B C 1
ATOM 2528 O O . THR B 1 80 ? -24.344 -14.594 -17.062 1 95.88 80 THR B O 1
ATOM 2531 N N . THR B 1 81 ? -26.156 -15.266 -15.914 1 93.94 81 THR B N 1
ATOM 2532 C CA . THR B 1 81 ? -26.766 -13.938 -15.867 1 93.94 81 THR B CA 1
ATOM 2533 C C . THR B 1 81 ? -26.031 -13.047 -14.859 1 93.94 81 THR B C 1
ATOM 2535 O O . THR B 1 81 ? -25.359 -13.547 -13.953 1 93.94 81 THR B O 1
ATOM 2538 N N . ALA B 1 82 ? -26.25 -11.742 -15.078 1 91.12 82 ALA B N 1
ATOM 2539 C CA . ALA B 1 82 ? -25.594 -10.766 -14.227 1 91.12 82 ALA B CA 1
ATOM 2540 C C . ALA B 1 82 ? -25.984 -10.945 -12.766 1 91.12 82 ALA B C 1
ATOM 2542 O O . ALA B 1 82 ? -25.141 -10.953 -11.875 1 91.12 82 ALA B O 1
ATOM 2543 N N . PRO B 1 83 ? -27.25 -11.172 -12.438 1 91.12 83 PRO B N 1
ATOM 2544 C CA . PRO B 1 83 ? -27.641 -11.367 -11.039 1 91.12 83 PRO B CA 1
ATOM 2545 C C . PRO B 1 83 ? -27.016 -12.617 -10.422 1 91.12 83 PRO B C 1
ATOM 2547 O O . PRO B 1 83 ? -26.562 -12.578 -9.281 1 91.12 83 PRO B O 1
ATOM 2550 N N . LEU B 1 84 ? -27.047 -13.672 -11.211 1 92.81 84 LEU B N 1
ATOM 2551 C CA . LEU B 1 84 ? -26.453 -14.906 -10.703 1 92.81 84 LEU B CA 1
ATOM 2552 C C . LEU B 1 84 ? -24.953 -14.75 -10.508 1 92.81 84 LEU B C 1
ATOM 2554 O O . LEU B 1 84 ? -24.391 -15.258 -9.539 1 92.81 84 LEU B O 1
ATOM 2558 N N . PHE B 1 85 ? -24.312 -14.102 -11.414 1 94.56 85 PHE B N 1
ATOM 2559 C CA . PHE B 1 85 ? -22.891 -13.852 -11.297 1 94.56 85 PHE B CA 1
ATOM 2560 C C . PHE B 1 85 ? -22.578 -13.039 -10.047 1 94.56 85 PHE B C 1
ATOM 2562 O O . PHE B 1 85 ? -21.625 -13.336 -9.32 1 94.56 85 PHE B O 1
ATOM 2569 N N . ARG B 1 86 ? -23.312 -12.008 -9.773 1 91.38 86 ARG B N 1
ATOM 2570 C CA . ARG B 1 86 ? -23.125 -11.156 -8.609 1 91.38 86 ARG B CA 1
ATOM 2571 C C . ARG B 1 86 ? -23.266 -11.953 -7.316 1 91.38 86 ARG B C 1
ATOM 2573 O O . ARG B 1 86 ? -22.578 -11.672 -6.328 1 91.38 86 ARG B O 1
ATOM 2580 N N . ASP B 1 87 ? -24.094 -12.875 -7.344 1 90.44 87 ASP B N 1
ATOM 2581 C CA . ASP B 1 87 ? -24.328 -13.719 -6.176 1 90.44 87 ASP B CA 1
ATOM 2582 C C . ASP B 1 87 ? -23.094 -14.547 -5.832 1 90.44 87 ASP B C 1
ATOM 2584 O O . ASP B 1 87 ? -22.859 -14.867 -4.664 1 90.44 87 ASP B O 1
ATOM 2588 N N . VAL B 1 88 ? -22.359 -14.867 -6.848 1 91.5 88 VAL B N 1
ATOM 2589 C CA . VAL B 1 88 ? -21.203 -15.727 -6.656 1 91.5 88 VAL B CA 1
ATOM 2590 C C . VAL B 1 88 ? -19.953 -14.875 -6.449 1 91.5 88 VAL B C 1
ATOM 2592 O O . VAL B 1 88 ? -18.938 -15.367 -5.961 1 91.5 88 VAL B O 1
ATOM 2595 N N . SER B 1 89 ? -20 -13.641 -6.711 1 88 89 SER B N 1
ATOM 2596 C CA . SER B 1 89 ? -18.844 -12.75 -6.664 1 88 89 SER B CA 1
ATOM 2597 C C . SER B 1 89 ? -18.703 -12.109 -5.289 1 88 89 SER B C 1
ATOM 2599 O O . SER B 1 89 ? -19.656 -12.023 -4.531 1 88 89 SER B O 1
ATOM 2601 N N . ASP B 1 90 ? -17.422 -11.773 -4.883 1 75.12 90 ASP B N 1
ATOM 2602 C CA . ASP B 1 90 ? -17.078 -11.133 -3.613 1 75.12 90 ASP B CA 1
ATOM 2603 C C . ASP B 1 90 ? -17.062 -9.617 -3.752 1 75.12 90 ASP B C 1
ATOM 2605 O O . ASP B 1 90 ? -17.016 -8.898 -2.75 1 75.12 90 ASP B O 1
ATOM 2609 N N . THR B 1 91 ? -17.219 -9.125 -4.949 1 71.56 91 THR B N 1
ATOM 2610 C CA . THR B 1 91 ? -17.062 -7.684 -5.145 1 71.56 91 THR B CA 1
ATOM 2611 C C . THR B 1 91 ? -18.406 -7.027 -5.457 1 71.56 91 THR B C 1
ATOM 2613 O O . THR B 1 91 ? -19.328 -7.688 -5.941 1 71.56 91 THR B O 1
ATOM 2616 N N . THR B 1 92 ? -18.469 -5.824 -5.004 1 67.81 92 THR B N 1
ATOM 2617 C CA . THR B 1 92 ? -19.672 -5.039 -5.285 1 67.81 92 THR B CA 1
ATOM 2618 C C . THR B 1 92 ? -19.797 -4.777 -6.781 1 67.81 92 THR B C 1
ATOM 2620 O O . THR B 1 92 ? -20.922 -4.668 -7.301 1 67.81 92 THR B O 1
ATOM 2623 N N . THR B 1 93 ? -18.703 -4.672 -7.484 1 67.12 93 THR B N 1
ATOM 2624 C CA . THR B 1 93 ? -18.672 -4.504 -8.93 1 67.12 93 THR B CA 1
ATOM 2625 C C . THR B 1 93 ? -17.844 -5.605 -9.594 1 67.12 93 THR B C 1
ATOM 2627 O O . THR B 1 93 ? -16.656 -5.438 -9.828 1 67.12 93 THR B O 1
ATOM 2630 N N . PRO B 1 94 ? -18.562 -6.543 -9.906 1 74.25 94 PRO B N 1
ATOM 2631 C CA . PRO B 1 94 ? -17.812 -7.715 -10.375 1 74.25 94 PRO B CA 1
ATOM 2632 C C . PRO B 1 94 ? -17.125 -7.477 -11.711 1 74.25 94 PRO B C 1
ATOM 2634 O O . PRO B 1 94 ? -17.641 -6.754 -12.562 1 74.25 94 PRO B O 1
ATOM 2637 N N . ALA B 1 95 ? -15.977 -8.047 -11.898 1 81.06 95 ALA B N 1
ATOM 2638 C CA . ALA B 1 95 ? -15.148 -7.93 -13.094 1 81.06 95 ALA B CA 1
ATOM 2639 C C . ALA B 1 95 ? -15.727 -8.758 -14.242 1 81.06 95 ALA B C 1
ATOM 2641 O O . ALA B 1 95 ? -15.289 -8.633 -15.383 1 81.06 95 ALA B O 1
ATOM 2642 N N . GLY B 1 96 ? -16.719 -9.617 -13.93 1 92 96 GLY B N 1
ATOM 2643 C CA . GLY B 1 96 ? -17.453 -10.344 -14.961 1 92 96 GLY B CA 1
ATOM 2644 C C . GLY B 1 96 ? -16.844 -11.695 -15.281 1 92 96 GLY B C 1
ATOM 2645 O O . GLY B 1 96 ? -17.281 -12.375 -16.219 1 92 96 GLY B O 1
ATOM 2646 N N . VAL B 1 97 ? -15.844 -12.055 -14.594 1 95.62 97 VAL B N 1
ATOM 2647 C CA . VAL B 1 97 ? -15.258 -13.375 -14.805 1 95.62 97 VAL B CA 1
ATOM 2648 C C . VAL B 1 97 ? -14.664 -13.898 -13.5 1 95.62 97 VAL B C 1
ATOM 2650 O O . VAL B 1 97 ? -14.07 -13.141 -12.734 1 95.62 97 VAL B O 1
ATOM 2653 N N . LEU B 1 98 ? -14.906 -15.133 -13.203 1 96.25 98 LEU B N 1
ATOM 2654 C CA . LEU B 1 98 ? -14.297 -15.828 -12.07 1 96.25 98 LEU B CA 1
ATOM 2655 C C . LEU B 1 98 ? -13.891 -17.25 -12.453 1 96.25 98 LEU B C 1
ATOM 2657 O O . LEU B 1 98 ? -14.422 -17.812 -13.414 1 96.25 98 LEU B O 1
ATOM 2661 N N . ALA B 1 99 ? -12.93 -17.781 -11.75 1 97.31 99 ALA B N 1
ATOM 2662 C CA . ALA B 1 99 ? -12.43 -19.109 -12.094 1 97.31 99 ALA B CA 1
ATOM 2663 C C . ALA B 1 99 ? -11.977 -19.875 -10.852 1 97.31 99 ALA B C 1
ATOM 2665 O O . ALA B 1 99 ? -11.578 -19.25 -9.859 1 97.31 99 ALA B O 1
ATOM 2666 N N . LEU B 1 100 ? -12.141 -21.125 -10.961 1 97.81 100 LEU B N 1
ATOM 2667 C CA . LEU B 1 100 ? -11.672 -22.031 -9.914 1 97.81 100 LEU B CA 1
ATOM 2668 C C . LEU B 1 100 ? -10.375 -22.719 -10.328 1 97.81 100 LEU B C 1
ATOM 2670 O O . LEU B 1 100 ? -10.242 -23.172 -11.461 1 97.81 100 LEU B O 1
ATOM 2674 N N . PHE B 1 101 ? -9.406 -22.719 -9.438 1 98.06 101 PHE B N 1
ATOM 2675 C CA . PHE B 1 101 ? -8.125 -23.391 -9.648 1 98.06 101 PHE B CA 1
ATOM 2676 C C . PHE B 1 101 ? -7.793 -24.281 -8.461 1 98.06 101 PHE B C 1
ATOM 2678 O O . PHE B 1 101 ? -8.242 -24.047 -7.344 1 98.06 101 PHE B O 1
ATOM 2685 N N . GLN B 1 102 ? -6.988 -25.328 -8.797 1 96.75 102 GLN B N 1
ATOM 2686 C CA . GLN B 1 102 ? -6.324 -26.016 -7.699 1 96.75 102 GLN B CA 1
ATOM 2687 C C . GLN B 1 102 ? -5.262 -25.141 -7.047 1 96.75 102 GLN B C 1
ATOM 2689 O O . GLN B 1 102 ? -4.473 -24.5 -7.742 1 96.75 102 GLN B O 1
ATOM 2694 N N . LYS B 1 103 ? -5.324 -25.062 -5.758 1 96.19 103 LYS B N 1
ATOM 2695 C CA . LYS B 1 103 ? -4.297 -24.312 -5.047 1 96.19 103 LYS B CA 1
ATOM 2696 C C . LYS B 1 103 ? -2.902 -24.828 -5.371 1 96.19 103 LYS B C 1
ATOM 2698 O O . LYS B 1 103 ? -2.641 -26.031 -5.242 1 96.19 103 LYS B O 1
ATOM 2703 N N . PRO B 1 104 ? -2.045 -23.969 -5.816 1 95.81 104 PRO B N 1
ATOM 2704 C CA . PRO B 1 104 ? -0.705 -24.469 -6.141 1 95.81 104 PRO B CA 1
ATOM 2705 C C . PRO B 1 104 ? 0.107 -24.828 -4.898 1 95.81 104 PRO B C 1
ATOM 2707 O O . PRO B 1 104 ? -0.087 -24.25 -3.834 1 95.81 104 PRO B O 1
ATOM 2710 N N . ILE B 1 105 ? 0.967 -25.844 -5.09 1 92 105 ILE B N 1
ATOM 2711 C CA . ILE B 1 105 ? 1.934 -26.234 -4.066 1 92 105 ILE B CA 1
ATOM 2712 C C . ILE B 1 105 ? 3.336 -25.797 -4.492 1 92 105 ILE B C 1
ATOM 2714 O O . ILE B 1 105 ? 3.912 -26.359 -5.422 1 92 105 ILE B O 1
ATOM 2718 N N . LEU B 1 106 ? 3.756 -24.766 -3.877 1 93.12 106 LEU B N 1
ATOM 2719 C CA . LEU B 1 106 ? 5.109 -24.297 -4.133 1 93.12 106 LEU B CA 1
ATOM 2720 C C . LEU B 1 106 ? 6.039 -24.641 -2.98 1 93.12 106 LEU B C 1
ATOM 2722 O O . LEU B 1 106 ? 5.688 -24.469 -1.813 1 93.12 106 LEU B O 1
ATOM 2726 N N . THR B 1 107 ? 7.184 -25.141 -3.248 1 93.62 107 THR B N 1
ATOM 2727 C CA . THR B 1 107 ? 8.141 -25.562 -2.23 1 93.62 107 THR B CA 1
ATOM 2728 C C . THR B 1 107 ? 9.281 -24.562 -2.105 1 93.62 107 THR B C 1
ATOM 2730 O O . THR B 1 107 ? 9.766 -24.031 -3.111 1 93.62 107 THR B O 1
ATOM 2733 N N . LEU B 1 108 ? 9.625 -24.297 -0.895 1 94.56 108 LEU B N 1
ATOM 2734 C CA . LEU B 1 108 ? 10.812 -23.484 -0.649 1 94.56 108 LEU B CA 1
ATOM 2735 C C . LEU B 1 108 ? 12.078 -24.203 -1.111 1 94.56 108 LEU B C 1
ATOM 2737 O O . LEU B 1 108 ? 12.203 -25.422 -0.923 1 94.56 108 LEU B O 1
ATOM 2741 N N . PRO B 1 109 ? 12.992 -23.453 -1.676 1 94.94 109 PRO B N 1
ATOM 2742 C CA . PRO B 1 109 ? 14.266 -24.109 -1.997 1 94.94 109 PRO B CA 1
ATOM 2743 C C . PRO B 1 109 ? 15.023 -24.562 -0.754 1 94.94 109 PRO B C 1
ATOM 2745 O O . PRO B 1 109 ? 14.805 -24.031 0.337 1 94.94 109 PRO B O 1
ATOM 2748 N N . PRO B 1 110 ? 15.836 -25.5 -0.92 1 93.06 110 PRO B N 1
ATOM 2749 C CA . PRO B 1 110 ? 16.562 -26.062 0.22 1 93.06 110 PRO B CA 1
ATOM 2750 C C . PRO B 1 110 ? 17.438 -25.016 0.935 1 93.06 110 PRO B C 1
ATOM 2752 O O . PRO B 1 110 ? 17.625 -25.109 2.152 1 93.06 110 PRO B O 1
ATOM 2755 N N . SER B 1 111 ? 18 -24.078 0.167 1 93.94 111 SER B N 1
ATOM 2756 C CA . SER B 1 111 ? 18.844 -23.031 0.748 1 93.94 111 SER B CA 1
ATOM 2757 C C . SER B 1 111 ? 18.406 -21.641 0.282 1 93.94 111 SER B C 1
ATOM 2759 O O . SER B 1 111 ? 19.109 -21 -0.508 1 93.94 111 SER B O 1
ATOM 2761 N N . PRO B 1 112 ? 17.328 -21.25 0.882 1 96.69 112 PRO B N 1
ATOM 2762 C CA . PRO B 1 112 ? 16.891 -19.906 0.471 1 96.69 112 PRO B CA 1
ATOM 2763 C C . PRO B 1 112 ? 17.844 -18.812 0.907 1 96.69 112 PRO B C 1
ATOM 2765 O O . PRO B 1 112 ? 18.422 -18.891 1.993 1 96.69 112 PRO B O 1
ATOM 2768 N N . SER B 1 113 ? 18.031 -17.812 0.05 1 95.75 113 SER B N 1
ATOM 2769 C CA . SER B 1 113 ? 18.984 -16.75 0.303 1 95.75 113 SER B CA 1
ATOM 2770 C C . SER B 1 113 ? 18.281 -15.5 0.847 1 95.75 113 SER B C 1
ATOM 2772 O O . SER B 1 113 ? 18.891 -14.711 1.575 1 95.75 113 SER B O 1
ATOM 2774 N N . LEU B 1 114 ? 17.062 -15.281 0.48 1 96.94 114 LEU B N 1
ATOM 2775 C CA . LEU B 1 114 ? 16.25 -14.164 0.954 1 96.94 114 LEU B CA 1
ATOM 2776 C C . LEU B 1 114 ? 14.852 -14.625 1.339 1 96.94 114 LEU B C 1
ATOM 2778 O O . LEU B 1 114 ? 14.094 -15.109 0.491 1 96.94 114 LEU B O 1
ATOM 2782 N N . VAL B 1 115 ? 14.57 -14.461 2.629 1 97.31 115 VAL B N 1
ATOM 2783 C CA . VAL B 1 115 ? 13.305 -14.961 3.166 1 97.31 115 VAL B CA 1
ATOM 2784 C C . VAL B 1 115 ? 12.547 -13.82 3.836 1 97.31 115 VAL B C 1
ATOM 2786 O O . VAL B 1 115 ? 13.133 -13 4.539 1 97.31 115 VAL B O 1
ATOM 2789 N N . LEU B 1 116 ? 11.242 -13.75 3.588 1 96.56 116 LEU B N 1
ATOM 2790 C CA . LEU B 1 116 ? 10.367 -12.828 4.305 1 96.56 116 LEU B CA 1
ATOM 2791 C C . LEU B 1 116 ? 9.602 -13.547 5.406 1 96.56 116 LEU B C 1
ATOM 2793 O O . LEU B 1 116 ? 9.016 -14.609 5.172 1 96.56 116 LEU B O 1
ATOM 2797 N N . VAL B 1 117 ? 9.656 -13 6.578 1 95.06 117 VAL B N 1
ATOM 2798 C CA . VAL B 1 117 ? 8.844 -13.492 7.688 1 95.06 117 VAL B CA 1
ATOM 2799 C C . VAL B 1 117 ? 7.754 -12.477 8.023 1 95.06 117 VAL B C 1
ATOM 2801 O O . VAL B 1 117 ? 8.047 -11.359 8.445 1 95.06 117 VAL B O 1
ATOM 2804 N N . CYS B 1 118 ? 6.488 -12.914 7.77 1 94.69 118 CYS B N 1
ATOM 2805 C CA . CYS B 1 118 ? 5.344 -12.086 8.141 1 94.69 118 CYS B CA 1
ATOM 2806 C C . CYS B 1 118 ? 4.875 -12.398 9.555 1 94.69 118 CYS B C 1
ATOM 2808 O O . CYS B 1 118 ? 4.375 -13.5 9.812 1 94.69 118 CYS B O 1
ATOM 2810 N N . ASP B 1 119 ? 5.035 -11.422 10.375 1 91.81 119 ASP B N 1
ATOM 2811 C CA . ASP B 1 119 ? 4.648 -11.609 11.773 1 91.81 119 ASP B CA 1
ATOM 2812 C C . ASP B 1 119 ? 3.318 -10.922 12.062 1 91.81 119 ASP B C 1
ATOM 2814 O O . ASP B 1 119 ? 3.285 -9.75 12.438 1 91.81 119 ASP B O 1
ATOM 2818 N N . SER B 1 120 ? 2.275 -11.672 11.93 1 90 120 SER B N 1
ATOM 2819 C CA . SER B 1 120 ? 0.923 -11.266 12.289 1 90 120 SER B CA 1
ATOM 2820 C C . SER B 1 120 ? 0.439 -10.125 11.398 1 90 120 SER B C 1
ATOM 2822 O O . SER B 1 120 ? -0.049 -9.102 11.891 1 90 120 SER B O 1
ATOM 2824 N N . ILE B 1 121 ? 0.785 -10.203 10.117 1 93.94 121 ILE B N 1
ATOM 2825 C CA . ILE B 1 121 ? 0.185 -9.305 9.141 1 93.94 121 ILE B CA 1
ATOM 2826 C C . ILE B 1 121 ? -1.284 -9.672 8.938 1 93.94 121 ILE B C 1
ATOM 2828 O O . ILE B 1 121 ? -1.615 -10.469 8.062 1 93.94 121 ILE B O 1
ATOM 2832 N N . SER B 1 122 ? -2.148 -9.062 9.711 1 93.06 122 SER B N 1
ATOM 2833 C CA . SER B 1 122 ? -3.533 -9.508 9.805 1 93.06 122 SER B CA 1
ATOM 2834 C C . SER B 1 122 ? -4.398 -8.875 8.727 1 93.06 122 SER B C 1
ATOM 2836 O O . SER B 1 122 ? -5.492 -9.359 8.43 1 93.06 122 SER B O 1
ATOM 2838 N N . ASP B 1 123 ? -3.979 -7.773 8.188 1 93 123 ASP B N 1
ATOM 2839 C CA . ASP B 1 123 ? -4.727 -7.145 7.105 1 93 123 ASP B CA 1
ATOM 2840 C C . ASP B 1 123 ? -4.445 -7.832 5.773 1 93 123 ASP B C 1
ATOM 2842 O O . ASP B 1 123 ? -3.303 -7.867 5.312 1 93 123 ASP B O 1
ATOM 2846 N N . PRO B 1 124 ? -5.441 -8.344 5.043 1 95.62 124 PRO B N 1
ATOM 2847 C CA . PRO B 1 124 ? -5.223 -9.086 3.799 1 95.62 124 PRO B CA 1
ATOM 2848 C C . PRO B 1 124 ? -4.602 -8.227 2.701 1 95.62 124 PRO B C 1
ATOM 2850 O O . PRO B 1 124 ? -3.809 -8.727 1.896 1 95.62 124 PRO B O 1
ATOM 2853 N N . GLY B 1 125 ? -4.953 -6.98 2.613 1 94.81 125 GLY B N 1
ATOM 2854 C CA . GLY B 1 125 ? -4.328 -6.09 1.646 1 94.81 125 GLY B CA 1
ATOM 2855 C C . GLY B 1 125 ? -2.836 -5.926 1.859 1 94.81 125 GLY B C 1
ATOM 2856 O O . GLY B 1 125 ? -2.057 -5.984 0.906 1 94.81 125 GLY B O 1
ATOM 2857 N N . ASN B 1 126 ? -2.457 -5.758 3.115 1 94.19 126 ASN B N 1
ATOM 2858 C CA . ASN B 1 126 ? -1.044 -5.641 3.461 1 94.19 126 ASN B CA 1
ATOM 2859 C C . ASN B 1 126 ? -0.282 -6.926 3.145 1 94.19 126 ASN B C 1
ATOM 2861 O O . ASN B 1 126 ? 0.833 -6.875 2.621 1 94.19 126 ASN B O 1
ATOM 2865 N N . LEU B 1 127 ? -0.92 -8.008 3.467 1 96.69 127 LEU B N 1
ATOM 2866 C CA . LEU B 1 127 ? -0.269 -9.281 3.178 1 96.69 127 LEU B CA 1
ATOM 2867 C C . LEU B 1 127 ? -0.066 -9.461 1.678 1 96.69 127 LEU B C 1
ATOM 2869 O O . LEU B 1 127 ? 1.031 -9.805 1.232 1 96.69 127 LEU B O 1
ATOM 2873 N N . GLY B 1 128 ? -1.13 -9.211 0.901 1 97 128 GLY B N 1
ATOM 2874 C CA . GLY B 1 128 ? -1.003 -9.297 -0.545 1 97 128 GLY B CA 1
ATOM 2875 C C . GLY B 1 128 ? 0.074 -8.383 -1.102 1 97 128 GLY B C 1
ATOM 2876 O O . GLY B 1 128 ? 0.878 -8.797 -1.938 1 97 128 GLY B O 1
ATOM 2877 N N . THR B 1 129 ? 0.114 -7.199 -0.611 1 95.5 129 THR B N 1
ATOM 2878 C CA . THR B 1 129 ? 1.093 -6.211 -1.047 1 95.5 129 THR B CA 1
ATOM 2879 C C . THR B 1 129 ? 2.512 -6.691 -0.758 1 95.5 129 THR B C 1
ATOM 2881 O O . THR B 1 129 ? 3.398 -6.566 -1.605 1 95.5 129 THR B O 1
ATOM 2884 N N . LEU B 1 130 ? 2.684 -7.211 0.372 1 95.88 130 LEU B N 1
ATOM 2885 C CA . LEU B 1 130 ? 3.994 -7.719 0.763 1 95.88 130 LEU B CA 1
ATOM 2886 C C . LEU B 1 130 ? 4.406 -8.891 -0.119 1 95.88 130 LEU B C 1
ATOM 2888 O O . LEU B 1 130 ? 5.562 -8.977 -0.543 1 95.88 130 LEU B O 1
ATOM 2892 N N . LEU B 1 131 ? 3.486 -9.766 -0.357 1 97.06 131 LEU B N 1
ATOM 2893 C CA . LEU B 1 131 ? 3.773 -10.891 -1.235 1 97.06 131 LEU B CA 1
ATOM 2894 C C . LEU B 1 131 ? 4.129 -10.414 -2.639 1 97.06 131 LEU B C 1
ATOM 2896 O O . LEU B 1 131 ? 5.07 -10.922 -3.252 1 97.06 131 LEU B O 1
ATOM 2900 N N . ARG B 1 132 ? 3.357 -9.422 -3.098 1 95.88 132 ARG B N 1
ATOM 2901 C CA . ARG B 1 132 ? 3.635 -8.852 -4.41 1 95.88 132 ARG B CA 1
ATOM 2902 C C . ARG B 1 132 ? 5.031 -8.234 -4.461 1 95.88 132 ARG B C 1
ATOM 2904 O O . ARG B 1 132 ? 5.781 -8.461 -5.414 1 95.88 132 ARG B O 1
ATOM 2911 N N . ALA B 1 133 ? 5.379 -7.547 -3.455 1 94.75 133 ALA B N 1
ATOM 2912 C CA . ALA B 1 133 ? 6.719 -6.973 -3.352 1 94.75 133 ALA B CA 1
ATOM 2913 C C . ALA B 1 133 ? 7.777 -8.062 -3.27 1 94.75 133 ALA B C 1
ATOM 2915 O O . ALA B 1 133 ? 8.875 -7.918 -3.818 1 94.75 133 ALA B O 1
ATOM 2916 N N . SER B 1 134 ? 7.488 -9.109 -2.58 1 96.12 134 SER B N 1
ATOM 2917 C CA . SER B 1 134 ? 8.398 -10.242 -2.439 1 96.12 134 SER B CA 1
ATOM 2918 C C . SER B 1 134 ? 8.703 -10.883 -3.791 1 96.12 134 SER B C 1
ATOM 2920 O O . SER B 1 134 ? 9.859 -11.133 -4.117 1 96.12 134 SER B O 1
ATOM 2922 N N . ALA B 1 135 ? 7.656 -11.078 -4.555 1 94.62 135 ALA B N 1
ATOM 2923 C CA . ALA B 1 135 ? 7.836 -11.656 -5.883 1 94.62 135 ALA B CA 1
ATOM 2924 C C . ALA B 1 135 ? 8.719 -10.758 -6.75 1 94.62 135 ALA B C 1
ATOM 2926 O O . ALA B 1 135 ? 9.641 -11.242 -7.418 1 94.62 135 ALA B O 1
ATOM 2927 N N . ALA B 1 136 ? 8.477 -9.5 -6.664 1 91.44 136 ALA B N 1
ATOM 2928 C CA . ALA B 1 136 ? 9.219 -8.539 -7.48 1 91.44 136 ALA B CA 1
ATOM 2929 C C . ALA B 1 136 ? 10.672 -8.445 -7.027 1 91.44 136 ALA B C 1
ATOM 2931 O O . ALA B 1 136 ? 11.562 -8.211 -7.84 1 91.44 136 ALA B O 1
ATOM 2932 N N . ALA B 1 137 ? 10.938 -8.641 -5.754 1 93.38 137 ALA B N 1
ATOM 2933 C CA . ALA B 1 137 ? 12.273 -8.477 -5.184 1 93.38 137 ALA B CA 1
ATOM 2934 C C . ALA B 1 137 ? 13.078 -9.773 -5.289 1 93.38 137 ALA B C 1
ATOM 2936 O O . ALA B 1 137 ? 14.266 -9.797 -4.953 1 93.38 137 ALA B O 1
ATOM 2937 N N . GLY B 1 138 ? 12.445 -10.805 -5.652 1 93.88 138 GLY B N 1
ATOM 2938 C CA . GLY B 1 138 ? 13.148 -12.07 -5.801 1 93.88 138 GLY B CA 1
ATOM 2939 C C . GLY B 1 138 ? 13.281 -12.836 -4.5 1 93.88 138 GLY B C 1
ATOM 2940 O O . GLY B 1 138 ? 14.281 -13.516 -4.277 1 93.88 138 GLY B O 1
ATOM 2941 N N . VAL B 1 139 ? 12.344 -12.703 -3.627 1 96.44 139 VAL B N 1
ATOM 2942 C CA . VAL B 1 139 ? 12.305 -13.453 -2.377 1 96.44 139 VAL B CA 1
ATOM 2943 C C . VAL B 1 139 ? 12.109 -14.938 -2.672 1 96.44 139 VAL B C 1
ATOM 2945 O O . VAL B 1 139 ? 11.312 -15.305 -3.539 1 96.44 139 VAL B O 1
ATOM 2948 N N . ASP B 1 140 ? 12.852 -15.766 -1.903 1 97.5 140 ASP B N 1
ATOM 2949 C CA . ASP B 1 140 ? 12.828 -17.203 -2.16 1 97.5 140 ASP B CA 1
ATOM 2950 C C . ASP B 1 140 ? 11.609 -17.859 -1.508 1 97.5 140 ASP B C 1
ATOM 2952 O O . ASP B 1 140 ? 11.164 -18.922 -1.944 1 97.5 140 ASP B O 1
ATOM 2956 N N . GLY B 1 141 ? 11.156 -17.234 -0.473 1 97.38 141 GLY B N 1
ATOM 2957 C CA . GLY B 1 141 ? 10.008 -17.766 0.237 1 97.38 141 GLY B CA 1
ATOM 2958 C C . GLY B 1 141 ? 9.523 -16.875 1.358 1 97.38 141 GLY B C 1
ATOM 2959 O O . GLY B 1 141 ? 10.266 -16 1.822 1 97.38 141 GLY B O 1
ATOM 2960 N N . CYS B 1 142 ? 8.289 -17.141 1.739 1 97.62 142 CYS B N 1
ATOM 2961 C CA . CYS B 1 142 ? 7.668 -16.359 2.805 1 97.62 142 CYS B CA 1
ATOM 2962 C C . CYS B 1 142 ? 7.184 -17.25 3.934 1 97.62 142 CYS B C 1
ATOM 2964 O O . CYS B 1 142 ? 6.496 -18.25 3.686 1 97.62 142 CYS B O 1
ATOM 2966 N N . LEU B 1 143 ? 7.629 -16.938 5.133 1 96.81 143 LEU B N 1
ATOM 2967 C CA . LEU B 1 143 ? 7.078 -17.578 6.32 1 96.81 143 LEU B CA 1
ATOM 2968 C C . LEU B 1 143 ? 5.922 -16.766 6.891 1 96.81 143 LEU B C 1
ATOM 2970 O O . LEU B 1 143 ? 6.078 -15.578 7.191 1 96.81 143 LEU B O 1
ATOM 2974 N N . LEU B 1 144 ? 4.762 -17.406 6.977 1 96.38 144 LEU B N 1
ATOM 2975 C CA . LEU B 1 144 ? 3.578 -16.766 7.547 1 96.38 144 LEU B CA 1
ATOM 2976 C C . LEU B 1 144 ? 3.348 -17.234 8.977 1 96.38 144 LEU B C 1
ATOM 2978 O O . LEU B 1 144 ? 2.922 -18.359 9.211 1 96.38 144 LEU B O 1
ATOM 2982 N N . MET B 1 145 ? 3.629 -16.328 9.891 1 93.94 145 MET B N 1
ATOM 2983 C CA . MET B 1 145 ? 3.428 -16.656 11.305 1 93.94 145 MET B CA 1
ATOM 2984 C C . MET B 1 145 ? 1.947 -16.609 11.664 1 93.94 145 MET B C 1
ATOM 2986 O O . MET B 1 145 ? 1.129 -16.109 10.898 1 93.94 145 MET B O 1
ATOM 2990 N N . ALA B 1 146 ? 1.645 -17.156 12.867 1 91.5 146 ALA B N 1
ATOM 2991 C CA . ALA B 1 146 ? 0.273 -17.109 13.367 1 91.5 146 ALA B CA 1
ATOM 2992 C C . ALA B 1 146 ? -0.241 -15.672 13.422 1 91.5 146 ALA B C 1
ATOM 2994 O O . ALA B 1 146 ? 0.493 -14.758 13.797 1 91.5 146 ALA B O 1
ATOM 2995 N N . GLY B 1 147 ? -1.509 -15.555 13.023 1 91.62 147 GLY B N 1
ATOM 2996 C CA . GLY B 1 147 ? -2.113 -14.227 13.07 1 91.62 147 GLY B CA 1
ATOM 2997 C C . GLY B 1 147 ? -2.152 -13.539 11.719 1 91.62 147 GLY B C 1
ATOM 2998 O O . GLY B 1 147 ? -2.844 -12.531 11.547 1 91.62 147 GLY B O 1
ATOM 2999 N N . CYS B 1 148 ? -1.444 -14.102 10.727 1 95 148 CYS B N 1
ATOM 3000 C CA . CYS B 1 148 ? -1.484 -13.531 9.391 1 95 148 CYS B CA 1
ATOM 3001 C C . CYS B 1 148 ? -2.836 -13.781 8.727 1 95 148 CYS B C 1
ATOM 3003 O O . CYS B 1 148 ? -3.508 -14.766 9.039 1 95 148 CYS B O 1
ATOM 3005 N N . ALA B 1 149 ? -3.193 -12.859 7.922 1 95.94 149 ALA B N 1
ATOM 3006 C CA . ALA B 1 149 ? -4.379 -13.055 7.094 1 95.94 149 ALA B CA 1
ATOM 3007 C C . ALA B 1 149 ? -4.211 -14.258 6.168 1 95.94 149 ALA B C 1
ATOM 3009 O O . ALA B 1 149 ? -3.096 -14.742 5.969 1 95.94 149 ALA B O 1
ATOM 3010 N N . ASP B 1 150 ? -5.328 -14.734 5.688 1 96.56 150 ASP B N 1
ATOM 3011 C CA . ASP B 1 150 ? -5.324 -15.805 4.688 1 96.56 150 ASP B CA 1
ATOM 3012 C C . ASP B 1 150 ? -4.809 -15.297 3.344 1 96.56 150 ASP B C 1
ATOM 3014 O O . ASP B 1 150 ? -5.449 -14.461 2.705 1 96.56 150 ASP B O 1
ATOM 3018 N N . PRO B 1 151 ? -3.666 -15.836 2.877 1 97.62 151 PRO B N 1
ATOM 3019 C CA . PRO B 1 151 ? -3.098 -15.32 1.628 1 97.62 151 PRO B CA 1
ATOM 3020 C C . PRO B 1 151 ? -3.934 -15.695 0.405 1 97.62 151 PRO B C 1
ATOM 3022 O O . PRO B 1 151 ? -3.732 -15.141 -0.677 1 97.62 151 PRO B O 1
ATOM 3025 N N . TRP B 1 152 ? -4.902 -16.5 0.529 1 97.25 152 TRP B N 1
ATOM 3026 C CA . TRP B 1 152 ? -5.672 -17 -0.606 1 97.25 152 TRP B CA 1
ATOM 3027 C C . TRP B 1 152 ? -7.086 -16.422 -0.593 1 97.25 152 TRP B C 1
ATOM 3029 O O . TRP B 1 152 ? -7.918 -16.797 -1.428 1 97.25 152 TRP B O 1
ATOM 3039 N N . GLY B 1 153 ? -7.316 -15.594 0.351 1 95.44 153 GLY B N 1
ATOM 3040 C CA . GLY B 1 153 ? -8.57 -14.867 0.324 1 95.44 153 GLY B CA 1
ATOM 3041 C C . GLY B 1 153 ? -8.648 -13.852 -0.803 1 95.44 153 GLY B C 1
ATOM 3042 O O . GLY B 1 153 ? -7.621 -13.406 -1.318 1 95.44 153 GLY B O 1
ATOM 3043 N N . PRO B 1 154 ? -9.852 -13.406 -1.122 1 91.56 154 PRO B N 1
ATOM 3044 C CA . PRO B 1 154 ? -10.039 -12.547 -2.291 1 91.56 154 PRO B CA 1
ATOM 3045 C C . PRO B 1 154 ? -9.266 -11.234 -2.184 1 91.56 154 PRO B C 1
ATOM 3047 O O . PRO B 1 154 ? -8.625 -10.805 -3.15 1 91.56 154 PRO B O 1
ATOM 3050 N N . LYS B 1 155 ? -9.305 -10.656 -1.014 1 92.19 155 LYS B N 1
ATOM 3051 C CA . LYS B 1 155 ? -8.633 -9.367 -0.839 1 92.19 155 LYS B CA 1
ATOM 3052 C C . LYS B 1 155 ? -7.121 -9.516 -0.95 1 92.19 155 LYS B C 1
ATOM 3054 O O . LYS B 1 155 ? -6.457 -8.703 -1.588 1 92.19 155 LYS B O 1
ATOM 3059 N N . ALA B 1 156 ? -6.594 -10.555 -0.322 1 96.44 156 ALA B N 1
ATOM 3060 C CA . ALA B 1 156 ? -5.156 -10.805 -0.401 1 96.44 156 ALA B CA 1
ATOM 3061 C C . ALA B 1 156 ? -4.738 -11.141 -1.829 1 96.44 156 ALA B C 1
ATOM 3063 O O . ALA B 1 156 ? -3.703 -10.672 -2.309 1 96.44 156 ALA B O 1
ATOM 3064 N N . LEU B 1 157 ? -5.531 -11.859 -2.52 1 95.69 157 LEU B N 1
ATOM 3065 C CA . LEU B 1 157 ? -5.246 -12.242 -3.898 1 95.69 157 LEU B CA 1
ATOM 3066 C C . LEU B 1 157 ? -5.223 -11.016 -4.805 1 95.69 157 LEU B C 1
ATOM 3068 O O . LEU B 1 157 ? -4.324 -10.875 -5.641 1 95.69 157 LEU B O 1
ATOM 3072 N N . ARG B 1 158 ? -6.141 -10.211 -4.617 1 91.38 158 ARG B N 1
ATOM 3073 C CA . ARG B 1 158 ? -6.207 -9.008 -5.43 1 91.38 158 ARG B CA 1
ATOM 3074 C C . ARG B 1 158 ? -4.992 -8.117 -5.184 1 91.38 158 ARG B C 1
ATOM 3076 O O . ARG B 1 158 ? -4.41 -7.574 -6.125 1 91.38 158 ARG B O 1
ATOM 3083 N N . ALA B 1 159 ? -4.613 -8.023 -3.943 1 93.56 159 ALA B N 1
ATOM 3084 C CA . ALA B 1 159 ? -3.477 -7.184 -3.588 1 93.56 159 ALA B CA 1
ATOM 3085 C C . ALA B 1 159 ? -2.162 -7.812 -4.039 1 93.56 159 ALA B C 1
ATOM 3087 O O . ALA B 1 159 ? -1.219 -7.105 -4.398 1 93.56 159 ALA B O 1
ATOM 3088 N N . GLY B 1 160 ? -2.127 -9.094 -4.051 1 95.44 160 GLY B N 1
ATOM 3089 C CA . GLY B 1 160 ? -0.919 -9.82 -4.406 1 95.44 160 GLY B CA 1
ATOM 3090 C C . GLY B 1 160 ? -0.682 -9.891 -5.906 1 95.44 160 GLY B C 1
ATOM 3091 O O . GLY B 1 160 ? 0.45 -10.086 -6.352 1 95.44 160 GLY B O 1
ATOM 3092 N N . MET B 1 161 ? -1.768 -9.773 -6.652 1 92.44 161 MET B N 1
ATOM 3093 C CA . MET B 1 161 ? -1.726 -9.75 -8.109 1 92.44 161 MET B CA 1
ATOM 3094 C C . MET B 1 161 ? -0.895 -10.906 -8.656 1 92.44 161 MET B C 1
ATOM 3096 O O . MET B 1 161 ? 0.021 -10.695 -9.453 1 92.44 161 MET B O 1
ATOM 3100 N N . GLY B 1 162 ? -1.147 -12.086 -8.18 1 93.31 162 GLY B N 1
ATOM 3101 C CA . GLY B 1 162 ? -0.55 -13.289 -8.742 1 93.31 162 GLY B CA 1
ATOM 3102 C C . GLY B 1 162 ? 0.731 -13.695 -8.039 1 93.31 162 GLY B C 1
ATOM 3103 O O . GLY B 1 162 ? 1.305 -14.742 -8.344 1 93.31 162 GLY B O 1
ATOM 3104 N N . ALA B 1 163 ? 1.207 -12.906 -7.102 1 95.94 163 ALA B N 1
ATOM 3105 C CA . ALA B 1 163 ? 2.426 -13.242 -6.371 1 95.94 163 ALA B CA 1
ATOM 3106 C C . ALA B 1 163 ? 2.293 -14.594 -5.68 1 95.94 163 ALA B C 1
ATOM 3108 O O . ALA B 1 163 ? 3.271 -15.336 -5.559 1 95.94 163 ALA B O 1
ATOM 3109 N N . GLN B 1 164 ? 1.107 -14.93 -5.273 1 96.94 164 GLN B N 1
ATOM 3110 C CA . GLN B 1 164 ? 0.828 -16.172 -4.547 1 96.94 164 GLN B CA 1
ATOM 3111 C C . GLN B 1 164 ? 1.08 -17.391 -5.426 1 96.94 164 GLN B C 1
ATOM 3113 O O . GLN B 1 164 ? 1.244 -18.5 -4.918 1 96.94 164 GLN B O 1
ATOM 3118 N N . PHE B 1 165 ? 1.141 -17.125 -6.738 1 96.44 165 PHE B N 1
ATOM 3119 C CA . PHE B 1 165 ? 1.377 -18.219 -7.66 1 96.44 165 PHE B CA 1
ATOM 3120 C C . PHE B 1 165 ? 2.871 -18.438 -7.875 1 96.44 165 PHE B C 1
ATOM 3122 O O . PHE B 1 165 ? 3.277 -19.422 -8.492 1 96.44 165 PHE B O 1
ATOM 3129 N N . ARG B 1 166 ? 3.693 -17.547 -7.344 1 94.06 166 ARG B N 1
ATOM 3130 C CA . ARG B 1 166 ? 5.105 -17.547 -7.711 1 94.06 166 ARG B CA 1
ATOM 3131 C C . ARG B 1 166 ? 5.992 -17.625 -6.473 1 94.06 166 ARG B C 1
ATOM 3133 O O . ARG B 1 166 ? 7.148 -18.047 -6.555 1 94.06 166 ARG B O 1
ATOM 3140 N N . VAL B 1 167 ? 5.508 -17.25 -5.375 1 95.75 167 VAL B N 1
ATOM 3141 C CA . VAL B 1 167 ? 6.32 -17.188 -4.164 1 95.75 167 VAL B CA 1
ATOM 3142 C C . VAL B 1 167 ? 5.906 -18.312 -3.209 1 95.75 167 VAL B C 1
ATOM 3144 O O . VAL B 1 167 ? 4.773 -18.328 -2.725 1 95.75 167 VAL B O 1
ATOM 3147 N N . PRO B 1 168 ? 6.863 -19.219 -2.906 1 97.75 168 PRO B N 1
ATOM 3148 C CA . PRO B 1 168 ? 6.539 -20.234 -1.907 1 97.75 168 PRO B CA 1
ATOM 3149 C C . PRO B 1 168 ? 6.191 -19.641 -0.546 1 97.75 168 PRO B C 1
ATOM 3151 O O . PRO B 1 168 ? 6.832 -18.688 -0.106 1 97.75 168 PRO B O 1
ATOM 3154 N N . MET B 1 169 ? 5.09 -20.188 0.017 1 97.5 169 MET B N 1
ATOM 3155 C CA . MET B 1 169 ? 4.66 -19.734 1.341 1 97.5 169 MET B CA 1
ATOM 3156 C C . MET B 1 169 ? 4.566 -20.922 2.303 1 97.5 169 MET B C 1
ATOM 3158 O O . MET B 1 169 ? 4.109 -22 1.924 1 97.5 169 MET B O 1
ATOM 3162 N N . MET B 1 170 ? 5.023 -20.672 3.496 1 95.81 170 MET B N 1
ATOM 3163 C CA . MET B 1 170 ? 4.949 -21.688 4.539 1 95.81 170 MET B CA 1
ATOM 3164 C C . MET B 1 170 ? 4.336 -21.125 5.816 1 95.81 170 MET B C 1
ATOM 3166 O O . MET B 1 170 ? 4.801 -20.109 6.332 1 95.81 170 MET B O 1
ATOM 3170 N N . GLN B 1 171 ? 3.295 -21.781 6.281 1 94.62 171 GLN B N 1
ATOM 3171 C CA . GLN B 1 171 ? 2.713 -21.406 7.566 1 94.62 171 GLN B CA 1
ATOM 3172 C C . GLN B 1 171 ? 3.541 -21.938 8.727 1 94.62 171 GLN B C 1
ATOM 3174 O O . GLN B 1 171 ? 3.918 -23.125 8.734 1 94.62 171 GLN B O 1
ATOM 3179 N N . VAL B 1 172 ? 3.871 -21.062 9.617 1 93.25 172 VAL B N 1
ATOM 3180 C CA . VAL B 1 172 ? 4.637 -21.453 10.789 1 93.25 172 VAL B CA 1
ATOM 3181 C C . VAL B 1 172 ? 3.898 -21.031 12.055 1 93.25 172 VAL B C 1
ATOM 3183 O O . VAL B 1 172 ? 3.502 -19.875 12.195 1 93.25 172 VAL B O 1
ATOM 3186 N N . ASP B 1 173 ? 3.785 -21.906 12.984 1 90.06 173 ASP B N 1
ATOM 3187 C CA . ASP B 1 173 ? 2.883 -21.672 14.109 1 90.06 173 ASP B CA 1
ATOM 3188 C C . ASP B 1 173 ? 3.609 -20.984 15.266 1 90.06 173 ASP B C 1
ATOM 3190 O O . ASP B 1 173 ? 2.975 -20.438 16.172 1 90.06 173 ASP B O 1
ATOM 3194 N N . SER B 1 174 ? 4.98 -21.156 15.258 1 88.44 174 SER B N 1
ATOM 3195 C CA . SER B 1 174 ? 5.715 -20.609 16.391 1 88.44 174 SER B CA 1
ATOM 3196 C C . SER B 1 174 ? 7.027 -19.969 15.945 1 88.44 174 SER B C 1
ATOM 3198 O O . SER B 1 174 ? 7.586 -20.359 14.914 1 88.44 174 SER B O 1
ATOM 3200 N N . TRP B 1 175 ? 7.457 -19.094 16.734 1 87.25 175 TRP B N 1
ATOM 3201 C CA . TRP B 1 175 ? 8.734 -18.453 16.453 1 87.25 175 TRP B CA 1
ATOM 3202 C C . TRP B 1 175 ? 9.891 -19.453 16.594 1 87.25 175 TRP B C 1
ATOM 3204 O O . TRP B 1 175 ? 10.883 -19.359 15.867 1 87.25 175 TRP B O 1
ATOM 3214 N N . ALA B 1 176 ? 9.742 -20.344 17.531 1 87.5 176 ALA B N 1
ATOM 3215 C CA . ALA B 1 176 ? 10.758 -21.391 17.656 1 87.5 176 ALA B CA 1
ATOM 3216 C C . ALA B 1 176 ? 10.922 -22.172 16.359 1 87.5 176 ALA B C 1
ATOM 3218 O O . ALA B 1 176 ? 12.039 -22.438 15.922 1 87.5 176 ALA B O 1
ATOM 3219 N N . GLY B 1 177 ? 9.836 -22.516 15.781 1 89.94 177 GLY B N 1
ATOM 3220 C CA . GLY B 1 177 ? 9.867 -23.203 14.5 1 89.94 177 GLY B CA 1
ATOM 3221 C C . GLY B 1 177 ? 10.469 -22.375 13.391 1 89.94 177 GLY B C 1
ATOM 3222 O O . GLY B 1 177 ? 11.281 -22.859 12.602 1 89.94 177 GLY B O 1
ATOM 3223 N N . ALA B 1 178 ? 10.078 -21.125 13.32 1 91.31 178 ALA B N 1
ATOM 3224 C CA . ALA B 1 178 ? 10.625 -20.219 12.312 1 91.31 178 ALA B CA 1
ATOM 3225 C C . ALA B 1 178 ? 12.133 -20.062 12.477 1 91.31 178 ALA B C 1
ATOM 3227 O O . ALA B 1 178 ? 12.883 -20.172 11.5 1 91.31 178 ALA B O 1
ATOM 3228 N N . ALA B 1 179 ? 12.516 -19.844 13.688 1 89.19 179 ALA B N 1
ATOM 3229 C CA . ALA B 1 179 ? 13.93 -19.656 13.984 1 89.19 179 ALA B CA 1
ATOM 3230 C C . ALA B 1 179 ? 14.75 -20.875 13.609 1 89.19 179 ALA B C 1
ATOM 3232 O O . ALA B 1 179 ? 15.844 -20.766 13.062 1 89.19 179 ALA B O 1
ATOM 3233 N N . ALA B 1 180 ? 14.242 -22.031 13.906 1 90.88 180 ALA B N 1
ATOM 3234 C CA . ALA B 1 180 ? 14.922 -23.281 13.562 1 90.88 180 ALA B CA 1
ATOM 3235 C C . ALA B 1 180 ? 15.172 -23.375 12.062 1 90.88 180 ALA B C 1
ATOM 3237 O O . ALA B 1 180 ? 16.281 -23.703 11.625 1 90.88 180 ALA B O 1
ATOM 3238 N N . SER B 1 181 ? 14.18 -23.031 11.312 1 92.88 181 SER B N 1
ATOM 3239 C CA . SER B 1 181 ? 14.305 -23.062 9.859 1 92.88 181 SER B CA 1
ATOM 3240 C C . SER B 1 181 ? 15.336 -22.047 9.367 1 92.88 181 SER B C 1
ATOM 3242 O O . SER B 1 181 ? 16.188 -22.375 8.539 1 92.88 181 SER B O 1
ATOM 3244 N N . LEU B 1 182 ? 15.242 -20.922 9.891 1 93.5 182 LEU B N 1
ATOM 3245 C CA . LEU B 1 182 ? 16.109 -19.828 9.461 1 93.5 182 LEU B CA 1
ATOM 3246 C C . LEU B 1 182 ? 17.578 -20.141 9.797 1 93.5 182 LEU B C 1
ATOM 3248 O O . LEU B 1 182 ? 18.469 -19.859 9 1 93.5 182 LEU B O 1
ATOM 3252 N N . VAL B 1 183 ? 17.781 -20.719 10.969 1 92.06 183 VAL B N 1
ATOM 3253 C CA . VAL B 1 183 ? 19.125 -21.125 11.375 1 92.06 183 VAL B CA 1
ATOM 3254 C C . VAL B 1 183 ? 19.641 -22.219 10.445 1 92.06 183 VAL B C 1
ATOM 3256 O O . VAL B 1 183 ? 20.781 -22.156 9.977 1 92.06 183 VAL B O 1
ATOM 3259 N N . GLU B 1 184 ? 18.812 -23.125 10.211 1 93.81 184 GLU B N 1
ATOM 3260 C CA . GLU B 1 184 ? 19.172 -24.203 9.305 1 93.81 184 GLU B CA 1
ATOM 3261 C C . GLU B 1 184 ? 19.562 -23.672 7.93 1 93.81 184 GLU B C 1
ATOM 3263 O O . GLU B 1 184 ? 20.469 -24.188 7.293 1 93.81 184 GLU B O 1
ATOM 3268 N N . TRP B 1 185 ? 18.938 -22.625 7.523 1 95.12 185 TRP B N 1
ATOM 3269 C CA . TRP B 1 185 ? 19.156 -22.047 6.199 1 95.12 185 TRP B CA 1
ATOM 3270 C C . TRP B 1 185 ? 20.328 -21.078 6.215 1 95.12 185 TRP B C 1
ATOM 3272 O O . TRP B 1 185 ? 20.75 -20.578 5.164 1 95.12 185 TRP B O 1
ATOM 3282 N N . GLY B 1 186 ? 20.844 -20.781 7.41 1 94.25 186 GLY B N 1
ATOM 3283 C CA . GLY B 1 186 ? 21.953 -19.875 7.527 1 94.25 186 GLY B CA 1
ATOM 3284 C C . GLY B 1 186 ? 21.562 -18.422 7.332 1 94.25 186 GLY B C 1
ATOM 3285 O O . GLY B 1 186 ? 22.375 -17.594 6.918 1 94.25 186 GLY B O 1
ATOM 3286 N N . CYS B 1 187 ? 20.328 -18.078 7.637 1 93.88 187 CYS B N 1
ATOM 3287 C CA . CYS B 1 187 ? 19.828 -16.719 7.406 1 93.88 187 CYS B CA 1
ATOM 3288 C C . CYS B 1 187 ? 20.094 -15.828 8.609 1 93.88 187 CYS B C 1
ATOM 3290 O O . CYS B 1 187 ? 19.781 -16.203 9.742 1 93.88 187 CYS B O 1
ATOM 3292 N N . ALA B 1 188 ? 20.625 -14.617 8.375 1 90.5 188 ALA B N 1
ATOM 3293 C CA . ALA B 1 188 ? 20.609 -13.562 9.391 1 90.5 188 ALA B CA 1
ATOM 3294 C C . ALA B 1 188 ? 19.219 -12.945 9.516 1 90.5 188 ALA B C 1
ATOM 3296 O O . ALA B 1 188 ? 18.625 -12.547 8.516 1 90.5 188 ALA B O 1
ATOM 3297 N N . ILE B 1 189 ? 18.734 -12.875 10.734 1 88.12 189 ILE B N 1
ATOM 3298 C CA . ILE B 1 189 ? 17.391 -12.383 10.961 1 88.12 189 ILE B CA 1
ATOM 3299 C C . ILE B 1 189 ? 17.422 -10.875 11.203 1 88.12 189 ILE B C 1
ATOM 3301 O O . ILE B 1 189 ? 18.109 -10.398 12.102 1 88.12 189 ILE B O 1
ATOM 3305 N N . ARG B 1 190 ? 16.641 -10.18 10.328 1 84.94 190 ARG B N 1
ATOM 3306 C CA . ARG B 1 190 ? 16.578 -8.727 10.422 1 84.94 190 ARG B CA 1
ATOM 3307 C C . ARG B 1 190 ? 15.125 -8.242 10.492 1 84.94 190 ARG B C 1
ATOM 3309 O O . ARG B 1 190 ? 14.258 -8.773 9.805 1 84.94 190 ARG B O 1
ATOM 3316 N N . ALA B 1 191 ? 14.844 -7.227 11.359 1 79.38 191 ALA B N 1
ATOM 3317 C CA . ALA B 1 191 ? 13.477 -6.742 11.531 1 79.38 191 ALA B CA 1
ATOM 3318 C C . ALA B 1 191 ? 13.328 -5.316 11.008 1 79.38 191 ALA B C 1
ATOM 3320 O O . ALA B 1 191 ? 14.219 -4.48 11.219 1 79.38 191 ALA B O 1
ATOM 3321 N N . ALA B 1 192 ? 12.289 -5.191 10.234 1 67.5 192 ALA B N 1
ATOM 3322 C CA . ALA B 1 192 ? 11.922 -3.832 9.836 1 67.5 192 ALA B CA 1
ATOM 3323 C C . ALA B 1 192 ? 11.141 -3.129 10.945 1 67.5 192 ALA B C 1
ATOM 3325 O O . ALA B 1 192 ? 9.945 -3.359 11.117 1 67.5 192 ALA B O 1
ATOM 3326 N N . ASP B 1 193 ? 11.805 -2.658 12.055 1 59.97 193 ASP B N 1
ATOM 3327 C CA . ASP B 1 193 ? 11.062 -2.078 13.164 1 59.97 193 ASP B CA 1
ATOM 3328 C C . ASP B 1 193 ? 11.555 -0.666 13.477 1 59.97 193 ASP B C 1
ATOM 3330 O O . ASP B 1 193 ? 12.703 -0.322 13.18 1 59.97 193 ASP B O 1
ATOM 3334 N N . ALA B 1 194 ? 10.609 0.086 13.82 1 53.56 194 ALA B N 1
ATOM 3335 C CA . ALA B 1 194 ? 10.773 1.478 14.234 1 53.56 194 ALA B CA 1
ATOM 3336 C C . ALA B 1 194 ? 11.914 1.62 15.242 1 53.56 194 ALA B C 1
ATOM 3338 O O . ALA B 1 194 ? 12.594 2.646 15.273 1 53.56 194 ALA B O 1
ATOM 3339 N N . GLY B 1 195 ? 12.125 0.641 15.977 1 51.97 195 GLY B N 1
ATOM 3340 C CA . GLY B 1 195 ? 13.039 0.849 17.094 1 51.97 195 GLY B CA 1
ATOM 3341 C C . GLY B 1 195 ? 14.461 0.429 16.781 1 51.97 195 GLY B C 1
ATOM 3342 O O . GLY B 1 195 ? 15.297 0.347 17.688 1 51.97 195 GLY B O 1
ATOM 3343 N N . GLY B 1 196 ? 14.656 0.312 15.43 1 57.16 196 GLY B N 1
ATOM 3344 C CA . GLY B 1 196 ? 15.992 -0.194 15.164 1 57.16 196 GLY B CA 1
ATOM 3345 C C . GLY B 1 196 ? 17.031 0.901 15.07 1 57.16 196 GLY B C 1
ATOM 3346 O O . GLY B 1 196 ? 16.703 2.088 15.094 1 57.16 196 GLY B O 1
ATOM 3347 N N . THR B 1 197 ? 18.297 0.518 15.375 1 52.94 197 THR B N 1
ATOM 3348 C CA . THR B 1 197 ? 19.438 1.429 15.461 1 52.94 197 THR B CA 1
ATOM 3349 C C . THR B 1 197 ? 20.141 1.553 14.109 1 52.94 197 THR B C 1
ATOM 3351 O O . THR B 1 197 ? 20.984 2.432 13.922 1 52.94 197 THR B O 1
ATOM 3354 N N . SER B 1 198 ? 19.766 0.646 13.195 1 60.53 198 SER B N 1
ATOM 3355 C CA . SER B 1 198 ? 20.5 0.671 11.93 1 60.53 198 SER B CA 1
ATOM 3356 C C . SER B 1 198 ? 19.547 0.911 10.758 1 60.53 198 SER B C 1
ATOM 3358 O O . SER B 1 198 ? 18.438 0.403 10.742 1 60.53 198 SER B O 1
ATOM 3360 N N . ALA B 1 199 ? 20.141 1.777 9.836 1 71.12 199 ALA B N 1
ATOM 3361 C CA . ALA B 1 199 ? 19.391 1.974 8.594 1 71.12 199 ALA B CA 1
ATOM 3362 C C . ALA B 1 199 ? 19.359 0.688 7.773 1 71.12 199 ALA B C 1
ATOM 3364 O O . ALA B 1 199 ? 20.297 -0.113 7.816 1 71.12 199 ALA B O 1
ATOM 3365 N N . HIS B 1 200 ? 18.25 0.482 7.18 1 76.5 200 HIS B N 1
ATOM 3366 C CA . HIS B 1 200 ? 18.062 -0.725 6.387 1 76.5 200 HIS B CA 1
ATOM 3367 C C . HIS B 1 200 ? 19.109 -0.835 5.285 1 76.5 200 HIS B C 1
ATOM 3369 O O . HIS B 1 200 ? 19.406 -1.937 4.82 1 76.5 200 HIS B O 1
ATOM 3375 N N . TYR B 1 201 ? 19.734 0.261 4.867 1 76.38 201 TYR B N 1
ATOM 3376 C CA . TYR B 1 201 ? 20.734 0.204 3.811 1 76.38 201 TYR B CA 1
ATOM 3377 C C . TYR B 1 201 ? 22.125 0.046 4.398 1 76.38 201 TYR B C 1
ATOM 3379 O O . TYR B 1 201 ? 23.109 -0.132 3.662 1 76.38 201 TYR B O 1
ATOM 3387 N N . ASP B 1 202 ? 22.172 0.027 5.73 1 81.06 202 ASP B N 1
ATOM 3388 C CA . ASP B 1 202 ? 23.453 -0.208 6.398 1 81.06 202 ASP B CA 1
ATOM 3389 C C . ASP B 1 202 ? 23.656 -1.692 6.691 1 81.06 202 ASP B C 1
ATOM 3391 O O . ASP B 1 202 ? 24.766 -2.125 7 1 81.06 202 ASP B O 1
ATOM 3395 N N . CYS B 1 203 ? 22.625 -2.412 6.527 1 83.38 203 CYS B N 1
ATOM 3396 C CA . CYS B 1 203 ? 22.703 -3.855 6.715 1 83.38 203 CYS B CA 1
ATOM 3397 C C . CYS B 1 203 ? 23.219 -4.543 5.457 1 83.38 203 CYS B C 1
ATOM 3399 O O . CYS B 1 203 ? 22.906 -4.121 4.34 1 83.38 203 CYS B O 1
ATOM 3401 N N . ASP B 1 204 ? 24.031 -5.602 5.676 1 88.31 204 ASP B N 1
ATOM 3402 C CA . ASP B 1 204 ? 24.516 -6.383 4.543 1 88.31 204 ASP B CA 1
ATOM 3403 C C . ASP B 1 204 ? 23.5 -7.449 4.141 1 88.31 204 ASP B C 1
ATOM 3405 O O . ASP B 1 204 ? 23.312 -8.445 4.848 1 88.31 204 ASP B O 1
ATOM 3409 N N . TRP B 1 205 ? 22.922 -7.23 2.986 1 91.88 205 TRP B N 1
ATOM 3410 C CA . TRP B 1 205 ? 21.859 -8.109 2.523 1 91.88 205 TRP B CA 1
ATOM 3411 C C . TRP B 1 205 ? 22.375 -9.109 1.498 1 91.88 205 TRP B C 1
ATOM 3413 O O . TRP B 1 205 ? 21.609 -9.898 0.937 1 91.88 205 TRP B O 1
ATOM 3423 N N . ARG B 1 206 ? 23.703 -9.164 1.265 1 93 206 ARG B N 1
ATOM 3424 C CA . ARG B 1 206 ? 24.281 -9.992 0.212 1 93 206 ARG B CA 1
ATOM 3425 C C . ARG B 1 206 ? 24.312 -11.461 0.625 1 93 206 ARG B C 1
ATOM 3427 O O . ARG B 1 206 ? 24.188 -12.352 -0.219 1 93 206 ARG B O 1
ATOM 3434 N N . ASP B 1 207 ? 24.375 -11.664 1.95 1 92.88 207 ASP B N 1
ATOM 3435 C CA . ASP B 1 207 ? 24.328 -13.031 2.467 1 92.88 207 ASP B CA 1
ATOM 3436 C C . ASP B 1 207 ? 22.906 -13.461 2.787 1 92.88 207 ASP B C 1
ATOM 3438 O O . ASP B 1 207 ? 21.984 -12.648 2.721 1 92.88 207 ASP B O 1
ATOM 3442 N N . ALA B 1 208 ? 22.766 -14.766 3.078 1 95.75 208 ALA B N 1
ATOM 3443 C CA . ALA B 1 208 ? 21.438 -15.289 3.412 1 95.75 208 ALA B CA 1
ATOM 3444 C C . ALA B 1 208 ? 20.812 -14.5 4.559 1 95.75 208 ALA B C 1
ATOM 3446 O O . ALA B 1 208 ? 21.422 -14.344 5.621 1 95.75 208 ALA B O 1
ATOM 3447 N N . SER B 1 209 ? 19.609 -13.953 4.301 1 94.56 209 SER B N 1
ATOM 3448 C CA . SER B 1 209 ? 18.969 -13.047 5.25 1 94.56 209 SER B CA 1
ATOM 3449 C C . SER B 1 209 ? 17.453 -13.273 5.285 1 94.56 209 SER B C 1
ATOM 3451 O O . SER B 1 209 ? 16.859 -13.695 4.293 1 94.56 209 SER B O 1
ATOM 3453 N N . ALA B 1 210 ? 16.969 -13.039 6.465 1 94.44 210 ALA B N 1
ATOM 3454 C CA . ALA B 1 210 ? 15.516 -13.023 6.652 1 94.44 210 ALA B CA 1
ATOM 3455 C C . ALA B 1 210 ? 15.039 -11.656 7.156 1 94.44 210 ALA B C 1
ATOM 3457 O O . ALA B 1 210 ? 15.617 -11.109 8.102 1 94.44 210 ALA B O 1
ATOM 3458 N N . LEU B 1 211 ? 14.062 -11.148 6.457 1 93.19 211 LEU B N 1
ATOM 3459 C CA . LEU B 1 211 ? 13.422 -9.914 6.91 1 93.19 211 LEU B CA 1
ATOM 3460 C C . LEU B 1 211 ? 12.133 -10.219 7.66 1 93.19 211 LEU B C 1
ATOM 3462 O O . LEU B 1 211 ? 11.242 -10.875 7.125 1 93.19 211 LEU B O 1
ATOM 3466 N N . VAL B 1 212 ? 12.047 -9.719 8.852 1 91.19 212 VAL B N 1
ATOM 3467 C CA . VAL B 1 212 ? 10.82 -9.852 9.641 1 91.19 212 VAL B CA 1
ATOM 3468 C C . VAL B 1 212 ? 10.008 -8.555 9.555 1 91.19 212 VAL B C 1
ATOM 3470 O O . VAL B 1 212 ? 10.523 -7.473 9.836 1 91.19 212 VAL B O 1
ATOM 3473 N N . VAL B 1 213 ? 8.734 -8.68 9.086 1 90.81 213 VAL B N 1
ATOM 3474 C CA . VAL B 1 213 ? 7.816 -7.547 9.031 1 90.81 213 VAL B CA 1
ATOM 3475 C C . VAL B 1 213 ? 6.602 -7.816 9.914 1 90.81 213 VAL B C 1
ATOM 3477 O O . VAL B 1 213 ? 5.957 -8.867 9.789 1 90.81 213 VAL B O 1
ATOM 3480 N N . GLY B 1 214 ? 6.09 -6.84 10.688 1 82.12 214 GLY B N 1
ATOM 3481 C CA . GLY B 1 214 ? 4.883 -6.992 11.484 1 82.12 214 GLY B CA 1
ATOM 3482 C C . GLY B 1 214 ? 5.047 -6.516 12.914 1 82.12 214 GLY B C 1
ATOM 3483 O O . GLY B 1 214 ? 5.988 -5.785 13.219 1 82.12 214 GLY B O 1
ATOM 3484 N N . SER B 1 215 ? 3.873 -6.617 13.797 1 63.56 215 SER B N 1
ATOM 3485 C CA . SER B 1 215 ? 3.666 -6.078 15.141 1 63.56 215 SER B CA 1
ATOM 3486 C C . SER B 1 215 ? 4.832 -6.43 16.062 1 63.56 215 SER B C 1
ATOM 3488 O O . SER B 1 215 ? 5.262 -5.602 16.859 1 63.56 215 SER B O 1
ATOM 3490 N N . GLU B 1 216 ? 5.035 -7.691 16.328 1 50.12 216 GLU B N 1
ATOM 3491 C CA . GLU B 1 216 ? 5.938 -8.148 17.375 1 50.12 216 GLU B CA 1
ATOM 3492 C C . GLU B 1 216 ? 7.387 -8.18 16.891 1 50.12 216 GLU B C 1
ATOM 3494 O O . GLU B 1 216 ? 8.219 -8.898 17.453 1 50.12 216 GLU B O 1
ATOM 3499 N N . ALA B 1 217 ? 7.68 -7.5 15.68 1 47.5 217 ALA B N 1
ATOM 3500 C CA . ALA B 1 217 ? 9.055 -7.637 15.211 1 47.5 217 ALA B CA 1
ATOM 3501 C C . ALA B 1 217 ? 10.047 -7.352 16.328 1 47.5 217 ALA B C 1
ATOM 3503 O O . ALA B 1 217 ? 11.164 -7.879 16.328 1 47.5 217 ALA B O 1
ATOM 3504 N N . HIS B 1 218 ? 9.641 -6.57 17.266 1 48.38 218 HIS B N 1
ATOM 3505 C CA . HIS B 1 218 ? 10.547 -6.195 18.344 1 48.38 218 HIS B CA 1
ATOM 3506 C C . HIS B 1 218 ? 11.055 -7.426 19.094 1 48.38 218 HIS B C 1
ATOM 3508 O O . HIS B 1 218 ? 12.195 -7.449 19.562 1 48.38 218 HIS B O 1
ATOM 3514 N N . GLY B 1 219 ? 10.188 -8.305 19.344 1 42.81 219 GLY B N 1
ATOM 3515 C CA . GLY B 1 219 ? 10.648 -9.305 20.297 1 42.81 219 GLY B CA 1
ATOM 3516 C C . GLY B 1 219 ? 11.648 -10.281 19.719 1 42.81 219 GLY B C 1
ATOM 3517 O O . GLY B 1 219 ? 12.266 -11.055 20.438 1 42.81 219 GLY B O 1
ATOM 3518 N N . ILE B 1 220 ? 11.555 -10.516 18.594 1 42.38 220 ILE B N 1
ATOM 3519 C CA . ILE B 1 220 ? 12.352 -11.664 18.156 1 42.38 220 ILE B CA 1
ATOM 3520 C C . ILE B 1 220 ? 13.648 -11.18 17.531 1 42.38 220 ILE B C 1
ATOM 3522 O O . ILE B 1 220 ? 14.539 -11.977 17.234 1 42.38 220 ILE B O 1
ATOM 3526 N N . SER B 1 221 ? 13.695 -9.984 16.844 1 48.53 221 SER B N 1
ATOM 3527 C CA . SER B 1 221 ? 14.812 -9.719 15.938 1 48.53 221 SER B CA 1
ATOM 3528 C C . SER B 1 221 ? 16.047 -9.25 16.703 1 48.53 221 SER B C 1
ATOM 3530 O O . SER B 1 221 ? 15.922 -8.531 17.703 1 48.53 221 SER B O 1
ATOM 3532 N N . ARG B 1 222 ? 17.094 -9.953 16.625 1 46.75 222 ARG B N 1
ATOM 3533 C CA . ARG B 1 222 ? 18.391 -9.469 17.109 1 46.75 222 ARG B CA 1
ATOM 3534 C C . ARG B 1 222 ? 18.688 -8.07 16.578 1 46.75 222 ARG B C 1
ATOM 3536 O O . ARG B 1 222 ? 19.266 -7.242 17.297 1 46.75 222 ARG B O 1
ATOM 3543 N N . GLU B 1 223 ? 18.75 -7.934 15.258 1 42.69 223 GLU B N 1
ATOM 3544 C CA . GLU B 1 223 ? 19.047 -6.625 14.688 1 42.69 223 GLU B CA 1
ATOM 3545 C C . GLU B 1 223 ? 17.766 -5.922 14.219 1 42.69 223 GLU B C 1
ATOM 3547 O O . GLU B 1 223 ? 17.047 -6.441 13.367 1 42.69 223 GLU B O 1
ATOM 3552 N N . VAL B 1 224 ? 17.312 -5.215 15.102 1 43.47 224 VAL B N 1
ATOM 3553 C CA . VAL B 1 224 ? 16.156 -4.379 14.805 1 43.47 224 VAL B CA 1
ATOM 3554 C C . VAL B 1 224 ? 16.578 -3.201 13.93 1 43.47 224 VAL B C 1
ATOM 3556 O O . VAL B 1 224 ? 17.516 -2.475 14.258 1 43.47 224 VAL B O 1
ATOM 3559 N N . LEU B 1 225 ? 16.25 -3.166 12.719 1 44.84 225 LEU B N 1
ATOM 3560 C CA . LEU B 1 225 ? 16.609 -2.145 11.742 1 44.84 225 LEU B CA 1
ATOM 3561 C C . LEU B 1 225 ? 15.945 -0.815 12.07 1 44.84 225 LEU B C 1
ATOM 3563 O O . LEU B 1 225 ? 14.766 -0.781 12.43 1 44.84 225 LEU B O 1
ATOM 3567 N N . ALA B 1 226 ? 16.812 0.084 12.766 1 45.78 226 ALA B N 1
ATOM 3568 C CA . ALA B 1 226 ? 16.281 1.428 12.961 1 45.78 226 ALA B CA 1
ATOM 3569 C C . ALA B 1 226 ? 16.844 2.4 11.93 1 45.78 226 ALA B C 1
ATOM 3571 O O . ALA B 1 226 ? 17.984 2.242 11.477 1 45.78 226 ALA B O 1
ATOM 3572 N N . ASP B 1 227 ? 16.047 2.861 11.008 1 47.59 227 ASP B N 1
ATOM 3573 C CA . ASP B 1 227 ? 16.578 3.934 10.18 1 47.59 227 ASP B CA 1
ATOM 3574 C C . ASP B 1 227 ? 17.078 5.098 11.031 1 47.59 227 ASP B C 1
ATOM 3576 O O . ASP B 1 227 ? 16.359 5.57 11.914 1 47.59 227 ASP B O 1
ATOM 3580 N N . PRO B 1 228 ? 18.438 5.238 11.195 1 41.06 228 PRO B N 1
ATOM 3581 C CA . PRO B 1 228 ? 19 6.285 12.055 1 41.06 228 PRO B CA 1
ATOM 3582 C C . PRO B 1 228 ? 18.141 7.547 12.086 1 41.06 228 PRO B C 1
ATOM 3584 O O . PRO B 1 228 ? 18.125 8.266 13.086 1 41.06 228 PRO B O 1
ATOM 3587 N N . ARG B 1 229 ? 18 8.297 10.977 1 45.5 229 ARG B N 1
ATOM 3588 C CA . ARG B 1 229 ? 17.234 9.531 11.117 1 45.5 229 ARG B CA 1
ATOM 3589 C C . ARG B 1 229 ? 15.781 9.234 11.453 1 45.5 229 ARG B C 1
ATOM 3591 O O . ARG B 1 229 ? 15.18 8.328 10.875 1 45.5 229 ARG B O 1
ATOM 3598 N N . ALA B 1 230 ? 15.273 9.391 12.656 1 40.75 230 ALA B N 1
ATOM 3599 C CA . ALA B 1 230 ? 14.062 9.297 13.477 1 40.75 230 ALA B CA 1
ATOM 3600 C C . ALA B 1 230 ? 12.812 9.305 12.609 1 40.75 230 ALA B C 1
ATOM 3602 O O . ALA B 1 230 ? 12.617 10.203 11.789 1 40.75 230 ALA B O 1
ATOM 3603 N N . GLY B 1 231 ? 11.984 8.234 12.516 1 48.72 231 GLY B N 1
ATOM 3604 C CA . GLY B 1 231 ? 10.562 8.289 12.219 1 48.72 231 GLY B CA 1
ATOM 3605 C C . GLY B 1 231 ? 10.219 7.758 10.836 1 48.72 231 GLY B C 1
ATOM 3606 O O . GLY B 1 231 ? 9.047 7.75 10.445 1 48.72 231 GLY B O 1
ATOM 3607 N N . ASP B 1 232 ? 11.43 7.219 10.016 1 60.38 232 ASP B N 1
ATOM 3608 C CA . ASP B 1 232 ? 11.188 7.184 8.578 1 60.38 232 ASP B CA 1
ATOM 3609 C C . ASP B 1 232 ? 10.383 5.945 8.188 1 60.38 232 ASP B C 1
ATOM 3611 O O . ASP B 1 232 ? 9.242 6.059 7.73 1 60.38 232 ASP B O 1
ATOM 3615 N N . LEU B 1 233 ? 11.031 4.699 8.562 1 59.56 233 LEU B N 1
ATOM 3616 C CA . LEU B 1 233 ? 10.289 3.521 8.125 1 59.56 233 LEU B CA 1
ATOM 3617 C C . LEU B 1 233 ? 9.117 3.244 9.062 1 59.56 233 LEU B C 1
ATOM 3619 O O . LEU B 1 233 ? 8.086 2.715 8.641 1 59.56 233 LEU B O 1
ATOM 3623 N N . GLU B 1 234 ? 9.258 3.764 10.273 1 62.97 234 GLU B N 1
ATOM 3624 C CA . GLU B 1 234 ? 8.266 3.484 11.297 1 62.97 234 GLU B CA 1
ATOM 3625 C C . GLU B 1 234 ? 6.957 4.223 11.016 1 62.97 234 GLU B C 1
ATOM 3627 O O . GLU B 1 234 ? 5.895 3.812 11.484 1 62.97 234 GLU B O 1
ATOM 3632 N N . SER B 1 235 ? 7.211 5.152 10.359 1 76.5 235 SER B N 1
ATOM 3633 C CA . SER B 1 235 ? 6.027 5.961 10.078 1 76.5 235 SER B CA 1
ATOM 3634 C C . SER B 1 235 ? 5.266 5.422 8.867 1 76.5 235 SER B C 1
ATOM 3636 O O . SER B 1 235 ? 4.152 5.871 8.578 1 76.5 235 SER B O 1
ATOM 3638 N N . LEU B 1 236 ? 5.93 4.348 8.398 1 87.56 236 LEU B N 1
ATOM 3639 C CA . LEU B 1 236 ? 5.344 3.83 7.168 1 87.56 236 LEU B CA 1
ATOM 3640 C C . LEU B 1 236 ? 4.422 2.65 7.461 1 87.56 236 LEU B C 1
ATOM 3642 O O . LEU B 1 236 ? 4.477 2.066 8.547 1 87.56 236 LEU B O 1
ATOM 3646 N N . ASN B 1 237 ? 3.529 2.42 6.582 1 88.12 237 ASN B N 1
ATOM 3647 C CA . ASN B 1 237 ? 2.783 1.166 6.566 1 88.12 237 ASN B CA 1
ATOM 3648 C C . ASN B 1 237 ? 3.717 -0.04 6.527 1 88.12 237 ASN B C 1
ATOM 3650 O O . ASN B 1 237 ? 4.715 -0.034 5.805 1 88.12 237 ASN B O 1
ATOM 3654 N N . ALA B 1 238 ? 3.344 -1.061 7.242 1 88.19 238 ALA B N 1
ATOM 3655 C CA . ALA B 1 238 ? 4.227 -2.213 7.395 1 88.19 238 ALA B CA 1
ATOM 3656 C C . ALA B 1 238 ? 4.559 -2.836 6.043 1 88.19 238 ALA B C 1
ATOM 3658 O O . ALA B 1 238 ? 5.695 -3.244 5.797 1 88.19 238 ALA B O 1
ATOM 3659 N N . ALA B 1 239 ? 3.553 -2.947 5.164 1 92.5 239 ALA B N 1
ATOM 3660 C CA . ALA B 1 239 ? 3.785 -3.559 3.859 1 92.5 239 ALA B CA 1
ATOM 3661 C C . ALA B 1 239 ? 4.715 -2.695 3.008 1 92.5 239 ALA B C 1
ATOM 3663 O O . ALA B 1 239 ? 5.578 -3.215 2.301 1 92.5 239 ALA B O 1
ATOM 3664 N N . VAL B 1 240 ? 4.539 -1.403 3.109 1 92 240 VAL B N 1
ATOM 3665 C CA . VAL B 1 240 ? 5.379 -0.479 2.355 1 92 240 VAL B CA 1
ATOM 3666 C C . VAL B 1 240 ? 6.809 -0.521 2.893 1 92 240 VAL B C 1
ATOM 3668 O O . VAL B 1 240 ? 7.766 -0.601 2.121 1 92 240 VAL B O 1
ATOM 3671 N N . ALA B 1 241 ? 6.961 -0.492 4.211 1 91.19 241 ALA B N 1
ATOM 3672 C CA . ALA B 1 241 ? 8.281 -0.591 4.836 1 91.19 241 ALA B CA 1
ATOM 3673 C C . ALA B 1 241 ? 8.992 -1.874 4.414 1 91.19 241 ALA B C 1
ATOM 3675 O O . ALA B 1 241 ? 10.156 -1.844 4.023 1 91.19 241 ALA B O 1
ATOM 3676 N N . GLY B 1 242 ? 8.234 -2.965 4.523 1 92.31 242 GLY B N 1
ATOM 3677 C CA . GLY B 1 242 ? 8.797 -4.23 4.082 1 92.31 242 GLY B CA 1
ATOM 3678 C C . GLY B 1 242 ? 9.25 -4.211 2.633 1 92.31 242 GLY B C 1
ATOM 3679 O O . GLY B 1 242 ? 10.32 -4.719 2.305 1 92.31 242 GLY B O 1
ATOM 3680 N N . ALA B 1 243 ? 8.445 -3.625 1.729 1 92.88 243 ALA B N 1
ATOM 3681 C CA . ALA B 1 243 ? 8.773 -3.545 0.308 1 92.88 243 ALA B CA 1
ATOM 3682 C C . ALA B 1 243 ? 10.062 -2.756 0.086 1 92.88 243 ALA B C 1
ATOM 3684 O O . ALA B 1 243 ? 10.906 -3.146 -0.723 1 92.88 243 ALA B O 1
ATOM 3685 N N . ILE B 1 244 ? 10.227 -1.665 0.788 1 91.56 244 ILE B N 1
ATOM 3686 C CA . ILE B 1 244 ? 11.398 -0.811 0.666 1 91.56 244 ILE B CA 1
ATOM 3687 C C . ILE B 1 244 ? 12.648 -1.596 1.057 1 91.56 244 ILE B C 1
ATOM 3689 O O . ILE B 1 244 ? 13.656 -1.571 0.342 1 91.56 244 ILE B O 1
ATOM 3693 N N . VAL B 1 245 ? 12.594 -2.314 2.15 1 91.62 245 VAL B N 1
ATOM 3694 C CA . VAL B 1 245 ? 13.75 -3.047 2.652 1 91.62 245 VAL B CA 1
ATOM 3695 C C . VAL B 1 245 ? 14.078 -4.203 1.71 1 91.62 245 VAL B C 1
ATOM 3697 O O . VAL B 1 245 ? 15.25 -4.457 1.408 1 91.62 245 VAL B O 1
ATOM 3700 N N . LEU B 1 246 ? 13.07 -4.879 1.264 1 93.62 246 LEU B N 1
ATOM 3701 C CA . LEU B 1 246 ? 13.281 -5.98 0.333 1 93.62 246 LEU B CA 1
ATOM 3702 C C . LEU B 1 246 ? 13.969 -5.496 -0.939 1 93.62 246 LEU B C 1
ATOM 3704 O O . LEU B 1 246 ? 14.836 -6.184 -1.483 1 93.62 246 LEU B O 1
ATOM 3708 N N . HIS B 1 247 ? 13.625 -4.379 -1.406 1 91.31 247 HIS B N 1
ATOM 3709 C CA . HIS B 1 247 ? 14.203 -3.896 -2.656 1 91.31 247 HIS B CA 1
ATOM 3710 C C . HIS B 1 247 ? 15.602 -3.34 -2.436 1 91.31 247 HIS B C 1
ATOM 3712 O O . HIS B 1 247 ? 16.406 -3.273 -3.371 1 91.31 247 HIS B O 1
ATOM 3718 N N . GLU B 1 248 ? 15.867 -2.891 -1.187 1 90.88 248 GLU B N 1
ATOM 3719 C CA . GLU B 1 248 ? 17.25 -2.615 -0.832 1 90.88 248 GLU B CA 1
ATOM 3720 C C . GLU B 1 248 ? 18.094 -3.893 -0.843 1 90.88 248 GLU B C 1
ATOM 3722 O O . GLU B 1 248 ? 19.219 -3.895 -1.335 1 90.88 248 GLU B O 1
ATOM 3727 N N . ALA B 1 249 ? 17.578 -4.953 -0.304 1 91.56 249 ALA B N 1
ATOM 3728 C CA . ALA B 1 249 ? 18.25 -6.246 -0.34 1 91.56 249 ALA B CA 1
ATOM 3729 C C . ALA B 1 249 ? 18.531 -6.68 -1.776 1 91.56 249 ALA B C 1
ATOM 3731 O O . ALA B 1 249 ? 19.625 -7.133 -2.092 1 91.56 249 ALA B O 1
ATOM 3732 N N . GLN B 1 250 ? 17.531 -6.504 -2.619 1 91.38 250 GLN B N 1
ATOM 3733 C CA . GLN B 1 250 ? 17.703 -6.844 -4.027 1 91.38 250 GLN B CA 1
ATOM 3734 C C . GLN B 1 250 ? 18.797 -6.004 -4.668 1 91.38 250 GLN B C 1
ATOM 3736 O O . GLN B 1 250 ? 19.656 -6.531 -5.395 1 91.38 250 GLN B O 1
ATOM 3741 N N . ARG B 1 251 ? 18.75 -4.715 -4.414 1 89.19 251 ARG B N 1
ATOM 3742 C CA . ARG B 1 251 ? 19.766 -3.818 -4.973 1 89.19 251 ARG B CA 1
ATOM 3743 C C . ARG B 1 251 ? 21.172 -4.273 -4.594 1 89.19 251 ARG B C 1
ATOM 3745 O O . ARG B 1 251 ? 22.047 -4.352 -5.453 1 89.19 251 ARG B O 1
ATOM 3752 N N . GLN B 1 252 ? 21.359 -4.566 -3.324 1 91.31 252 GLN B N 1
ATOM 3753 C CA . GLN B 1 252 ? 22.672 -4.984 -2.857 1 91.31 252 GLN B CA 1
ATOM 3754 C C . GLN B 1 252 ? 23.094 -6.293 -3.516 1 91.31 252 GLN B C 1
ATOM 3756 O O . GLN B 1 252 ? 24.266 -6.445 -3.906 1 91.31 252 GLN B O 1
ATOM 3761 N N . ARG B 1 253 ? 22.234 -7.148 -3.684 1 91.25 253 ARG B N 1
ATOM 3762 C CA . ARG B 1 253 ? 22.531 -8.469 -4.234 1 91.25 253 ARG B CA 1
ATOM 3763 C C . ARG B 1 253 ? 22.797 -8.383 -5.73 1 91.25 253 ARG B C 1
ATOM 3765 O O . ARG B 1 253 ? 23.609 -9.148 -6.262 1 91.25 253 ARG B O 1
ATOM 3772 N N . MET B 1 254 ? 22.172 -7.441 -6.359 1 87.38 254 MET B N 1
ATOM 3773 C CA . MET B 1 254 ? 22.344 -7.301 -7.805 1 87.38 254 MET B CA 1
ATOM 3774 C C . MET B 1 254 ? 23.609 -6.512 -8.133 1 87.38 254 MET B C 1
ATOM 3776 O O . MET B 1 254 ? 24.25 -6.773 -9.148 1 87.38 254 MET B O 1
ATOM 3780 N N . THR B 1 255 ? 23.906 -5.566 -7.262 1 86.19 255 THR B N 1
ATOM 3781 C CA . THR B 1 255 ? 25.016 -4.664 -7.582 1 86.19 255 THR B CA 1
ATOM 3782 C C . THR B 1 255 ? 26.281 -5.055 -6.824 1 86.19 255 THR B C 1
ATOM 3784 O O . THR B 1 255 ? 27.375 -4.613 -7.164 1 86.19 255 THR B O 1
ATOM 3787 N N . GLY B 1 256 ? 26.141 -5.84 -5.828 1 86.25 256 GLY B N 1
ATOM 3788 C CA . GLY B 1 256 ? 27.266 -6.156 -4.961 1 86.25 256 GLY B CA 1
ATOM 3789 C C . GLY B 1 256 ? 27.656 -5.008 -4.051 1 86.25 256 GLY B C 1
ATOM 3790 O O . GLY B 1 256 ? 28.734 -5.016 -3.465 1 86.25 256 GLY B O 1
ATOM 3791 N N . ALA B 1 257 ? 26.75 -4.023 -4 1 79.88 257 ALA B N 1
ATOM 3792 C CA . ALA B 1 257 ? 27.047 -2.844 -3.188 1 79.88 257 ALA B CA 1
ATOM 3793 C C . ALA B 1 257 ? 27.109 -3.201 -1.705 1 79.88 257 ALA B C 1
ATOM 3795 O O . ALA B 1 257 ? 26.25 -3.932 -1.196 1 79.88 257 ALA B O 1
ATOM 3796 N N . VAL B 1 258 ? 28.141 -2.758 -1.046 1 71.69 258 VAL B N 1
ATOM 3797 C CA . VAL B 1 258 ? 28.344 -2.994 0.38 1 71.69 258 VAL B CA 1
ATOM 3798 C C . VAL B 1 258 ? 27.844 -1.791 1.177 1 71.69 258 VAL B C 1
ATOM 3800 O O . VAL B 1 258 ? 28.094 -0.643 0.807 1 71.69 258 VAL B O 1
ATOM 3803 N N . PRO B 1 259 ? 27.016 -2.066 2.115 1 66.38 259 PRO B N 1
ATOM 3804 C CA . PRO B 1 259 ? 26.578 -0.947 2.951 1 66.38 259 PRO B CA 1
ATOM 3805 C C . PRO B 1 259 ? 27.75 -0.172 3.562 1 66.38 259 PRO B C 1
ATOM 3807 O O . PRO B 1 259 ? 28.812 -0.743 3.803 1 66.38 259 PRO B O 1
ATOM 3810 N N . ARG B 1 260 ? 27.797 1.225 3.627 1 56.84 260 ARG B N 1
ATOM 3811 C CA . ARG B 1 260 ? 28.875 2.012 4.223 1 56.84 260 ARG B CA 1
ATOM 3812 C C . ARG B 1 260 ? 28.781 1.997 5.746 1 56.84 260 ARG B C 1
ATOM 3814 O O . ARG B 1 260 ? 27.703 1.861 6.309 1 56.84 260 ARG B O 1
#

pLDDT: mean 87.72, std 14.1, range [40.75, 98.06]

Sequence (520 aa):
MKPQHLNSPNNPRLKLAKRLHARRQREKTGLILLEGQRLIADALDAGLSADFVLVSDEQLRDGALDRLLARVPAEIAASTTAPLFRDVSDTTTPAGVLALFQKPILTLPPSPSLVLVCDSISDPGNLGTLLRASAAAGVDGCLLMAGCADPWGPKALRAGMGAQFRVPMMQVDSWAGAAASLVEWGCAIRAADAGGTSAHYDCDWRDASALVVGSEAHGISREVLADPRAGDLESLNAAVAGAIVLHEAQRQRMTGAVPRMKPQHLNSPNNPRLKLAKRLHARRQREKTGLILLEGQRLIADALDAGLSADFVLVSDEQLRDGALDRLLARVPAEIAASTTAPLFRDVSDTTTPAGVLALFQKPILTLPPSPSLVLVCDSISDPGNLGTLLRASAAAGVDGCLLMAGCADPWGPKALRA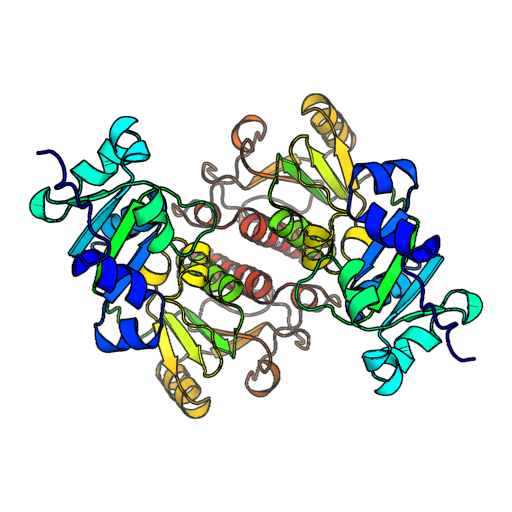GMGAQFRVPMMQVDSWAGAAASLVEWGCAIRAADAGGTSAHYDCDWRDASALVVGSEAHGISREVLADPRAGDLESLNAAVAGAIVLHEAQRQRMTGAVPR

InterPro domains:
  IPR001537 tRNA/rRNA methyltransferase, SpoU type [PF00588] (114-247)
  IPR029026 tRNA (guanine-N1-)-methyltransferase, N-terminal [G3DSA:3.40.1280.10] (107-254)
  IPR029028 Alpha/beta knot methyltransferases [SSF75217] (110-254)
  IPR029064 Ribosomal protein eL30-like superfamily [G3DSA:3.30.1330.30] (5-104)
  IPR029064 Ribosomal protein eL30-like superfamily [SSF55315] (5-104)
  IPR051259 Ribosomal RNA Methyltransferase [PTHR43191] (7-252)
  IPR053888 MRM3-like, substrate binding domain [PF22435] (11-99)

Secondary structure (DSSP, 8-state):
-PPEEE--TT-HHHHHHHHTTSHHHHHHH-EEEEESHHHHHHHHHTT--EEEEEEEHHHHHHTTTHHHHTTS-GGGEEEE-HHHHHHH-SSSS--SEEEEEEPP-----SS-SEEEEEES---HHHHHHHHHHHHHHT-SEEEEETT---TTSHHHHHHHTTGGGTS-EEEES-HHHHHHHHHHTTPEEEEE-TT-SB-TTTS--SSSEEEEEETTHHHH-SEEE--SSTTTTTTS-HHHHHHHHHHHHHHHHHH-PPP-/-PPEEE--TT-HHHHHHHHTTSHHHHHHH-EEEEESHHHHHHHHHTT--EEEEEEEHHHHHHTTTHHHHTTS-GGGEEEE-HHHHHHH-SSSS--SEEEEEEPP-----SS-SEEEEEES---HHHHHHHHHHHHHHT-SEEEEETTPPPTTSHHHHHHHTTGGGTS-EEEES-HHHHHHHHHHTTPEEEEE-TT-SB-TTTS--SSSEEEEEETTHHHH-SEEE--SSTTTTTTS-HHHHHHHHHHHHHHHHHH-PPP-

Solvent-accessible surface area (backbone atoms only — not comparable to full-atom values): 26752 Å² total; per-residue (Å²): 124,79,50,49,76,50,88,56,82,78,38,67,68,53,45,50,53,42,46,39,73,38,66,69,46,19,67,71,70,43,39,38,58,40,64,25,69,66,46,46,49,42,40,46,73,63,66,50,61,73,67,34,35,42,29,19,46,68,41,62,72,67,48,78,48,49,72,61,53,70,74,46,66,49,89,38,29,29,27,28,46,64,70,61,44,52,69,45,44,93,47,95,72,64,75,40,33,37,35,32,29,64,56,83,86,56,72,60,61,90,66,44,48,34,33,40,33,36,38,38,37,50,50,31,50,44,43,10,38,33,42,23,38,32,48,43,40,61,40,42,26,33,38,36,28,61,62,38,38,59,70,72,35,67,59,6,38,62,43,12,65,45,19,78,72,72,35,19,66,43,82,33,82,42,66,69,59,49,49,52,52,35,55,74,39,58,33,48,58,32,11,68,32,63,83,15,78,35,32,69,67,50,49,77,45,70,50,34,29,26,41,28,34,40,81,62,31,72,77,70,34,84,44,36,25,2,49,67,71,83,60,30,56,53,64,36,55,62,35,52,36,45,38,38,47,43,45,48,32,34,49,21,56,72,68,65,57,72,44,119,122,78,49,50,76,50,88,54,82,77,37,67,67,54,45,49,55,41,48,39,73,37,66,68,47,19,69,71,71,44,39,39,56,41,64,25,70,66,46,46,50,41,39,46,73,63,65,49,60,72,69,36,37,42,30,20,48,68,41,60,70,70,50,79,48,49,72,61,53,69,74,46,64,49,88,38,29,30,27,27,46,63,70,61,44,51,69,46,43,93,46,96,72,65,74,40,34,36,34,34,30,63,58,82,86,55,73,60,60,90,66,45,47,35,35,39,33,36,37,40,37,51,50,30,50,44,44,10,38,34,43,22,38,32,49,41,41,62,41,42,27,34,37,39,28,59,63,38,37,59,70,70,36,65,59,6,38,63,43,13,64,44,18,78,72,73,35,18,65,42,83,34,85,44,67,69,59,48,48,52,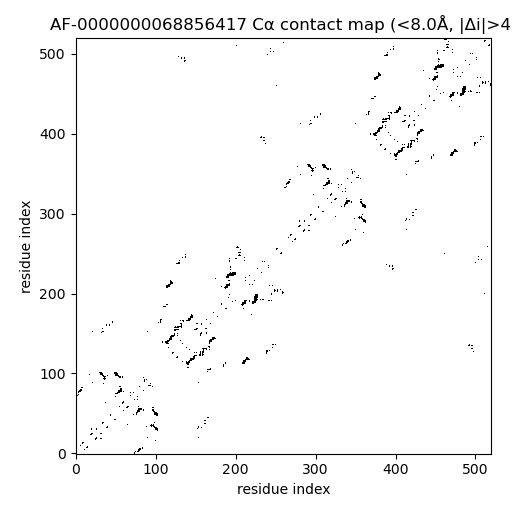51,36,55,76,39,57,33,48,58,33,12,67,32,63,84,14,76,36,32,70,66,51,48,76,46,70,50,34,28,27,42,29,33,42,80,62,33,73,76,71,33,83,44,37,26,0,45,63,72,80,60,30,56,52,64,36,55,61,35,53,36,46,36,38,47,44,45,48,32,34,48,22,55,73,66,65,58,72,46,120